Protein AF-A0A940BLX8-F1 (afdb_monomer_lite)

pLDDT: mean 73.8, std 18.7, range [29.0, 97.75]

Structure (mmCIF, N/CA/C/O backbone):
data_AF-A0A940BLX8-F1
#
_entry.id   AF-A0A940BLX8-F1
#
loop_
_atom_site.group_PDB
_atom_site.id
_atom_site.type_symbol
_atom_site.label_atom_id
_atom_site.label_alt_id
_atom_site.label_comp_id
_atom_site.label_asym_id
_atom_site.label_entity_id
_atom_site.label_seq_id
_atom_site.pdbx_PDB_ins_code
_atom_site.Cartn_x
_atom_site.Cartn_y
_atom_site.Cartn_z
_atom_site.occupancy
_atom_site.B_iso_or_equiv
_atom_site.auth_seq_id
_atom_site.auth_comp_id
_atom_site.auth_asym_id
_atom_site.auth_atom_id
_atom_site.pdbx_PDB_model_num
ATOM 1 N N . MET A 1 1 ? 9.986 3.429 -36.091 1.00 85.69 1 MET A N 1
ATOM 2 C CA . MET A 1 1 ? 10.861 2.300 -35.715 1.00 85.69 1 MET A CA 1
ATOM 3 C C . MET A 1 1 ? 12.257 2.839 -35.443 1.00 85.69 1 MET A C 1
ATOM 5 O O . MET A 1 1 ? 12.735 3.650 -36.231 1.00 85.69 1 MET A O 1
ATOM 9 N N . MET A 1 2 ? 12.884 2.429 -34.345 1.00 92.25 2 MET A N 1
ATOM 10 C CA . MET A 1 2 ? 14.233 2.833 -33.934 1.00 92.25 2 MET A CA 1
ATOM 11 C C . MET A 1 2 ? 15.058 1.590 -33.589 1.00 92.25 2 MET A C 1
ATOM 13 O O . MET A 1 2 ? 14.510 0.616 -33.081 1.00 92.25 2 MET A O 1
ATOM 17 N N . LYS A 1 3 ? 16.372 1.630 -33.847 1.00 94.12 3 LYS A N 1
ATOM 18 C CA . LYS A 1 3 ? 17.319 0.603 -33.392 1.00 94.12 3 LYS A CA 1
ATOM 19 C C . LYS A 1 3 ? 18.181 1.170 -32.272 1.00 94.12 3 LYS A C 1
ATOM 21 O O . LYS A 1 3 ? 19.048 2.004 -32.525 1.00 94.12 3 LYS A O 1
ATOM 26 N N . ASP A 1 4 ? 17.940 0.721 -31.050 1.00 95.94 4 ASP A N 1
ATOM 27 C CA . ASP A 1 4 ? 18.751 1.057 -29.887 1.00 95.94 4 ASP A CA 1
ATOM 28 C C . ASP A 1 4 ? 19.760 -0.065 -29.604 1.00 95.94 4 ASP A C 1
ATOM 30 O O . ASP A 1 4 ? 19.452 -1.250 -29.735 1.00 95.94 4 ASP A O 1
ATOM 34 N N . LYS A 1 5 ? 20.990 0.295 -29.219 1.00 93.88 5 LYS A N 1
ATOM 35 C CA . LYS A 1 5 ? 22.065 -0.685 -28.987 1.00 93.88 5 LYS A CA 1
ATOM 36 C C . LYS A 1 5 ? 21.783 -1.628 -27.818 1.00 93.88 5 LYS A C 1
ATOM 38 O O . LYS A 1 5 ? 22.340 -2.719 -27.790 1.00 93.88 5 LYS A O 1
ATOM 43 N N . ILE A 1 6 ? 20.990 -1.184 -26.848 1.00 95.44 6 ILE A N 1
ATOM 44 C CA . ILE A 1 6 ? 20.723 -1.910 -25.608 1.00 95.44 6 ILE A CA 1
ATOM 45 C C . ILE A 1 6 ? 19.308 -2.486 -25.658 1.00 95.44 6 ILE A C 1
ATOM 47 O O . ILE A 1 6 ? 19.110 -3.665 -25.373 1.00 95.44 6 ILE A O 1
ATOM 51 N N . LEU A 1 7 ? 18.324 -1.677 -26.055 1.00 95.50 7 LEU A N 1
ATOM 52 C CA . LEU A 1 7 ? 16.914 -2.077 -26.042 1.00 95.50 7 LEU A CA 1
ATOM 53 C C . LEU A 1 7 ? 16.476 -2.823 -27.312 1.00 95.50 7 LEU A C 1
ATOM 55 O O . LEU A 1 7 ? 15.412 -3.439 -27.310 1.00 95.50 7 LEU A O 1
ATOM 59 N N . GLY A 1 8 ? 17.294 -2.819 -28.368 1.00 94.69 8 GLY A N 1
ATOM 60 C CA . GLY A 1 8 ? 17.009 -3.494 -29.631 1.00 94.69 8 GLY A CA 1
ATOM 61 C C . GLY A 1 8 ? 16.117 -2.676 -30.567 1.00 94.69 8 GLY A C 1
ATOM 62 O O . GLY A 1 8 ? 16.144 -1.445 -30.568 1.00 94.69 8 GLY A O 1
ATOM 63 N N . GLU A 1 9 ? 15.360 -3.371 -31.415 1.00 97.00 9 GLU A N 1
ATOM 64 C CA . GLU A 1 9 ? 14.431 -2.743 -32.358 1.00 97.00 9 GLU A CA 1
ATOM 65 C C . GLU A 1 9 ? 13.092 -2.456 -31.673 1.00 97.00 9 GLU A C 1
ATOM 67 O O . GLU A 1 9 ? 12.492 -3.352 -31.080 1.00 97.00 9 GLU A O 1
ATOM 72 N N . LEU A 1 10 ? 12.652 -1.198 -31.737 1.00 97.06 10 LEU A N 1
ATOM 73 C CA . LEU A 1 10 ? 11.459 -0.694 -31.058 1.00 97.06 10 LEU A CA 1
ATOM 74 C C . LEU A 1 10 ? 10.544 0.046 -32.036 1.00 97.06 10 LEU A C 1
ATOM 76 O O . LEU A 1 10 ? 10.999 0.800 -32.911 1.00 97.06 10 LEU A O 1
ATOM 80 N N . GLU A 1 11 ? 9.243 -0.116 -31.843 1.00 97.31 11 GLU A N 1
ATOM 81 C CA . GLU A 1 11 ? 8.195 0.643 -32.516 1.00 97.31 11 GLU A CA 1
ATOM 82 C C . GLU A 1 11 ? 7.722 1.789 -31.624 1.00 97.31 11 GLU A C 1
ATOM 84 O O . GLU A 1 11 ? 7.787 1.700 -30.405 1.00 97.31 11 GLU A O 1
ATOM 89 N N . PHE A 1 12 ? 7.304 2.899 -32.228 1.00 95.75 12 PHE A N 1
ATOM 90 C CA . PHE A 1 12 ? 6.784 4.036 -31.473 1.00 95.75 12 PHE A CA 1
ATOM 91 C C . PHE A 1 12 ? 5.266 4.029 -31.563 1.00 95.75 12 PHE A C 1
ATOM 93 O O . PHE A 1 12 ? 4.734 4.027 -32.675 1.00 95.75 12 PHE A O 1
ATOM 100 N N . ASP A 1 13 ? 4.593 4.066 -30.419 1.00 93.06 13 ASP A N 1
ATOM 101 C CA . ASP A 1 13 ? 3.147 4.242 -30.333 1.00 93.06 13 ASP A CA 1
ATOM 102 C C . ASP A 1 13 ? 2.815 5.382 -29.364 1.00 93.06 13 ASP A C 1
ATOM 104 O O . ASP A 1 13 ? 2.990 5.256 -28.153 1.00 93.06 13 ASP A O 1
ATOM 108 N N . ARG A 1 14 ? 2.335 6.500 -29.928 1.00 88.12 14 ARG A N 1
ATOM 109 C CA . ARG A 1 14 ? 1.910 7.760 -29.280 1.00 88.12 14 ARG A CA 1
ATOM 110 C C . ARG A 1 14 ? 2.924 8.404 -28.329 1.00 88.12 14 ARG A C 1
ATOM 112 O O . ARG A 1 14 ? 3.389 9.503 -28.608 1.00 88.12 14 ARG A O 1
ATOM 119 N N . TYR A 1 15 ? 3.197 7.749 -27.206 1.00 91.19 15 TYR A N 1
ATOM 120 C CA . TYR A 1 15 ? 3.974 8.237 -26.066 1.00 91.19 15 TYR A CA 1
ATOM 121 C C . TYR A 1 15 ? 4.957 7.190 -25.527 1.00 91.19 15 TYR A C 1
ATOM 123 O O . TYR A 1 15 ? 5.590 7.421 -24.498 1.00 91.19 15 TYR A O 1
ATOM 131 N N . VAL A 1 16 ? 5.068 6.022 -26.167 1.00 94.81 16 VAL A N 1
ATOM 132 C CA . VAL A 1 16 ? 5.951 4.938 -25.726 1.00 94.81 16 VAL A CA 1
ATOM 133 C C . VAL A 1 16 ? 6.695 4.313 -26.900 1.00 94.81 16 VAL A C 1
ATOM 135 O O . VAL A 1 16 ? 6.170 4.179 -28.005 1.00 94.81 16 VAL A O 1
ATOM 138 N N . TRP A 1 17 ? 7.928 3.891 -26.639 1.00 97.44 17 TRP A N 1
ATOM 139 C CA . TRP A 1 17 ? 8.649 2.950 -27.485 1.00 97.44 17 TRP A CA 1
ATOM 140 C C . TRP A 1 17 ? 8.404 1.543 -26.972 1.00 97.44 17 TRP A C 1
ATOM 142 O O . TRP A 1 17 ? 8.603 1.289 -25.784 1.00 97.44 17 TRP A O 1
ATOM 152 N N . TRP A 1 18 ? 8.004 0.627 -27.845 1.00 97.44 18 TRP A N 1
ATOM 153 C CA . TRP A 1 18 ? 7.625 -0.708 -27.424 1.00 97.44 18 TRP A CA 1
ATOM 154 C C . TRP A 1 18 ? 8.110 -1.822 -28.347 1.00 97.44 18 TRP A C 1
ATOM 156 O O . TRP A 1 18 ? 8.462 -1.594 -29.507 1.00 97.44 18 TRP A O 1
ATOM 166 N N . ARG A 1 19 ? 8.172 -3.035 -27.790 1.00 97.25 19 ARG A N 1
ATOM 167 C CA . ARG A 1 19 ? 8.358 -4.292 -28.529 1.00 97.25 19 ARG A CA 1
ATOM 168 C C . ARG A 1 19 ? 7.869 -5.479 -27.707 1.00 97.25 19 ARG A C 1
ATOM 170 O O . ARG A 1 19 ? 8.005 -5.479 -26.484 1.00 97.25 19 ARG A O 1
ATOM 177 N N . SER A 1 20 ? 7.407 -6.530 -28.373 1.00 97.19 20 SER A N 1
ATOM 178 C CA . SER A 1 20 ? 7.146 -7.818 -27.726 1.00 97.19 20 SER A CA 1
ATOM 179 C C . SER A 1 20 ? 8.437 -8.621 -27.547 1.00 97.19 20 SER A C 1
ATOM 181 O O . SER A 1 20 ? 9.357 -8.579 -28.369 1.00 97.19 20 SER A O 1
ATOM 183 N N . MET A 1 21 ? 8.503 -9.380 -26.463 1.00 96.00 21 MET A N 1
ATOM 184 C CA . MET A 1 21 ? 9.631 -10.225 -26.095 1.00 96.00 21 MET A CA 1
ATOM 185 C C . MET A 1 21 ? 9.122 -11.498 -25.423 1.00 96.00 21 MET A C 1
ATOM 187 O O . MET A 1 21 ? 8.230 -11.453 -24.583 1.00 96.00 21 MET A O 1
ATOM 191 N N . ASN A 1 22 ? 9.707 -12.639 -25.784 1.00 94.81 22 ASN A N 1
ATOM 192 C CA . ASN A 1 22 ? 9.428 -13.906 -25.114 1.00 94.81 22 ASN A CA 1
ATOM 193 C C . ASN A 1 22 ? 10.328 -14.034 -23.886 1.00 94.81 22 ASN A C 1
ATOM 195 O O . ASN A 1 22 ? 11.541 -13.811 -23.977 1.00 94.81 22 ASN A O 1
ATOM 199 N N . LYS A 1 23 ? 9.740 -14.395 -22.748 1.00 92.56 23 LYS A N 1
ATOM 200 C CA . LYS A 1 23 ? 10.436 -14.601 -21.480 1.00 92.56 23 LYS A CA 1
ATOM 201 C C . LYS A 1 23 ? 9.945 -15.871 -20.805 1.00 92.56 23 LYS A C 1
ATOM 203 O O . LYS A 1 23 ? 8.758 -16.146 -20.821 1.00 92.56 23 LYS A O 1
ATOM 208 N N . SER A 1 24 ? 10.858 -16.603 -20.175 1.00 89.94 24 SER A N 1
ATOM 209 C CA . SER A 1 24 ? 10.507 -17.706 -19.281 1.00 89.94 24 SER A CA 1
ATOM 210 C C . SER A 1 24 ? 10.398 -17.150 -17.865 1.00 89.94 24 SER A C 1
ATOM 212 O O . SER A 1 24 ? 11.416 -16.825 -17.254 1.00 89.94 24 SER A O 1
ATOM 214 N N . MET A 1 25 ? 9.179 -17.016 -17.349 1.00 87.31 25 MET A N 1
ATOM 215 C CA . MET A 1 25 ? 8.894 -16.497 -16.008 1.00 87.31 25 MET A CA 1
ATOM 216 C C . MET A 1 25 ? 7.902 -17.424 -15.312 1.00 87.31 25 MET A C 1
ATOM 218 O O . MET A 1 25 ? 6.988 -17.942 -15.945 1.00 87.31 25 MET A O 1
ATOM 222 N N . PHE A 1 26 ? 8.095 -17.657 -14.012 1.00 83.00 26 PHE A N 1
ATOM 223 C CA . PHE A 1 26 ? 7.173 -18.460 -13.191 1.00 83.00 26 PHE A CA 1
ATOM 224 C C . PHE A 1 26 ? 6.909 -19.876 -13.737 1.00 83.00 26 PHE A C 1
ATOM 226 O O . PHE A 1 26 ? 5.824 -20.432 -13.595 1.00 83.00 26 PHE A O 1
ATOM 233 N N . GLY A 1 27 ? 7.915 -20.466 -14.391 1.00 81.94 27 GLY A N 1
ATOM 234 C CA . GLY A 1 27 ? 7.820 -21.800 -14.987 1.00 81.94 27 GLY A CA 1
ATOM 235 C C . GLY A 1 27 ? 7.046 -21.870 -16.309 1.00 81.94 27 GLY A C 1
ATOM 236 O O . GLY A 1 27 ? 6.767 -22.976 -16.767 1.00 81.94 27 GLY A O 1
ATOM 237 N N . ALA A 1 28 ? 6.719 -20.731 -16.928 1.00 85.06 28 ALA A N 1
ATOM 238 C CA . ALA A 1 28 ? 6.034 -20.660 -18.215 1.00 85.06 28 ALA A CA 1
ATOM 239 C C . ALA A 1 28 ? 6.728 -19.698 -19.192 1.00 85.06 28 ALA A C 1
ATOM 241 O O . ALA A 1 28 ? 7.299 -18.680 -18.796 1.00 85.06 28 ALA A O 1
ATOM 242 N N . ASP A 1 29 ? 6.627 -19.999 -20.486 1.00 90.44 29 ASP A N 1
ATOM 243 C CA . ASP A 1 29 ? 6.989 -19.058 -21.543 1.00 90.44 29 ASP A CA 1
ATOM 244 C C . ASP A 1 29 ? 5.849 -18.054 -21.742 1.00 90.44 29 ASP A C 1
ATOM 246 O O . ASP A 1 29 ? 4.727 -18.411 -22.109 1.00 90.44 29 ASP A O 1
ATOM 250 N N . VAL A 1 30 ? 6.146 -16.783 -21.499 1.00 90.50 30 VAL A N 1
ATOM 251 C CA . VAL A 1 30 ? 5.207 -15.668 -21.575 1.00 90.50 30 VAL A CA 1
ATOM 252 C C . VAL A 1 30 ? 5.680 -14.633 -22.588 1.00 90.50 30 VAL A C 1
ATOM 254 O O . VAL A 1 30 ? 6.873 -14.356 -22.736 1.00 90.50 30 VAL A O 1
ATOM 257 N N . VAL A 1 31 ? 4.719 -14.038 -23.293 1.00 94.12 31 VAL A N 1
ATOM 258 C CA . VAL A 1 31 ? 4.959 -12.857 -24.126 1.00 94.12 31 VAL A CA 1
ATOM 259 C C . VAL A 1 31 ? 4.802 -11.633 -23.234 1.00 94.12 31 VAL A C 1
ATOM 261 O O . VAL A 1 31 ? 3.717 -11.391 -22.712 1.00 94.12 31 VAL A O 1
ATOM 264 N N . VAL A 1 32 ? 5.884 -10.880 -23.073 1.00 95.50 32 VAL A N 1
ATOM 265 C CA . VAL A 1 32 ? 5.925 -9.613 -22.337 1.00 95.50 32 VAL A CA 1
ATOM 266 C C . VAL A 1 32 ? 6.156 -8.489 -23.336 1.00 95.50 32 VAL A C 1
ATOM 268 O O . VAL A 1 32 ? 6.931 -8.635 -24.280 1.00 95.50 32 VAL A O 1
ATOM 271 N N . GLU A 1 33 ? 5.510 -7.351 -23.137 1.00 97.06 33 GLU A N 1
ATOM 272 C CA . GLU A 1 33 ? 5.754 -6.146 -23.921 1.00 97.06 33 GLU A CA 1
ATOM 273 C C . GLU A 1 33 ? 6.657 -5.185 -23.141 1.00 97.06 33 GLU A C 1
ATOM 275 O O . GLU A 1 33 ? 6.343 -4.754 -22.035 1.00 97.06 33 GLU A O 1
ATOM 280 N N . LEU A 1 34 ? 7.815 -4.850 -23.705 1.00 97.62 34 LEU A N 1
ATOM 281 C CA . LEU A 1 34 ? 8.667 -3.791 -23.173 1.00 97.62 34 LEU A CA 1
ATOM 282 C C . LEU A 1 34 ? 8.056 -2.446 -23.555 1.00 97.62 34 LEU A C 1
ATOM 284 O O . LEU A 1 34 ? 7.886 -2.200 -24.743 1.00 97.62 34 LEU A O 1
ATOM 288 N N . LEU A 1 35 ? 7.793 -1.579 -22.579 1.00 96.69 35 LEU A N 1
ATOM 289 C CA . LEU A 1 35 ? 7.301 -0.215 -22.758 1.00 96.69 35 LEU A CA 1
ATOM 290 C C . LEU A 1 35 ? 8.316 0.784 -22.193 1.00 96.69 35 LEU A C 1
ATOM 292 O O . LEU A 1 35 ? 8.589 0.796 -20.995 1.00 96.69 35 LEU A O 1
ATOM 296 N N . VAL A 1 36 ? 8.851 1.663 -23.035 1.00 97.00 36 VAL A N 1
ATOM 297 C CA . VAL A 1 36 ? 9.776 2.734 -22.639 1.00 97.00 36 VAL A CA 1
ATOM 298 C C . VAL A 1 36 ? 9.088 4.078 -22.848 1.00 97.00 36 VAL A C 1
ATOM 300 O O . VAL A 1 36 ? 8.770 4.444 -23.978 1.00 97.00 36 VAL A O 1
ATOM 303 N N . GLN A 1 37 ? 8.840 4.812 -21.762 1.00 95.00 37 GLN A N 1
ATOM 304 C CA . GLN A 1 37 ? 8.109 6.081 -21.805 1.00 95.00 37 GLN A CA 1
ATOM 305 C C . GLN A 1 37 ? 8.861 7.161 -22.586 1.00 95.00 37 GLN A C 1
ATOM 307 O O . GLN A 1 37 ? 10.045 7.404 -22.355 1.00 95.00 37 GLN A O 1
ATOM 312 N N . ASP A 1 38 ? 8.139 7.869 -23.448 1.00 94.12 38 ASP A N 1
ATOM 313 C CA . ASP A 1 38 ? 8.632 9.005 -24.222 1.00 94.12 38 ASP A CA 1
ATOM 314 C C . ASP A 1 38 ? 7.514 10.032 -24.473 1.00 94.12 38 ASP A C 1
ATOM 316 O O . ASP A 1 38 ? 7.236 10.439 -25.599 1.00 94.12 38 ASP A O 1
ATOM 320 N N . GLU A 1 39 ? 6.844 10.449 -23.397 1.00 87.69 39 GLU A N 1
ATOM 321 C CA . GLU A 1 39 ? 5.717 11.395 -23.448 1.00 87.69 39 GLU A CA 1
ATOM 322 C C . GLU A 1 39 ? 6.081 12.728 -24.120 1.00 87.69 39 GLU A C 1
ATOM 324 O O . GLU A 1 39 ? 5.261 13.311 -24.829 1.00 87.69 39 GLU A O 1
ATOM 329 N N . ASN A 1 40 ? 7.334 13.167 -23.963 1.00 89.25 40 ASN A N 1
ATOM 330 C CA . ASN A 1 40 ? 7.861 14.392 -24.566 1.00 89.25 40 ASN A CA 1
ATOM 331 C C . ASN A 1 40 ? 8.379 14.203 -26.003 1.00 89.25 40 ASN A C 1
ATOM 333 O O . ASN A 1 40 ? 8.796 15.182 -26.619 1.00 89.25 40 ASN A O 1
ATOM 337 N N . GLN A 1 41 ? 8.381 12.975 -26.534 1.00 90.00 41 GLN A N 1
ATOM 338 C CA . GLN A 1 41 ? 8.928 12.635 -27.856 1.00 90.00 41 GLN A CA 1
ATOM 339 C C . GLN A 1 41 ? 10.398 13.058 -28.040 1.00 90.00 41 GLN A C 1
ATOM 341 O O . GLN A 1 41 ? 10.822 13.481 -29.115 1.00 90.00 41 GLN A O 1
ATOM 346 N N . GLU A 1 42 ? 11.188 12.955 -26.973 1.00 91.44 42 GLU A N 1
ATOM 347 C CA . GLU A 1 42 ? 12.618 13.284 -26.960 1.00 91.44 42 GLU A CA 1
ATOM 348 C C . GLU A 1 42 ? 13.492 12.069 -27.316 1.00 91.44 42 GLU A C 1
ATOM 350 O O . GLU A 1 42 ? 14.717 12.175 -27.413 1.00 91.44 42 GLU A O 1
ATOM 355 N N . GLY A 1 43 ? 12.870 10.907 -27.524 1.00 93.50 43 GLY A N 1
ATOM 356 C CA . GLY A 1 43 ? 13.546 9.635 -27.687 1.00 93.50 43 GLY A CA 1
ATOM 357 C C . GLY A 1 43 ? 13.952 9.019 -26.350 1.00 93.50 43 GLY A C 1
ATOM 358 O O . GLY A 1 43 ? 13.664 9.516 -25.261 1.00 93.50 43 GLY A O 1
ATOM 359 N N . ILE A 1 44 ? 14.649 7.889 -26.441 1.00 96.06 44 ILE A N 1
ATOM 360 C CA . ILE A 1 44 ? 15.051 7.117 -25.264 1.00 96.06 44 ILE A CA 1
ATOM 361 C C . ILE A 1 44 ? 16.272 7.749 -24.602 1.00 96.06 44 ILE A C 1
ATOM 363 O O . ILE A 1 44 ? 17.310 7.960 -25.242 1.00 96.06 44 ILE A O 1
ATOM 367 N N . LEU A 1 45 ? 16.162 7.982 -23.297 1.00 96.50 45 LEU A N 1
ATOM 368 C CA . LEU A 1 45 ? 17.188 8.597 -22.464 1.00 96.50 45 LEU A CA 1
ATOM 369 C C . LEU A 1 45 ? 18.222 7.575 -21.969 1.00 96.50 45 LEU A C 1
ATOM 371 O O . LEU A 1 45 ? 17.935 6.392 -21.784 1.00 96.50 45 LEU A O 1
ATOM 375 N N . ASP A 1 46 ? 19.430 8.042 -21.651 1.00 97.50 46 ASP A N 1
ATOM 376 C CA . ASP A 1 46 ? 20.485 7.175 -21.102 1.00 97.50 46 ASP A CA 1
ATOM 377 C C . ASP A 1 46 ? 20.124 6.579 -19.740 1.00 97.50 46 ASP A C 1
ATOM 379 O O . ASP A 1 46 ? 20.531 5.462 -19.425 1.00 97.50 46 ASP A O 1
ATOM 383 N N . VAL A 1 47 ? 19.331 7.291 -18.936 1.00 96.50 47 VAL A N 1
ATOM 384 C CA . VAL A 1 47 ? 18.835 6.772 -17.655 1.00 96.50 47 VAL A CA 1
ATOM 385 C C . VAL A 1 47 ? 17.907 5.566 -17.854 1.00 96.50 47 VAL A C 1
ATOM 387 O O . VAL A 1 47 ? 17.988 4.606 -17.095 1.00 96.50 47 VAL A O 1
ATOM 390 N N . GLN A 1 48 ? 17.111 5.552 -18.926 1.00 97.00 48 GLN A N 1
ATOM 391 C CA . GLN A 1 48 ? 16.232 4.432 -19.277 1.00 97.00 48 GLN A CA 1
ATOM 392 C C . GLN A 1 48 ? 17.028 3.239 -19.807 1.00 97.00 48 GLN A C 1
ATOM 394 O O . GLN A 1 48 ? 16.746 2.094 -19.458 1.00 97.00 48 GLN A O 1
ATOM 399 N N . ARG A 1 49 ? 18.073 3.499 -20.604 1.00 97.75 49 ARG A N 1
ATOM 400 C CA . ARG A 1 49 ? 19.016 2.457 -21.042 1.00 97.75 49 ARG A CA 1
ATOM 401 C C . ARG A 1 49 ? 19.689 1.779 -19.853 1.00 97.75 49 ARG A C 1
ATOM 403 O O . ARG A 1 49 ? 19.738 0.554 -19.809 1.00 97.75 49 ARG A O 1
ATOM 410 N N . LYS A 1 50 ? 20.163 2.568 -18.883 1.00 97.31 50 LYS A N 1
ATOM 411 C CA . LYS A 1 50 ? 20.756 2.054 -17.639 1.00 97.31 50 LYS A CA 1
ATOM 412 C C . LYS A 1 50 ? 19.748 1.245 -16.829 1.00 97.31 50 LYS A C 1
ATOM 414 O O . LYS A 1 50 ? 20.077 0.142 -16.420 1.00 97.31 50 LYS A O 1
ATOM 419 N N . ALA A 1 51 ? 18.520 1.740 -16.670 1.00 96.75 51 ALA A N 1
ATOM 420 C CA . ALA A 1 51 ? 17.449 1.016 -15.985 1.00 96.75 51 ALA A CA 1
ATOM 421 C C . ALA A 1 51 ? 17.183 -0.362 -16.618 1.00 96.75 51 ALA A C 1
ATOM 423 O O . ALA A 1 51 ? 17.108 -1.367 -15.916 1.00 96.75 51 ALA A O 1
ATOM 424 N N . TYR A 1 52 ? 17.132 -0.438 -17.951 1.00 97.31 52 TYR A N 1
ATOM 425 C CA . TYR A 1 52 ? 16.976 -1.716 -18.646 1.00 97.31 52 TYR A CA 1
ATOM 426 C C . TYR A 1 52 ? 18.183 -2.647 -18.474 1.00 97.31 52 TYR A C 1
ATOM 428 O O . TYR A 1 52 ? 18.007 -3.851 -18.314 1.00 97.31 52 TYR A O 1
ATOM 436 N N . GLN A 1 53 ? 19.410 -2.117 -18.481 1.00 97.12 53 GLN A N 1
ATOM 437 C CA . GLN A 1 53 ? 20.603 -2.917 -18.177 1.00 97.12 53 GLN A CA 1
ATOM 438 C C . GLN A 1 53 ? 20.533 -3.492 -16.761 1.00 97.12 53 GLN A C 1
ATOM 440 O O . GLN A 1 53 ? 20.723 -4.692 -16.587 1.00 97.12 53 GLN A O 1
ATOM 445 N N . THR A 1 54 ? 20.166 -2.671 -15.776 1.00 95.94 54 THR A N 1
ATOM 446 C CA . THR A 1 54 ? 19.968 -3.117 -14.393 1.00 95.94 54 THR A CA 1
ATOM 447 C C . THR A 1 54 ? 18.885 -4.190 -14.297 1.00 95.94 54 THR A C 1
ATOM 449 O O . THR A 1 54 ? 19.071 -5.170 -13.577 1.00 95.94 54 THR A O 1
ATOM 452 N N . TYR A 1 55 ? 17.785 -4.055 -15.047 1.00 95.62 55 TYR A N 1
ATOM 453 C CA . TYR A 1 55 ? 16.776 -5.107 -15.160 1.00 95.62 55 TYR A CA 1
ATOM 454 C C . TYR A 1 55 ? 17.383 -6.417 -15.670 1.00 95.62 55 TYR A C 1
ATOM 456 O O . TYR A 1 55 ? 17.216 -7.443 -15.021 1.00 95.62 55 TYR A O 1
ATOM 464 N N . LEU A 1 56 ? 18.110 -6.388 -16.790 1.00 95.44 56 LEU A N 1
ATOM 465 C CA . LEU A 1 56 ? 18.710 -7.587 -17.384 1.00 95.44 56 LEU A CA 1
ATOM 466 C C . LEU A 1 56 ? 19.707 -8.272 -16.440 1.00 95.44 56 LEU A C 1
ATOM 468 O O . LEU A 1 56 ? 19.728 -9.495 -16.358 1.00 95.44 56 LEU A O 1
ATOM 472 N N . GLU A 1 57 ? 20.503 -7.496 -15.707 1.00 95.75 57 GLU A N 1
ATOM 473 C CA . GLU A 1 57 ? 21.472 -8.007 -14.728 1.00 95.75 57 GLU A CA 1
ATOM 474 C C . GLU A 1 57 ? 20.806 -8.662 -13.507 1.00 95.75 57 GLU A C 1
ATOM 476 O O . GLU A 1 57 ? 21.418 -9.505 -12.854 1.00 95.75 57 GLU A O 1
ATOM 481 N N . ASN A 1 58 ? 19.560 -8.289 -13.194 1.00 95.38 58 ASN A N 1
ATOM 482 C CA . ASN A 1 58 ? 18.833 -8.734 -12.001 1.00 95.38 58 ASN A CA 1
ATOM 483 C C . ASN A 1 58 ? 17.562 -9.540 -12.321 1.00 95.38 58 ASN A C 1
ATOM 485 O O . ASN A 1 58 ? 16.788 -9.845 -11.415 1.00 95.38 58 ASN A O 1
ATOM 489 N N . GLU A 1 59 ? 17.332 -9.890 -13.586 1.00 93.81 59 GLU A N 1
ATOM 490 C CA . GLU A 1 59 ? 16.075 -10.478 -14.055 1.00 93.81 59 GLU A CA 1
ATOM 491 C C . GLU A 1 59 ? 15.722 -11.770 -13.308 1.00 93.81 59 GLU A C 1
ATOM 493 O O . GLU A 1 59 ? 14.613 -11.900 -12.793 1.00 93.81 59 GLU A O 1
ATOM 498 N N . GLU A 1 60 ? 16.677 -12.694 -13.172 1.00 93.50 60 GLU A N 1
ATOM 499 C CA . GLU A 1 60 ? 16.466 -13.959 -12.453 1.00 93.50 60 GLU A CA 1
ATOM 500 C C . GLU A 1 60 ? 16.098 -13.739 -10.980 1.00 93.50 60 GLU A C 1
ATOM 502 O O . GLU A 1 60 ? 15.241 -14.441 -10.438 1.00 93.50 60 GLU A O 1
ATOM 507 N N . ARG A 1 61 ? 16.705 -12.732 -10.335 1.00 92.94 61 ARG A N 1
ATOM 508 C CA . ARG A 1 61 ? 16.368 -12.351 -8.959 1.00 92.94 61 ARG A CA 1
ATOM 509 C C . ARG A 1 61 ? 14.923 -11.866 -8.882 1.00 92.94 61 ARG A C 1
ATOM 511 O O . ARG A 1 61 ? 14.180 -12.338 -8.028 1.00 92.94 61 ARG A O 1
ATOM 518 N N . TYR A 1 62 ? 14.508 -10.973 -9.782 1.00 92.88 62 TYR A N 1
ATOM 519 C CA . TYR A 1 62 ? 13.140 -10.450 -9.786 1.00 92.88 62 TYR A CA 1
ATOM 520 C C . TYR A 1 62 ? 12.104 -11.548 -10.035 1.00 92.88 62 TYR A C 1
ATOM 522 O O . TYR A 1 62 ? 11.114 -11.612 -9.312 1.00 92.88 62 TYR A O 1
ATOM 530 N N . ILE A 1 63 ? 12.360 -12.460 -10.979 1.00 91.00 63 ILE A N 1
ATOM 531 C CA . ILE A 1 63 ? 11.483 -13.614 -11.250 1.00 91.00 63 ILE A CA 1
ATOM 532 C C . ILE A 1 63 ? 11.322 -14.494 -10.007 1.00 91.00 63 ILE A C 1
ATOM 534 O O . ILE A 1 63 ? 10.245 -15.035 -9.778 1.00 91.00 63 ILE A O 1
ATOM 538 N N . LYS A 1 64 ? 12.367 -14.616 -9.186 1.00 89.38 64 LYS A N 1
ATOM 539 C CA . LYS A 1 64 ? 12.341 -15.424 -7.965 1.00 89.38 64 LYS A CA 1
ATOM 540 C C . LYS A 1 64 ? 11.695 -14.718 -6.767 1.00 89.38 64 LYS A C 1
ATOM 542 O O . LYS A 1 64 ? 11.057 -15.371 -5.949 1.00 89.38 64 LYS A O 1
ATOM 547 N N . GLU A 1 65 ? 11.906 -13.414 -6.607 1.00 89.88 65 GLU A N 1
ATOM 548 C CA . GLU A 1 65 ? 11.530 -12.695 -5.380 1.00 89.88 65 GLU A CA 1
ATOM 549 C C . GLU A 1 65 ? 10.137 -12.063 -5.445 1.00 89.88 65 GLU A C 1
ATOM 551 O O . GLU A 1 65 ? 9.363 -12.199 -4.498 1.00 89.88 65 GLU A O 1
ATOM 556 N N . VAL A 1 66 ? 9.797 -11.413 -6.563 1.00 90.00 66 VAL A N 1
ATOM 557 C CA . VAL A 1 66 ? 8.510 -10.728 -6.785 1.00 90.00 66 VAL A CA 1
ATOM 558 C C . VAL A 1 66 ? 7.270 -11.590 -6.484 1.00 90.00 66 VAL A C 1
ATOM 560 O O . VAL A 1 66 ? 6.352 -11.032 -5.878 1.00 90.00 66 VAL A O 1
ATOM 563 N N . PRO A 1 67 ? 7.209 -12.902 -6.820 1.00 88.75 67 PRO A N 1
ATOM 564 C CA . PRO A 1 67 ? 6.089 -13.769 -6.440 1.00 88.75 67 PRO A CA 1
ATOM 565 C C . PRO A 1 67 ? 5.659 -13.623 -4.979 1.00 88.75 67 PRO A C 1
ATOM 567 O O . PRO A 1 67 ? 4.481 -13.437 -4.683 1.00 88.75 67 PRO A O 1
ATOM 570 N N . ASN A 1 68 ? 6.628 -13.651 -4.061 1.00 87.69 68 ASN A N 1
ATOM 571 C CA . ASN A 1 68 ? 6.352 -13.630 -2.629 1.00 87.69 68 ASN A CA 1
ATOM 572 C C . ASN A 1 68 ? 5.776 -12.280 -2.194 1.00 87.69 68 ASN A C 1
ATOM 574 O O . ASN A 1 68 ? 4.822 -12.244 -1.425 1.00 87.69 68 ASN A O 1
ATOM 578 N N . TYR A 1 69 ? 6.289 -11.175 -2.746 1.00 88.12 69 TYR A N 1
ATOM 579 C CA . TYR A 1 69 ? 5.745 -9.841 -2.478 1.00 88.12 69 TYR A CA 1
ATOM 580 C C . TYR A 1 69 ? 4.302 -9.710 -2.963 1.00 88.12 69 TYR A C 1
ATOM 582 O O . TYR A 1 69 ? 3.466 -9.123 -2.279 1.00 88.12 69 TYR A O 1
ATOM 590 N N . LEU A 1 70 ? 4.001 -10.261 -4.138 1.00 88.50 70 LEU A N 1
ATOM 591 C CA . LEU A 1 70 ? 2.658 -10.225 -4.698 1.00 88.50 70 LEU A CA 1
ATOM 592 C C . LEU A 1 70 ? 1.669 -11.080 -3.889 1.00 88.50 70 LEU A C 1
ATOM 594 O O . LEU A 1 70 ? 0.551 -10.632 -3.639 1.00 88.50 70 LEU A O 1
ATOM 598 N N . ILE A 1 71 ? 2.088 -12.256 -3.413 1.00 88.00 71 ILE A N 1
ATOM 599 C CA . ILE A 1 71 ? 1.289 -13.094 -2.504 1.00 88.00 71 ILE A CA 1
ATOM 600 C C . ILE A 1 71 ? 1.050 -12.376 -1.171 1.00 88.00 71 ILE A C 1
ATOM 602 O O . ILE A 1 71 ? -0.080 -12.344 -0.684 1.00 88.00 71 ILE A O 1
ATOM 606 N N . ASP A 1 72 ? 2.083 -11.764 -0.587 1.00 87.00 72 ASP A N 1
ATOM 607 C CA . ASP A 1 72 ? 1.960 -10.989 0.652 1.00 87.00 72 ASP A CA 1
ATOM 608 C C . ASP A 1 72 ? 0.978 -9.819 0.490 1.00 87.00 72 ASP A C 1
ATOM 610 O O . ASP A 1 72 ? 0.168 -9.543 1.381 1.00 87.00 72 ASP A O 1
ATOM 614 N N . TYR A 1 73 ? 1.013 -9.147 -0.662 1.00 87.56 73 TYR A N 1
ATOM 615 C CA . TYR A 1 73 ? 0.076 -8.080 -0.999 1.00 87.56 73 TYR A CA 1
ATOM 616 C C . TYR A 1 73 ? -1.352 -8.595 -1.183 1.00 87.56 73 TYR A C 1
ATOM 618 O O . TYR A 1 73 ? -2.278 -8.005 -0.626 1.00 87.56 73 TYR A O 1
ATOM 626 N N . TYR A 1 74 ? -1.537 -9.714 -1.890 1.00 87.25 74 TYR A N 1
ATOM 627 C CA . TYR A 1 74 ? -2.835 -10.376 -2.031 1.00 87.25 74 TYR A CA 1
ATOM 628 C C . TYR A 1 74 ? -3.431 -10.711 -0.662 1.00 87.25 74 TYR A C 1
ATOM 630 O O . TYR A 1 74 ? -4.543 -10.295 -0.353 1.00 87.25 74 TYR A O 1
ATOM 638 N N . LYS A 1 75 ? -2.659 -11.362 0.217 1.00 85.88 75 LYS A N 1
ATOM 639 C CA . LYS A 1 75 ? -3.089 -11.690 1.587 1.00 85.88 75 LYS A CA 1
ATOM 640 C C . LYS A 1 75 ? -3.441 -10.449 2.400 1.00 85.88 75 LYS A C 1
ATOM 642 O O . LYS A 1 75 ? -4.369 -10.471 3.209 1.00 85.88 75 LYS A O 1
ATOM 647 N N . TRP A 1 76 ? -2.705 -9.357 2.203 1.00 84.75 76 TRP A N 1
ATOM 648 C CA . TRP A 1 76 ? -2.989 -8.091 2.868 1.00 84.75 76 TRP A CA 1
ATOM 649 C C . TRP A 1 76 ? -4.298 -7.451 2.375 1.00 84.75 76 TRP A C 1
ATOM 651 O O . TRP A 1 76 ? -5.074 -6.991 3.222 1.00 84.75 76 TRP A O 1
ATOM 661 N N . LYS A 1 77 ? -4.556 -7.465 1.058 1.00 83.31 77 LYS A N 1
ATOM 662 C CA . LYS A 1 77 ? -5.774 -6.943 0.410 1.00 83.31 77 LYS A CA 1
ATOM 663 C C . LYS A 1 77 ? -6.967 -7.898 0.420 1.00 83.31 77 LYS A C 1
ATOM 665 O O . LYS A 1 77 ? -8.049 -7.467 0.035 1.00 83.31 77 LYS A O 1
ATOM 670 N N . PHE A 1 78 ? -6.787 -9.144 0.852 1.00 84.62 78 PHE A N 1
ATOM 671 C CA . PHE A 1 78 ? -7.752 -10.227 0.651 1.00 84.62 78 PHE A CA 1
ATOM 672 C C . PHE A 1 78 ? -9.193 -9.844 1.001 1.00 84.62 78 PHE A C 1
ATOM 674 O O . PHE A 1 78 ? -10.086 -10.092 0.207 1.00 84.62 78 PHE A O 1
ATOM 681 N N . GLU A 1 79 ? -9.417 -9.147 2.113 1.00 79.94 79 GLU A N 1
ATOM 682 C CA . GLU A 1 79 ? -10.781 -8.803 2.537 1.00 79.94 79 GLU A CA 1
ATOM 683 C C . GLU A 1 79 ? -11.445 -7.758 1.628 1.00 79.94 79 GLU A C 1
ATOM 685 O O . GLU A 1 79 ? -12.634 -7.841 1.329 1.00 79.94 79 GLU A O 1
ATOM 690 N N . GLU A 1 80 ? -10.668 -6.788 1.133 1.00 78.38 80 GLU A N 1
ATOM 691 C CA . GLU A 1 80 ? -11.149 -5.819 0.140 1.00 78.38 80 GLU A CA 1
ATOM 692 C C . GLU A 1 80 ? -11.448 -6.504 -1.196 1.00 78.38 80 GLU A C 1
ATOM 694 O O . GLU A 1 80 ? -12.443 -6.188 -1.844 1.00 78.38 80 GLU A O 1
ATOM 699 N N . ILE A 1 81 ? -10.589 -7.449 -1.587 1.00 80.94 81 ILE A N 1
ATOM 700 C CA . ILE A 1 81 ? -10.744 -8.249 -2.803 1.00 80.94 81 ILE A CA 1
ATOM 701 C C . ILE A 1 81 ? -12.011 -9.100 -2.699 1.00 80.94 81 ILE A C 1
ATOM 703 O O . ILE A 1 81 ? -12.887 -8.995 -3.551 1.00 80.94 81 ILE A O 1
ATOM 707 N N . ASN A 1 82 ? -12.144 -9.891 -1.634 1.00 80.44 82 ASN A N 1
ATOM 708 C CA . ASN A 1 82 ? -13.252 -10.819 -1.444 1.00 80.44 82 ASN A CA 1
ATOM 709 C C . ASN A 1 82 ? -14.603 -10.091 -1.452 1.00 80.44 82 ASN A C 1
ATOM 711 O O . ASN A 1 82 ? -15.539 -10.522 -2.117 1.00 80.44 82 ASN A O 1
ATOM 715 N N . LYS A 1 83 ? -14.674 -8.915 -0.814 1.00 76.75 83 LYS A N 1
ATOM 716 C CA . LYS A 1 83 ? -15.866 -8.055 -0.836 1.00 76.75 83 LYS A CA 1
ATOM 717 C C . LYS A 1 83 ? -16.204 -7.505 -2.227 1.00 76.75 83 LYS A C 1
ATOM 719 O O . LYS A 1 83 ? -17.358 -7.186 -2.494 1.00 76.75 83 LYS A O 1
ATOM 724 N N . ALA A 1 84 ? -15.212 -7.327 -3.098 1.00 77.81 84 ALA A N 1
ATOM 725 C CA . ALA A 1 84 ? -15.400 -6.699 -4.403 1.00 77.81 84 ALA A CA 1
ATOM 726 C C . ALA A 1 84 ? -15.811 -7.675 -5.515 1.00 77.81 84 ALA A C 1
ATOM 728 O O . ALA A 1 84 ? -16.386 -7.215 -6.511 1.00 77.81 84 ALA A O 1
ATOM 729 N N . ILE A 1 85 ? -15.459 -8.960 -5.390 1.00 74.31 85 ILE A N 1
ATOM 730 C CA . ILE A 1 85 ? -15.616 -9.955 -6.464 1.00 74.31 85 ILE A CA 1
ATOM 731 C C . ILE A 1 85 ? -16.115 -11.339 -6.018 1.00 74.31 85 ILE A C 1
ATOM 733 O O . ILE A 1 85 ? -16.263 -12.180 -6.894 1.00 74.31 85 ILE A O 1
ATOM 737 N N . GLU A 1 86 ? -16.385 -11.567 -4.726 1.00 72.19 86 GLU A N 1
ATOM 738 C CA . GLU A 1 86 ? -16.912 -12.836 -4.180 1.00 72.19 86 GLU A CA 1
ATOM 739 C C . GLU A 1 86 ? -16.102 -14.065 -4.636 1.00 72.19 86 GLU A C 1
ATOM 741 O O . GLU A 1 86 ? -16.508 -14.818 -5.520 1.00 72.19 86 GLU A O 1
ATOM 746 N N . LEU A 1 87 ? -14.914 -14.252 -4.051 1.00 70.25 87 LEU A N 1
ATOM 747 C CA . LEU A 1 87 ? -14.001 -15.329 -4.444 1.00 70.25 87 LEU A CA 1
ATOM 748 C C . LEU A 1 87 ? -14.571 -16.729 -4.126 1.00 70.25 87 LEU A C 1
ATOM 750 O O . LEU A 1 87 ? -15.265 -16.918 -3.127 1.00 70.25 87 LEU A O 1
ATOM 754 N N . GLU A 1 88 ? -14.245 -17.728 -4.956 1.00 65.25 88 GLU A N 1
ATOM 755 C CA . GLU A 1 88 ? -14.670 -19.125 -4.757 1.00 65.25 88 GLU A CA 1
ATOM 756 C C . GLU A 1 88 ? -13.953 -19.790 -3.558 1.00 65.25 88 GLU A C 1
ATOM 758 O O . GLU A 1 88 ? -12.861 -19.384 -3.158 1.00 65.25 88 GLU A O 1
ATOM 763 N N . GLU A 1 89 ? -14.517 -20.881 -3.009 1.00 54.97 89 GLU A N 1
ATOM 764 C CA . GLU A 1 89 ? -13.998 -21.600 -1.820 1.00 54.97 89 GLU A CA 1
ATOM 765 C C . GLU A 1 89 ? -12.527 -22.069 -1.920 1.00 54.97 89 GLU A C 1
ATOM 767 O O . GLU A 1 89 ? -11.916 -22.376 -0.892 1.00 54.97 89 GLU A O 1
ATOM 772 N N . GLY A 1 90 ? -11.949 -22.136 -3.128 1.00 52.19 90 GLY A N 1
ATOM 773 C CA . GLY A 1 90 ? -10.547 -22.497 -3.377 1.00 52.19 90 GLY A CA 1
ATOM 774 C C . GLY A 1 90 ? -9.538 -21.353 -3.209 1.00 52.19 90 GLY A C 1
ATOM 775 O O . GLY A 1 90 ? -8.352 -21.618 -3.008 1.00 52.19 90 GLY A O 1
ATOM 776 N N . ASP A 1 91 ? -9.987 -20.097 -3.212 1.00 60.81 91 ASP A N 1
ATOM 777 C CA . ASP A 1 91 ? -9.137 -18.901 -3.159 1.00 60.81 91 ASP A CA 1
ATOM 778 C C . ASP A 1 91 ? -8.896 -18.435 -1.714 1.00 60.81 91 ASP A C 1
ATOM 780 O O . ASP A 1 91 ? -8.989 -17.256 -1.373 1.00 60.81 91 ASP A O 1
ATOM 784 N N . GLN A 1 92 ? -8.579 -19.366 -0.811 1.00 71.62 92 GLN A N 1
ATOM 785 C CA . GLN A 1 92 ? -8.456 -19.036 0.609 1.00 71.62 92 GLN A CA 1
ATOM 786 C C . GLN A 1 92 ? -7.133 -18.322 0.894 1.00 71.62 92 GLN A C 1
ATOM 788 O O . GLN A 1 92 ? -6.052 -18.865 0.637 1.00 71.62 92 GLN A O 1
ATOM 793 N N . LYS A 1 93 ? -7.234 -17.136 1.507 1.00 77.25 93 LYS A N 1
ATOM 794 C CA . LYS A 1 93 ? -6.147 -16.255 1.972 1.00 77.25 93 LYS A CA 1
ATOM 795 C C . LYS A 1 93 ? -4.855 -16.971 2.375 1.00 77.25 93 LYS A C 1
ATOM 797 O O . LYS A 1 93 ? -3.781 -16.611 1.903 1.00 77.25 93 LYS A O 1
ATOM 802 N N . ASP A 1 94 ? -4.943 -17.988 3.228 1.00 76.69 94 ASP A N 1
ATOM 803 C CA . ASP A 1 94 ? -3.766 -18.630 3.824 1.00 76.69 94 ASP A CA 1
ATOM 804 C C . ASP A 1 94 ? -3.254 -19.854 3.052 1.00 76.69 94 ASP A C 1
ATOM 806 O O . ASP A 1 94 ? -2.145 -20.321 3.316 1.00 76.69 94 ASP A O 1
ATOM 810 N N . THR A 1 95 ? -4.013 -20.348 2.071 1.00 76.56 95 THR A N 1
ATOM 811 C CA . THR A 1 95 ? -3.687 -21.573 1.315 1.00 76.56 95 THR A CA 1
ATOM 812 C C . THR A 1 95 ? -3.202 -21.311 -0.109 1.00 76.56 95 THR A C 1
ATOM 814 O O . THR A 1 95 ? -2.750 -22.243 -0.778 1.00 76.56 95 THR A O 1
ATOM 817 N N . ILE A 1 96 ? -3.243 -20.052 -0.565 1.00 80.62 96 ILE A N 1
ATOM 818 C CA . ILE A 1 96 ? -2.795 -19.679 -1.907 1.00 80.62 96 ILE A CA 1
ATOM 819 C C . ILE A 1 96 ? -1.327 -20.077 -2.124 1.00 80.62 96 ILE A C 1
ATOM 821 O O . ILE A 1 96 ? -0.422 -19.685 -1.382 1.00 80.62 96 ILE A O 1
ATOM 825 N N . THR A 1 97 ? -1.100 -20.901 -3.147 1.00 79.25 97 THR A N 1
ATOM 826 C CA . THR A 1 97 ? 0.240 -21.334 -3.561 1.00 79.25 97 THR A CA 1
ATOM 827 C C . THR A 1 97 ? 0.794 -20.389 -4.618 1.00 79.25 97 THR A C 1
ATOM 829 O O . THR A 1 97 ? 0.034 -19.741 -5.332 1.00 79.25 97 THR A O 1
ATOM 832 N N . GLU A 1 98 ? 2.117 -20.360 -4.783 1.00 77.69 98 GLU A N 1
ATOM 833 C CA . GLU A 1 98 ? 2.769 -19.603 -5.860 1.00 77.69 98 GLU A CA 1
ATOM 834 C C . GLU A 1 98 ? 2.205 -19.969 -7.242 1.00 77.69 98 GLU A C 1
ATOM 836 O O . GLU A 1 98 ? 1.894 -19.095 -8.046 1.00 77.69 98 GLU A O 1
ATOM 841 N N . LYS A 1 99 ? 1.976 -21.263 -7.486 1.00 79.56 99 LYS A N 1
ATOM 842 C CA . LYS A 1 99 ? 1.388 -21.741 -8.738 1.00 79.56 99 LYS A CA 1
ATOM 843 C C . LYS A 1 99 ? -0.026 -21.190 -8.961 1.00 79.56 99 LYS A C 1
ATOM 845 O O . LYS A 1 99 ? -0.290 -20.649 -10.027 1.00 79.56 99 LYS A O 1
ATOM 850 N N . ALA A 1 100 ? -0.908 -21.313 -7.966 1.00 77.81 100 ALA A N 1
ATOM 851 C CA . ALA A 1 100 ? -2.277 -20.799 -8.058 1.00 77.81 100 ALA A CA 1
ATOM 852 C C . ALA A 1 100 ? -2.283 -19.274 -8.250 1.00 77.81 100 ALA A C 1
ATOM 854 O O . ALA A 1 100 ? -2.978 -18.751 -9.115 1.00 77.81 100 ALA A O 1
ATOM 855 N N . PHE A 1 101 ? -1.419 -18.564 -7.521 1.00 79.88 101 PHE A N 1
ATOM 856 C CA . PHE A 1 101 ? -1.261 -17.121 -7.659 1.00 79.88 101 PHE A CA 1
ATOM 857 C C . PHE A 1 101 ? -0.880 -16.703 -9.092 1.00 79.88 101 PHE A C 1
ATOM 859 O O . PHE A 1 101 ? -1.393 -15.709 -9.607 1.00 79.88 101 PHE A O 1
ATOM 866 N N . PHE A 1 102 ? -0.026 -17.475 -9.769 1.00 77.19 102 PHE A N 1
ATOM 867 C CA . PHE A 1 102 ? 0.352 -17.213 -11.161 1.00 77.19 102 PHE A CA 1
ATOM 868 C C . PHE A 1 102 ? -0.673 -17.640 -12.202 1.00 77.19 102 PHE A C 1
ATOM 870 O O . PHE A 1 102 ? -0.691 -17.082 -13.293 1.00 77.19 102 PHE A O 1
ATOM 877 N N . GLU A 1 103 ? -1.564 -18.569 -11.880 1.00 78.94 103 GLU A N 1
ATOM 878 C CA . GLU A 1 103 ? -2.747 -18.810 -12.711 1.00 78.94 103 GLU A CA 1
ATOM 879 C C . GLU A 1 103 ? -3.705 -17.605 -12.650 1.00 78.94 103 GLU A C 1
ATOM 881 O O . GLU A 1 103 ? -4.368 -17.290 -13.639 1.00 78.94 103 GLU A O 1
ATOM 886 N N . MET A 1 104 ? -3.703 -16.868 -11.532 1.00 79.12 104 MET A N 1
ATOM 887 C CA . MET A 1 104 ? -4.489 -15.646 -11.348 1.00 79.12 104 MET A CA 1
ATOM 888 C C . MET A 1 104 ? -3.812 -14.372 -11.874 1.00 79.12 104 MET A C 1
ATOM 890 O O . MET A 1 104 ? -4.501 -13.371 -12.069 1.00 79.12 104 MET A O 1
ATOM 894 N N . CYS A 1 105 ? -2.489 -14.370 -12.085 1.00 85.56 105 CYS A N 1
ATOM 895 C CA . CYS A 1 105 ? -1.719 -13.178 -12.458 1.00 85.56 105 CYS A CA 1
ATOM 896 C C . CYS A 1 105 ? -0.951 -13.361 -13.766 1.00 85.56 105 CYS A C 1
ATOM 898 O O . CYS A 1 105 ? -0.179 -14.300 -13.930 1.00 85.56 105 CYS A O 1
ATOM 900 N N . LYS A 1 106 ? -1.062 -12.389 -14.672 1.00 87.50 106 LYS A N 1
ATOM 901 C CA . LYS A 1 106 ? -0.345 -12.385 -15.949 1.00 87.50 106 LYS A CA 1
ATOM 902 C C . LYS A 1 106 ? 0.487 -11.119 -16.098 1.00 87.50 106 LYS A C 1
ATOM 904 O O . LYS A 1 106 ? -0.057 -10.021 -16.131 1.00 87.50 106 LYS A O 1
ATOM 909 N N . VAL A 1 107 ? 1.804 -11.271 -16.249 1.00 88.94 107 VAL A N 1
ATOM 910 C CA . VAL A 1 107 ? 2.693 -10.153 -16.603 1.00 88.94 107 VAL A CA 1
ATOM 911 C C . VAL A 1 107 ? 2.405 -9.741 -18.042 1.00 88.94 107 VAL A C 1
ATOM 913 O O . VAL A 1 107 ? 2.558 -10.544 -18.961 1.00 88.94 107 VAL A O 1
ATOM 916 N N . PHE A 1 108 ? 1.989 -8.492 -18.231 1.00 90.00 108 PHE A N 1
ATOM 917 C CA . PHE A 1 108 ? 1.760 -7.919 -19.555 1.00 90.00 108 PHE A CA 1
ATOM 918 C C . PHE A 1 108 ? 2.955 -7.097 -20.014 1.00 90.00 108 PHE A C 1
ATOM 920 O O . PHE A 1 108 ? 3.431 -7.270 -21.135 1.00 90.00 108 PHE A O 1
ATOM 927 N N . PHE A 1 109 ? 3.457 -6.228 -19.134 1.00 94.94 109 PHE A N 1
ATOM 928 C CA . PHE A 1 109 ? 4.414 -5.201 -19.520 1.00 94.94 109 PHE A CA 1
ATOM 929 C C . PHE A 1 109 ? 5.655 -5.203 -18.632 1.00 94.94 109 PHE A C 1
ATOM 931 O O . PHE A 1 109 ? 5.549 -5.323 -17.415 1.00 94.94 109 PHE A O 1
ATOM 938 N N . LEU A 1 110 ? 6.819 -4.981 -19.239 1.00 96.75 110 LEU A N 1
ATOM 939 C CA . LEU A 1 110 ? 8.008 -4.448 -18.577 1.00 96.75 110 LEU A CA 1
ATOM 940 C C . LEU A 1 110 ? 8.053 -2.951 -18.875 1.00 96.75 110 LEU A C 1
ATOM 942 O O . LEU A 1 110 ? 8.294 -2.565 -20.016 1.00 96.75 110 LEU A O 1
ATOM 946 N N . PHE A 1 111 ? 7.809 -2.108 -17.878 1.00 95.75 111 PHE A N 1
ATOM 947 C CA . PHE A 1 111 ? 7.786 -0.658 -18.062 1.00 95.75 111 PHE A CA 1
ATOM 948 C C . PHE A 1 111 ? 9.114 -0.019 -17.656 1.00 95.75 111 PHE A C 1
ATOM 950 O O . PHE A 1 111 ? 9.761 -0.466 -16.709 1.00 95.75 111 PHE A O 1
ATOM 957 N N . ILE A 1 112 ? 9.500 1.051 -18.353 1.00 96.44 112 ILE A N 1
ATOM 958 C CA . ILE A 1 112 ? 10.653 1.898 -18.033 1.00 96.44 112 ILE A CA 1
ATOM 959 C C . ILE A 1 112 ? 10.247 3.367 -18.162 1.00 96.44 112 ILE A C 1
ATOM 961 O O . ILE A 1 112 ? 10.010 3.879 -19.261 1.00 96.44 112 ILE A O 1
ATOM 965 N N . CYS A 1 113 ? 10.190 4.056 -17.031 1.00 94.44 113 CYS A N 1
ATOM 966 C CA . CYS A 1 113 ? 9.812 5.456 -16.932 1.00 94.44 113 CYS A CA 1
ATOM 967 C C . CYS A 1 113 ? 10.959 6.396 -17.296 1.00 94.44 113 CYS A C 1
ATOM 969 O O . CYS A 1 113 ? 12.134 6.026 -17.252 1.00 94.44 113 CYS A O 1
ATOM 971 N N . ARG A 1 114 ? 10.628 7.649 -17.623 1.00 92.62 114 ARG A N 1
ATOM 972 C CA . ARG A 1 114 ? 11.623 8.666 -18.015 1.00 92.62 114 ARG A CA 1
ATOM 973 C C . ARG A 1 114 ? 12.670 8.959 -16.940 1.00 92.62 114 ARG A C 1
ATOM 975 O O . ARG A 1 114 ? 13.799 9.301 -17.271 1.00 92.62 114 ARG A O 1
ATOM 982 N N . ASP A 1 115 ? 12.320 8.801 -15.669 1.00 91.50 115 ASP A N 1
ATOM 983 C CA . ASP A 1 115 ? 13.225 9.017 -14.538 1.00 91.50 115 ASP A CA 1
ATOM 984 C C . ASP A 1 115 ? 14.119 7.799 -14.218 1.00 91.50 115 ASP A C 1
ATOM 986 O O . ASP A 1 115 ? 14.891 7.830 -13.258 1.00 91.50 115 ASP A O 1
ATOM 990 N N . GLY A 1 116 ? 14.012 6.725 -15.009 1.00 93.69 116 GLY A N 1
ATOM 991 C CA . GLY A 1 116 ? 14.734 5.472 -14.807 1.00 93.69 116 GLY A CA 1
ATOM 992 C C . GLY A 1 116 ? 14.051 4.482 -13.869 1.00 93.69 116 GLY A C 1
ATOM 993 O O . GLY A 1 116 ? 14.622 3.426 -13.621 1.00 93.69 116 GLY A O 1
ATOM 994 N N . SER A 1 117 ? 12.860 4.779 -13.344 1.00 94.06 117 SER A N 1
ATOM 995 C CA . SER A 1 117 ? 12.032 3.773 -12.666 1.00 94.06 117 SER A CA 1
ATOM 996 C C . SER A 1 117 ? 11.647 2.667 -13.638 1.00 94.06 117 SER A C 1
ATOM 998 O O . SER A 1 117 ? 11.362 2.947 -14.799 1.00 94.06 117 SER A O 1
ATOM 1000 N N . PHE A 1 118 ? 11.605 1.419 -13.187 1.00 96.12 118 PHE A N 1
ATOM 1001 C CA . PHE A 1 118 ? 11.218 0.303 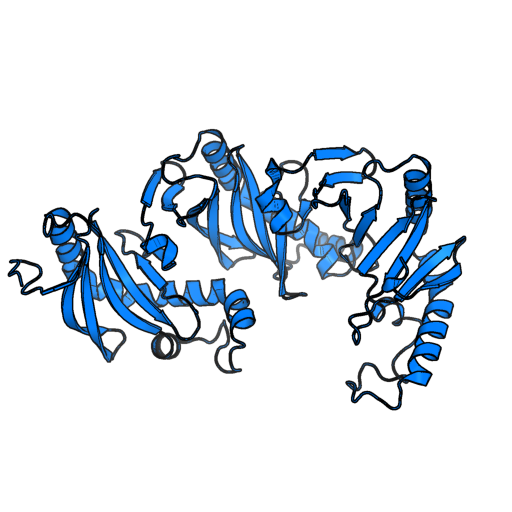-14.043 1.00 96.12 118 PHE A CA 1
ATOM 1002 C C . PHE A 1 118 ? 10.595 -0.828 -13.234 1.00 96.12 118 PHE A C 1
ATOM 1004 O O . PHE A 1 118 ? 10.782 -0.909 -12.019 1.00 96.12 118 PHE A O 1
ATOM 1011 N N . GLY A 1 119 ? 9.848 -1.697 -13.902 1.00 96.31 119 GLY A N 1
ATOM 1012 C CA . GLY A 1 119 ? 9.095 -2.735 -13.218 1.00 96.31 119 GLY A CA 1
ATOM 1013 C C . GLY A 1 119 ? 8.191 -3.545 -14.131 1.00 96.31 119 GLY A C 1
ATOM 1014 O O . GLY A 1 119 ? 8.236 -3.403 -15.353 1.00 96.31 119 GLY A O 1
ATOM 1015 N N . TRP A 1 120 ? 7.336 -4.371 -13.537 1.00 95.81 120 TRP A N 1
ATOM 1016 C CA . TRP A 1 120 ? 6.300 -5.097 -14.270 1.00 95.81 120 TRP A CA 1
ATOM 1017 C C . TRP A 1 120 ? 4.920 -4.498 -14.058 1.00 95.81 120 TRP A C 1
ATOM 1019 O O . TRP A 1 120 ? 4.618 -4.004 -12.978 1.00 95.81 120 TRP A O 1
ATOM 1029 N N . ILE A 1 121 ? 4.072 -4.595 -15.076 1.00 94.19 121 ILE A N 1
ATOM 1030 C CA . ILE A 1 121 ? 2.624 -4.429 -14.945 1.00 94.19 121 ILE A CA 1
ATOM 1031 C C . ILE A 1 121 ? 1.993 -5.799 -15.152 1.00 94.19 121 ILE A C 1
ATOM 1033 O O . ILE A 1 121 ? 2.284 -6.488 -16.137 1.00 94.19 121 ILE A O 1
ATOM 1037 N N . LEU A 1 122 ? 1.129 -6.176 -14.221 1.00 92.00 122 LEU A N 1
ATOM 1038 C CA . LEU A 1 122 ? 0.450 -7.453 -14.188 1.00 92.00 122 LEU A CA 1
ATOM 1039 C C . LEU A 1 122 ? -1.058 -7.228 -14.219 1.00 92.00 122 LEU A C 1
ATOM 1041 O O . LEU A 1 122 ? -1.590 -6.428 -13.449 1.00 92.00 122 LEU A O 1
ATOM 1045 N N . GLY A 1 123 ? -1.741 -7.981 -15.072 1.00 89.19 123 GLY A N 1
ATOM 1046 C CA . GLY A 1 123 ? -3.165 -8.223 -14.905 1.00 89.19 123 GLY A CA 1
ATOM 1047 C C . GLY A 1 123 ? -3.379 -9.263 -13.827 1.00 89.19 123 GLY A C 1
ATOM 1048 O O . GLY A 1 123 ? -2.596 -10.209 -13.718 1.00 89.19 123 GLY A O 1
ATOM 1049 N N . SER A 1 124 ? -4.455 -9.120 -13.067 1.00 85.12 124 SER A N 1
ATOM 1050 C CA . SER A 1 124 ? -4.887 -10.148 -12.126 1.00 85.12 124 SER A CA 1
ATOM 1051 C C . SER A 1 124 ? -6.387 -10.378 -12.243 1.00 85.12 124 SER A C 1
ATOM 1053 O O . SER A 1 124 ? -7.126 -9.453 -12.568 1.00 85.12 124 SER A O 1
ATOM 1055 N N . SER A 1 125 ? -6.843 -11.606 -11.998 1.00 83.06 125 SER A N 1
ATOM 1056 C CA . SER A 1 125 ? -8.278 -11.918 -11.941 1.00 83.06 125 SER A CA 1
ATOM 1057 C C . SER A 1 125 ? -8.958 -11.320 -10.708 1.00 83.06 125 SER A C 1
ATOM 1059 O O . SER A 1 125 ? -10.166 -11.105 -10.715 1.00 83.06 125 SER A O 1
ATOM 1061 N N . TRP A 1 126 ? -8.180 -11.037 -9.662 1.00 78.12 126 TRP A N 1
ATOM 1062 C CA . TRP A 1 126 ? -8.682 -10.600 -8.364 1.00 78.12 126 TRP A CA 1
ATOM 1063 C C . TRP A 1 126 ? -8.698 -9.077 -8.165 1.00 78.12 126 TRP A C 1
ATOM 1065 O O . TRP A 1 126 ? -9.225 -8.586 -7.169 1.00 78.12 126 TRP A O 1
ATOM 1075 N N . SER A 1 127 ? -8.149 -8.306 -9.103 1.00 78.56 127 SER A N 1
ATOM 1076 C CA . SER A 1 127 ? -8.218 -6.845 -9.091 1.00 78.56 127 SER A CA 1
ATOM 1077 C C . SER A 1 127 ? -8.881 -6.343 -10.365 1.00 78.56 127 SER A C 1
ATOM 1079 O O . SER A 1 127 ? -8.561 -6.779 -11.467 1.00 78.56 127 SER A O 1
ATOM 1081 N N . LYS A 1 128 ? -9.783 -5.366 -10.222 1.00 77.81 128 LYS A N 1
ATOM 1082 C CA . LYS A 1 128 ? -10.367 -4.650 -11.369 1.00 77.81 128 LYS A CA 1
ATOM 1083 C C . LYS A 1 128 ? -9.339 -3.764 -12.081 1.00 77.81 128 LYS A C 1
ATOM 1085 O O . LYS A 1 128 ? -9.559 -3.374 -13.224 1.00 77.81 128 LYS A O 1
ATOM 1090 N N . GLU A 1 129 ? -8.239 -3.439 -11.404 1.00 83.56 129 GLU A N 1
ATOM 1091 C CA . GLU A 1 129 ? -7.132 -2.654 -11.943 1.00 83.56 129 GLU A CA 1
ATOM 1092 C C . GLU A 1 129 ? -5.873 -3.506 -12.098 1.00 83.56 129 GLU A C 1
ATOM 1094 O O . GLU A 1 129 ? -5.580 -4.363 -11.260 1.00 83.56 129 GLU A O 1
ATOM 1099 N N . ASP A 1 130 ? -5.090 -3.220 -13.139 1.00 88.31 130 ASP A N 1
ATOM 1100 C CA . ASP A 1 130 ? -3.742 -3.769 -13.260 1.00 88.31 130 ASP A CA 1
ATOM 1101 C C . ASP A 1 130 ? -2.878 -3.309 -12.081 1.00 88.31 130 ASP A C 1
ATOM 1103 O O . ASP A 1 130 ? -2.979 -2.175 -11.601 1.00 88.31 130 ASP A O 1
ATOM 1107 N N . ILE A 1 131 ? -1.983 -4.183 -11.645 1.00 91.06 131 ILE A N 1
ATOM 1108 C CA . ILE A 1 131 ? -1.059 -3.913 -10.549 1.00 91.06 131 ILE A CA 1
ATOM 1109 C C . ILE A 1 131 ? 0.327 -3.740 -11.136 1.00 91.06 131 ILE A C 1
ATOM 1111 O O . ILE A 1 131 ? 0.740 -4.494 -12.017 1.00 91.06 131 ILE A O 1
ATOM 1115 N N . ALA A 1 132 ? 1.066 -2.756 -10.642 1.00 93.19 132 ALA A N 1
ATOM 1116 C CA . ALA A 1 132 ? 2.447 -2.556 -11.023 1.00 93.19 132 ALA A CA 1
ATOM 1117 C C . ALA A 1 132 ? 3.389 -2.925 -9.877 1.00 93.19 132 ALA A C 1
ATOM 1119 O O . ALA A 1 132 ? 3.144 -2.634 -8.709 1.00 93.19 132 ALA A O 1
ATOM 1120 N N . VAL A 1 133 ? 4.499 -3.563 -10.228 1.00 93.94 133 VAL A N 1
ATOM 1121 C CA . VAL A 1 133 ? 5.601 -3.867 -9.321 1.00 93.94 133 VAL A CA 1
ATOM 1122 C C . VAL A 1 133 ? 6.787 -3.034 -9.757 1.00 93.94 133 VAL A C 1
ATOM 1124 O O . VAL A 1 133 ? 7.424 -3.336 -10.762 1.00 93.94 133 VAL A O 1
ATOM 1127 N N . LEU A 1 134 ? 7.084 -1.983 -9.004 1.00 93.75 134 LEU A N 1
ATOM 1128 C CA . LEU A 1 134 ? 8.259 -1.151 -9.191 1.00 93.75 134 LEU A CA 1
ATOM 1129 C C . LEU A 1 134 ? 9.486 -1.857 -8.606 1.00 93.75 134 LEU A C 1
ATOM 1131 O O . LEU A 1 134 ? 9.532 -2.162 -7.412 1.00 93.75 134 LEU A O 1
ATOM 1135 N N . PHE A 1 135 ? 10.501 -2.093 -9.430 1.00 93.44 135 PHE A N 1
ATOM 1136 C CA . PHE A 1 135 ? 11.746 -2.698 -8.978 1.00 93.44 135 PHE A CA 1
ATOM 1137 C C . PHE A 1 135 ? 12.649 -1.672 -8.309 1.00 93.44 135 PHE A C 1
ATOM 1139 O O . PHE A 1 135 ? 12.762 -0.522 -8.732 1.00 93.44 135 PHE A O 1
ATOM 1146 N N . SER A 1 136 ? 13.310 -2.111 -7.241 1.00 80.75 136 SER A N 1
ATOM 1147 C CA . SER A 1 136 ? 14.321 -1.331 -6.540 1.00 80.75 136 SER A CA 1
ATOM 1148 C C . SER A 1 136 ? 15.532 -2.205 -6.209 1.00 80.75 136 SER A C 1
ATOM 1150 O O . SER A 1 136 ? 15.524 -3.421 -6.425 1.00 80.75 136 SER A O 1
ATOM 1152 N N . GLU A 1 137 ? 16.605 -1.581 -5.723 1.00 67.62 137 GLU A N 1
ATOM 1153 C CA . GLU A 1 137 ? 17.792 -2.302 -5.252 1.00 67.62 137 GLU A CA 1
ATOM 1154 C C . GLU A 1 137 ? 17.529 -3.081 -3.953 1.00 67.62 137 GLU A C 1
ATOM 1156 O O . GLU A 1 137 ? 18.200 -4.086 -3.718 1.00 67.62 137 GLU A O 1
ATOM 1161 N N . GLN A 1 138 ? 16.559 -2.633 -3.143 1.00 76.69 138 GLN A N 1
ATOM 1162 C CA . GLN A 1 138 ? 16.236 -3.190 -1.826 1.00 76.69 138 GLN A CA 1
ATOM 1163 C C . GLN A 1 138 ? 15.057 -4.168 -1.905 1.00 76.69 138 GLN A C 1
ATOM 1165 O O . GLN A 1 138 ? 15.268 -5.375 -1.898 1.00 76.69 138 GLN A O 1
ATOM 1170 N N . GLU A 1 139 ? 13.830 -3.650 -2.016 1.00 80.81 139 GLU A N 1
ATOM 1171 C CA . GLU A 1 139 ? 12.597 -4.442 -2.086 1.00 80.81 139 GLU A CA 1
ATOM 1172 C C . GLU A 1 139 ? 11.697 -3.953 -3.238 1.00 80.81 139 GLU A C 1
ATOM 1174 O O . GLU A 1 139 ? 11.576 -2.736 -3.452 1.00 80.81 139 GLU A O 1
ATOM 1179 N N . PRO A 1 140 ? 11.063 -4.858 -4.009 1.00 87.00 140 PRO A N 1
ATOM 1180 C CA . PRO A 1 140 ? 10.027 -4.491 -4.965 1.00 87.00 140 PRO A CA 1
ATOM 1181 C C . PRO A 1 140 ? 8.860 -3.786 -4.270 1.00 87.00 140 PRO A C 1
ATOM 1183 O O . PRO A 1 140 ? 8.437 -4.171 -3.183 1.00 87.00 140 PRO A O 1
ATOM 1186 N N . ARG A 1 141 ? 8.310 -2.761 -4.918 1.00 88.00 141 ARG A N 1
ATOM 1187 C CA . ARG A 1 141 ? 7.169 -2.001 -4.404 1.00 88.00 141 ARG A CA 1
ATOM 1188 C C . ARG A 1 141 ? 5.950 -2.262 -5.258 1.00 88.00 141 ARG A C 1
ATOM 1190 O O . ARG A 1 141 ? 5.987 -2.047 -6.465 1.00 88.00 141 ARG A O 1
ATOM 1197 N N . ILE A 1 142 ? 4.872 -2.691 -4.622 1.00 89.81 142 ILE A N 1
ATOM 1198 C CA . ILE A 1 142 ? 3.593 -2.890 -5.294 1.00 89.81 142 ILE A CA 1
ATOM 1199 C C . ILE A 1 142 ? 2.822 -1.580 -5.240 1.00 89.81 142 ILE A C 1
ATOM 1201 O O . ILE A 1 142 ? 2.621 -1.011 -4.163 1.00 89.81 142 ILE A O 1
ATOM 1205 N N . ILE A 1 143 ? 2.433 -1.105 -6.416 1.00 89.81 143 ILE A N 1
ATOM 1206 C CA . ILE A 1 143 ? 1.686 0.127 -6.622 1.00 89.81 143 ILE A CA 1
ATOM 1207 C C . ILE A 1 143 ? 0.506 -0.141 -7.555 1.00 89.81 143 ILE A C 1
ATOM 1209 O O . ILE A 1 143 ? 0.512 -1.054 -8.383 1.00 89.81 143 ILE A O 1
ATOM 1213 N N . THR A 1 144 ? -0.526 0.667 -7.409 1.00 85.88 144 THR A N 1
ATOM 1214 C CA . THR A 1 144 ? -1.701 0.678 -8.276 1.00 85.88 144 THR A CA 1
ATOM 1215 C C . THR A 1 144 ? -1.363 1.251 -9.652 1.00 85.88 144 THR A C 1
ATOM 1217 O O . THR A 1 144 ? -0.366 1.957 -9.841 1.00 85.88 144 THR A O 1
ATOM 1220 N N . ARG A 1 145 ? -2.230 1.001 -10.636 1.00 83.75 145 ARG A N 1
ATOM 1221 C CA . ARG A 1 145 ? -2.112 1.616 -11.962 1.00 83.75 145 ARG A CA 1
ATOM 1222 C C . ARG A 1 145 ? -2.154 3.146 -11.906 1.00 83.75 145 ARG A C 1
ATOM 1224 O O . ARG A 1 145 ? -1.456 3.794 -12.687 1.00 83.75 145 ARG A O 1
ATOM 1231 N N . ASN A 1 146 ? -2.937 3.721 -10.994 1.00 83.19 146 ASN A N 1
ATOM 1232 C CA . ASN A 1 146 ? -3.004 5.171 -10.802 1.00 83.19 146 ASN A CA 1
ATOM 1233 C C . ASN A 1 146 ? -1.689 5.725 -10.238 1.00 83.19 146 ASN A C 1
ATOM 1235 O O . ASN A 1 146 ? -1.135 6.652 -10.825 1.00 83.19 146 ASN A O 1
ATOM 1239 N N . GLU A 1 147 ? -1.125 5.098 -9.202 1.00 88.25 147 GLU A N 1
ATOM 1240 C CA . GLU A 1 147 ? 0.208 5.447 -8.677 1.00 88.25 147 GLU A CA 1
ATOM 1241 C C . GLU A 1 147 ? 1.294 5.354 -9.762 1.00 88.25 147 GLU A C 1
ATOM 1243 O O . GLU A 1 147 ? 2.177 6.204 -9.831 1.00 88.25 147 GLU A O 1
ATOM 1248 N N . LEU A 1 148 ? 1.227 4.357 -10.653 1.00 88.56 148 LEU A N 1
ATOM 1249 C CA . LEU A 1 148 ? 2.158 4.256 -11.781 1.00 88.56 148 LEU A CA 1
ATOM 1250 C C . LEU A 1 148 ? 1.950 5.374 -12.817 1.00 88.56 148 LEU A C 1
ATOM 1252 O O . LEU A 1 148 ? 2.917 5.916 -13.353 1.00 88.56 148 LEU A O 1
ATOM 1256 N N . ARG A 1 149 ? 0.696 5.713 -13.131 1.00 82.75 149 ARG A N 1
ATOM 1257 C CA . ARG A 1 149 ? 0.369 6.788 -14.079 1.00 82.75 149 ARG A CA 1
ATOM 1258 C C . ARG A 1 149 ? 0.875 8.141 -13.584 1.00 82.75 149 ARG A C 1
ATOM 1260 O O . ARG A 1 149 ? 1.328 8.949 -14.388 1.00 82.75 149 ARG A O 1
ATOM 1267 N N . TYR A 1 150 ? 0.799 8.363 -12.278 1.00 79.69 150 TYR A N 1
ATOM 1268 C CA . TYR A 1 150 ? 1.265 9.565 -11.602 1.00 79.69 150 TYR A CA 1
ATOM 1269 C C . TYR A 1 150 ? 2.522 9.270 -10.788 1.00 79.69 150 TYR A C 1
ATOM 1271 O O . TYR A 1 150 ? 2.613 9.692 -9.636 1.00 79.69 150 TYR A O 1
ATOM 1279 N N . LEU A 1 151 ? 3.479 8.531 -11.370 1.00 86.75 151 LEU A N 1
ATOM 1280 C CA . LEU A 1 151 ? 4.687 8.099 -10.667 1.00 86.75 151 LEU A CA 1
ATOM 1281 C C . LEU A 1 151 ? 5.592 9.292 -10.338 1.00 86.75 151 LEU A C 1
ATOM 1283 O O . LEU A 1 151 ? 6.593 9.570 -10.997 1.00 86.75 151 LEU A O 1
ATOM 1287 N N . HIS A 1 152 ? 5.246 9.974 -9.257 1.00 86.12 152 HIS A N 1
ATOM 1288 C CA . HIS A 1 152 ? 6.063 10.960 -8.589 1.00 86.12 152 HIS A CA 1
ATOM 1289 C C . HIS A 1 152 ? 6.675 10.288 -7.376 1.00 86.12 152 HIS A C 1
ATOM 1291 O O . HIS A 1 152 ? 5.977 9.694 -6.553 1.00 86.12 152 HIS A O 1
ATOM 1297 N N . LYS A 1 153 ? 8.000 10.376 -7.281 1.00 86.88 153 LYS A N 1
ATOM 1298 C CA . LYS A 1 153 ? 8.750 9.866 -6.141 1.00 86.88 153 LYS A CA 1
ATOM 1299 C C . LYS A 1 153 ? 9.287 11.027 -5.338 1.00 86.88 153 LYS A C 1
ATOM 1301 O O . LYS A 1 153 ? 9.943 11.912 -5.886 1.00 86.88 153 LYS A O 1
ATOM 1306 N N . LEU A 1 154 ? 9.097 10.957 -4.034 1.00 87.00 154 LEU A N 1
ATOM 1307 C CA . LEU A 1 154 ? 9.721 11.868 -3.095 1.00 87.00 154 LEU A CA 1
ATOM 1308 C C . LEU A 1 154 ? 10.704 11.082 -2.236 1.00 87.00 154 LEU A C 1
ATOM 1310 O O . LEU A 1 154 ? 10.323 10.127 -1.565 1.00 87.00 154 LEU A O 1
ATOM 1314 N N . LYS A 1 155 ? 11.978 11.485 -2.268 1.00 85.62 155 LYS A N 1
ATOM 1315 C CA . LYS A 1 155 ? 12.978 10.981 -1.326 1.00 85.62 155 LYS A CA 1
ATOM 1316 C C . LYS A 1 155 ? 12.953 11.838 -0.071 1.00 85.62 155 LYS A C 1
ATOM 1318 O O . LYS A 1 155 ? 13.297 13.017 -0.131 1.00 85.62 155 LYS A O 1
ATOM 1323 N N . ASP A 1 156 ? 12.585 11.239 1.049 1.00 89.69 156 ASP A N 1
ATOM 1324 C CA . ASP A 1 156 ? 12.510 11.893 2.349 1.00 89.69 156 ASP A CA 1
ATOM 1325 C C . ASP A 1 156 ? 13.334 11.115 3.382 1.00 89.69 156 ASP A C 1
ATOM 1327 O O . ASP A 1 156 ? 13.379 9.889 3.383 1.00 89.69 156 ASP A O 1
ATOM 1331 N N . LYS A 1 157 ? 14.017 11.824 4.285 1.00 87.12 157 LYS A N 1
ATOM 1332 C CA . LYS A 1 157 ? 14.895 11.178 5.273 1.00 87.12 157 LYS A CA 1
ATOM 1333 C C . LYS A 1 157 ? 14.133 10.326 6.289 1.00 87.12 157 LYS A C 1
ATOM 1335 O O . LYS A 1 157 ? 14.722 9.411 6.854 1.00 87.12 157 LYS A O 1
ATOM 1340 N N . SER A 1 158 ? 12.873 10.655 6.555 1.00 86.81 158 SER A N 1
ATOM 1341 C CA . SER A 1 158 ? 12.015 9.954 7.503 1.00 86.81 158 SER A CA 1
ATOM 1342 C C . SER A 1 158 ? 11.290 8.777 6.854 1.00 86.81 158 SER A C 1
ATOM 1344 O O . SER A 1 158 ? 11.147 7.748 7.504 1.00 86.81 158 SER A O 1
ATOM 1346 N N . PHE A 1 159 ? 10.863 8.907 5.594 1.00 83.38 159 PHE A N 1
ATOM 1347 C CA . PHE A 1 159 ? 10.030 7.906 4.902 1.00 83.38 159 PHE A CA 1
ATOM 1348 C C . PHE A 1 159 ? 10.767 7.091 3.822 1.00 83.38 159 PHE A C 1
ATOM 1350 O O . PHE A 1 159 ? 10.153 6.255 3.160 1.00 83.38 159 PHE A O 1
ATOM 1357 N N . ASP A 1 160 ? 12.070 7.328 3.640 1.00 85.62 160 ASP A N 1
ATOM 1358 C CA . ASP A 1 160 ? 12.891 6.826 2.532 1.00 85.62 160 ASP A CA 1
ATOM 1359 C C . ASP A 1 160 ? 12.368 7.287 1.161 1.00 85.62 160 ASP A C 1
ATOM 1361 O O . ASP A 1 160 ? 12.652 8.406 0.733 1.00 85.62 160 ASP A O 1
ATOM 1365 N N . THR A 1 161 ? 11.585 6.460 0.473 1.00 88.31 161 THR A N 1
ATOM 1366 C CA . THR A 1 161 ? 10.937 6.820 -0.792 1.00 88.31 161 THR A CA 1
ATOM 1367 C C . THR A 1 161 ? 9.428 6.761 -0.615 1.00 88.31 161 THR A C 1
ATOM 1369 O O . THR A 1 161 ? 8.894 5.758 -0.145 1.00 88.31 161 THR A O 1
ATOM 1372 N N . LEU A 1 162 ? 8.745 7.816 -1.037 1.00 88.81 162 LEU A N 1
ATOM 1373 C CA . LEU A 1 162 ? 7.292 7.919 -1.105 1.00 88.81 162 LEU A CA 1
ATOM 1374 C C . LEU A 1 162 ? 6.842 7.965 -2.566 1.00 88.81 162 LEU A C 1
ATOM 1376 O O . LEU A 1 162 ? 7.556 8.519 -3.403 1.00 88.81 162 LEU A O 1
ATOM 1380 N N . ILE A 1 163 ? 5.669 7.406 -2.857 1.00 89.50 163 ILE A N 1
ATOM 1381 C CA . ILE A 1 163 ? 5.042 7.401 -4.186 1.00 89.50 163 ILE A CA 1
ATOM 1382 C C . ILE A 1 163 ? 3.696 8.114 -4.092 1.00 89.50 163 ILE A C 1
ATOM 1384 O O . ILE A 1 163 ? 2.908 7.805 -3.210 1.00 89.50 163 ILE A O 1
ATOM 1388 N N . HIS A 1 164 ? 3.431 9.087 -4.957 1.00 90.12 164 HIS A N 1
ATOM 1389 C CA . HIS A 1 164 ? 2.154 9.801 -4.927 1.00 90.12 164 HIS A CA 1
ATOM 1390 C C . HIS A 1 164 ? 1.028 8.957 -5.548 1.00 90.12 164 HIS A C 1
ATOM 1392 O O . HIS A 1 164 ? 1.221 8.351 -6.600 1.00 90.12 164 HIS A O 1
ATOM 1398 N N . ASP A 1 165 ? -0.161 8.949 -4.941 1.00 84.00 165 ASP A N 1
ATOM 1399 C CA . ASP A 1 165 ? -1.330 8.192 -5.429 1.00 84.00 165 ASP A CA 1
ATOM 1400 C C . ASP A 1 165 ? -2.052 8.825 -6.630 1.00 84.00 165 ASP A C 1
ATOM 1402 O O . ASP A 1 165 ? -2.933 8.222 -7.238 1.00 84.00 165 ASP A O 1
ATOM 1406 N N . GLY A 1 166 ? -1.633 10.034 -6.993 1.00 80.75 166 GLY A N 1
ATOM 1407 C CA . GLY A 1 166 ? -2.233 10.847 -8.052 1.00 80.75 166 GLY A CA 1
ATOM 1408 C C . GLY A 1 166 ? -3.374 11.739 -7.566 1.00 80.75 166 GLY A C 1
ATOM 1409 O O . GLY A 1 166 ? -3.872 12.555 -8.338 1.00 80.75 166 GLY A O 1
ATOM 1410 N N . GLU A 1 167 ? -3.745 11.634 -6.291 1.00 83.88 167 GLU A N 1
ATOM 1411 C CA . GLU A 1 167 ? -4.838 12.383 -5.687 1.00 83.88 167 GLU A CA 1
ATOM 1412 C C . GLU A 1 167 ? -4.354 13.245 -4.519 1.00 83.88 167 GLU A C 1
ATOM 1414 O O . GLU A 1 167 ? -4.212 14.458 -4.672 1.00 83.88 167 GLU A O 1
ATOM 1419 N N . LYS A 1 168 ? -4.142 12.644 -3.344 1.00 87.69 168 LYS A N 1
ATOM 1420 C CA . LYS A 1 168 ? -4.029 13.366 -2.064 1.00 87.69 168 LYS A CA 1
ATOM 1421 C C . LYS A 1 168 ? -2.931 12.852 -1.146 1.00 87.69 168 LYS A C 1
ATOM 1423 O O . LYS A 1 168 ? -2.709 13.467 -0.099 1.00 87.69 168 LYS A O 1
ATOM 1428 N N . TYR A 1 169 ? -2.308 11.720 -1.462 1.00 91.25 169 TYR A N 1
ATOM 1429 C CA . TYR A 1 169 ? -1.395 11.072 -0.533 1.00 91.25 169 TYR A CA 1
ATOM 1430 C C . TYR A 1 169 ? -0.089 10.656 -1.197 1.00 91.25 169 TYR A C 1
ATOM 1432 O O . TYR A 1 169 ? -0.040 10.064 -2.273 1.00 91.25 169 TYR A O 1
ATOM 1440 N N . TRP A 1 170 ? 0.988 10.895 -0.462 1.00 92.62 170 TRP A N 1
ATOM 1441 C CA . TRP A 1 170 ? 2.259 10.211 -0.600 1.00 92.62 170 TRP A CA 1
ATOM 1442 C C . TRP A 1 170 ? 2.195 8.881 0.155 1.00 92.62 170 TRP A C 1
ATOM 1444 O O . TRP A 1 170 ? 1.865 8.854 1.340 1.00 92.62 170 TRP A O 1
ATOM 1454 N N . THR A 1 171 ? 2.523 7.774 -0.503 1.00 91.81 171 THR A N 1
ATOM 1455 C CA . THR A 1 171 ? 2.379 6.425 0.043 1.00 91.81 171 THR A CA 1
ATOM 1456 C C . THR A 1 171 ? 3.718 5.704 0.157 1.00 91.81 171 THR A C 1
ATOM 1458 O O . THR A 1 171 ? 4.632 5.868 -0.656 1.00 91.81 171 THR A O 1
ATOM 1461 N N . THR A 1 172 ? 3.858 4.897 1.204 1.00 90.25 172 THR A N 1
ATOM 1462 C CA . THR A 1 172 ? 4.930 3.905 1.337 1.00 90.25 172 THR A CA 1
ATOM 1463 C C . THR A 1 172 ? 4.417 2.691 2.108 1.00 90.25 172 THR A C 1
ATOM 1465 O O . THR A 1 172 ? 3.275 2.665 2.571 1.00 90.25 172 THR A O 1
ATOM 1468 N N . TRP A 1 173 ? 5.255 1.672 2.227 1.00 86.81 173 TRP A N 1
ATOM 1469 C CA . TRP A 1 173 ? 4.959 0.438 2.938 1.00 86.81 173 TRP A CA 1
ATOM 1470 C C . TRP A 1 173 ? 5.886 0.289 4.130 1.00 86.81 173 TRP A C 1
ATOM 1472 O O . TRP A 1 173 ? 7.083 0.546 4.023 1.00 86.81 173 TRP A O 1
ATOM 1482 N N . ASP A 1 174 ? 5.324 -0.154 5.247 1.00 86.12 174 ASP A N 1
ATOM 1483 C CA . ASP A 1 174 ? 6.072 -0.568 6.427 1.00 86.12 174 ASP A CA 1
ATOM 1484 C C . ASP A 1 174 ? 5.630 -1.977 6.852 1.00 86.12 174 ASP A C 1
ATOM 1486 O O . ASP A 1 174 ? 4.492 -2.394 6.612 1.00 86.12 174 ASP A O 1
ATOM 1490 N N . LYS A 1 175 ? 6.534 -2.721 7.490 1.00 84.75 175 LYS A N 1
ATOM 1491 C CA . LYS A 1 175 ? 6.254 -4.029 8.092 1.00 84.75 175 LYS A CA 1
ATOM 1492 C C . LYS A 1 175 ? 6.296 -3.885 9.598 1.00 84.75 175 LYS A C 1
ATOM 1494 O O . LYS A 1 175 ? 7.315 -3.511 10.180 1.00 84.75 175 LYS A O 1
ATOM 1499 N N . MET A 1 176 ? 5.187 -4.208 10.252 1.00 80.06 176 MET A N 1
ATOM 1500 C CA . MET A 1 176 ? 5.023 -3.938 11.674 1.00 80.06 176 MET A CA 1
ATOM 1501 C C . MET A 1 176 ? 4.681 -5.209 12.444 1.00 80.06 176 MET A C 1
ATOM 1503 O O . MET A 1 176 ? 3.808 -5.960 12.013 1.00 80.06 176 MET A O 1
ATOM 1507 N N . PRO A 1 177 ? 5.345 -5.469 13.585 1.00 76.56 177 PRO A N 1
ATOM 1508 C CA . PRO A 1 177 ? 4.980 -6.593 14.427 1.00 76.56 177 PRO A CA 1
ATOM 1509 C C . PRO A 1 177 ? 3.614 -6.328 15.069 1.00 76.56 177 PRO A C 1
ATOM 1511 O O . PRO A 1 177 ? 3.417 -5.317 15.742 1.00 76.56 177 PRO A O 1
ATOM 1514 N N . PHE A 1 178 ? 2.685 -7.253 14.877 1.00 72.94 178 PHE A N 1
ATOM 1515 C CA . PHE A 1 178 ? 1.330 -7.236 15.398 1.00 72.94 178 PHE A CA 1
ATOM 1516 C C . PHE A 1 178 ? 0.994 -8.631 15.939 1.00 72.94 178 PHE A C 1
ATOM 1518 O O . PHE A 1 178 ? 0.946 -9.592 15.181 1.00 72.94 178 PHE A O 1
ATOM 1525 N N . TYR A 1 179 ? 0.808 -8.756 17.258 1.00 68.50 179 TYR A N 1
ATOM 1526 C CA . TYR A 1 179 ? 0.536 -10.034 17.944 1.00 68.50 179 TYR A CA 1
ATOM 1527 C C . TYR A 1 179 ? 1.419 -11.213 17.481 1.00 68.50 179 TYR A C 1
ATOM 1529 O O . TYR A 1 179 ? 0.913 -12.279 17.150 1.00 68.50 179 TYR A O 1
ATOM 1537 N N . ASP A 1 180 ? 2.741 -11.014 17.477 1.00 71.44 180 ASP A N 1
ATOM 1538 C CA . ASP A 1 180 ? 3.761 -11.986 17.040 1.00 71.44 180 ASP A CA 1
ATOM 1539 C C . ASP A 1 180 ? 3.840 -12.244 15.511 1.00 71.44 180 ASP A C 1
ATOM 1541 O O . ASP A 1 180 ? 4.691 -13.015 15.071 1.00 71.44 180 ASP A O 1
ATOM 1545 N N . GLU A 1 181 ? 3.039 -11.561 14.687 1.00 73.44 181 GLU A N 1
ATOM 1546 C CA . GLU A 1 181 ? 3.086 -11.627 13.217 1.00 73.44 181 GLU A CA 1
ATOM 1547 C C . GLU A 1 181 ? 3.626 -10.320 12.622 1.00 73.44 181 GLU A C 1
ATOM 1549 O O . GLU A 1 181 ? 3.428 -9.248 13.181 1.00 73.44 181 GLU A O 1
ATOM 1554 N N . LEU A 1 182 ? 4.317 -10.373 11.482 1.00 81.00 182 LEU A N 1
ATOM 1555 C CA . LEU A 1 182 ? 4.648 -9.162 10.727 1.00 81.00 182 LEU A CA 1
ATOM 1556 C C . LEU A 1 182 ? 3.493 -8.838 9.784 1.00 81.00 182 LEU A C 1
ATOM 1558 O O . LEU A 1 182 ? 3.176 -9.619 8.892 1.00 81.00 182 LEU A O 1
ATOM 1562 N N . VAL A 1 183 ? 2.884 -7.673 9.973 1.00 79.88 183 VAL A N 1
ATOM 1563 C CA . VAL A 1 183 ? 1.771 -7.186 9.161 1.00 79.88 183 VAL A CA 1
ATOM 1564 C C . VAL A 1 183 ? 2.258 -6.044 8.281 1.00 79.88 183 VAL A C 1
ATOM 1566 O O . VAL A 1 183 ? 2.912 -5.113 8.754 1.00 79.88 183 VAL A O 1
ATOM 1569 N N . ASN A 1 184 ? 1.926 -6.116 6.993 1.00 85.50 184 ASN A N 1
ATOM 1570 C CA . ASN A 1 184 ? 2.137 -5.012 6.063 1.00 85.50 184 ASN A CA 1
ATOM 1571 C C . ASN A 1 184 ? 1.162 -3.875 6.390 1.00 85.50 184 ASN A C 1
ATOM 1573 O O . ASN A 1 184 ? -0.049 -4.091 6.482 1.00 85.50 184 ASN A O 1
ATOM 1577 N N . ILE A 1 185 ? 1.686 -2.662 6.537 1.00 88.56 185 ILE A N 1
ATOM 1578 C CA . ILE A 1 185 ? 0.907 -1.446 6.755 1.00 88.56 185 ILE A CA 1
ATOM 1579 C C . ILE A 1 185 ? 1.272 -0.445 5.668 1.00 88.56 185 ILE A C 1
ATOM 1581 O O . ILE A 1 185 ? 2.445 -0.160 5.428 1.00 88.56 185 ILE A O 1
ATOM 1585 N N . ARG A 1 186 ? 0.252 0.108 5.013 1.00 90.56 186 ARG A N 1
ATOM 1586 C CA . ARG A 1 186 ? 0.433 1.210 4.069 1.00 90.56 186 ARG A CA 1
ATOM 1587 C C . ARG A 1 186 ? 0.468 2.525 4.839 1.00 90.56 186 ARG A C 1
ATOM 1589 O O . ARG A 1 186 ? -0.462 2.835 5.577 1.00 90.56 186 ARG A O 1
ATOM 1596 N N . VAL A 1 187 ? 1.529 3.298 4.684 1.00 93.19 187 VAL A N 1
ATOM 1597 C CA . VAL A 1 187 ? 1.639 4.641 5.258 1.00 93.19 187 VAL A CA 1
ATOM 1598 C C . VAL A 1 187 ? 1.171 5.640 4.208 1.00 93.19 187 VAL A C 1
ATOM 1600 O O . VAL A 1 187 ? 1.688 5.634 3.098 1.00 93.19 187 VAL A O 1
ATOM 1603 N N . GLU A 1 188 ? 0.192 6.470 4.552 1.00 94.56 188 GLU A N 1
ATOM 1604 C CA . GLU A 1 188 ? -0.430 7.493 3.711 1.00 94.56 188 GLU A CA 1
ATOM 1605 C C . GLU A 1 188 ? -0.172 8.866 4.350 1.00 94.56 188 GLU A C 1
ATOM 1607 O O . GLU A 1 188 ? -0.667 9.168 5.436 1.00 94.56 188 GLU A O 1
ATOM 1612 N N . VAL A 1 189 ? 0.630 9.698 3.692 1.00 94.50 189 VAL A N 1
ATOM 1613 C CA . VAL A 1 189 ? 1.003 11.042 4.146 1.00 94.50 189 VAL A CA 1
ATOM 1614 C C . VAL A 1 189 ? 0.325 12.060 3.242 1.00 94.50 189 VAL A C 1
ATOM 1616 O O . VAL A 1 189 ? 0.577 12.083 2.042 1.00 94.50 189 VAL A O 1
ATOM 1619 N N . GLU A 1 190 ? -0.552 12.891 3.795 1.00 93.56 190 GLU A N 1
ATOM 1620 C CA . GLU A 1 190 ? -1.323 13.861 3.014 1.00 93.56 190 GLU A CA 1
ATOM 1621 C C . GLU A 1 190 ? -0.408 14.879 2.315 1.00 93.56 190 GLU A C 1
ATOM 1623 O O . GLU A 1 190 ? 0.432 15.522 2.944 1.00 93.56 190 GLU A O 1
ATOM 1628 N N . GLY A 1 191 ? -0.580 15.069 1.013 1.00 90.19 191 GLY A N 1
ATOM 1629 C CA . GLY A 1 191 ? 0.224 16.002 0.233 1.00 90.19 191 GLY A CA 1
ATOM 1630 C C . GLY A 1 191 ? -0.202 16.033 -1.226 1.00 90.19 191 GLY A C 1
ATOM 1631 O O . GLY A 1 191 ? -1.028 15.240 -1.659 1.00 90.19 191 GLY A O 1
ATOM 1632 N N . SER A 1 192 ? 0.341 16.986 -1.974 1.00 89.69 192 SER A N 1
ATOM 1633 C CA . SER A 1 192 ? 0.228 17.013 -3.432 1.00 89.69 192 SER A CA 1
ATOM 1634 C C . SER A 1 192 ? 1.586 16.702 -4.055 1.00 89.69 192 SER A C 1
ATOM 1636 O O . SER A 1 192 ? 2.611 16.754 -3.383 1.00 89.69 192 SER A O 1
ATOM 1638 N N . VAL A 1 193 ? 1.621 16.438 -5.359 1.00 86.75 193 VAL A N 1
ATOM 1639 C CA . VAL A 1 193 ? 2.877 16.238 -6.103 1.00 86.75 193 VAL A CA 1
ATOM 1640 C C . VAL A 1 193 ? 3.842 17.423 -5.948 1.00 86.75 193 VAL A C 1
ATOM 1642 O O . VAL A 1 193 ? 5.053 17.227 -5.849 1.00 86.75 193 VAL A O 1
ATOM 1645 N N . ASP A 1 194 ? 3.303 18.642 -5.905 1.00 87.81 194 ASP A N 1
ATOM 1646 C CA . ASP A 1 194 ? 4.082 19.879 -5.781 1.00 87.81 194 ASP A CA 1
ATOM 1647 C C . ASP A 1 194 ? 4.503 20.172 -4.331 1.00 87.81 194 ASP A C 1
ATOM 1649 O O . ASP A 1 194 ? 5.408 20.972 -4.080 1.00 87.81 194 ASP A O 1
ATOM 1653 N N . GLU A 1 195 ? 3.854 19.522 -3.364 1.00 87.69 195 GLU A N 1
ATOM 1654 C CA . GLU A 1 195 ? 4.096 19.687 -1.938 1.00 87.69 195 GLU A CA 1
ATOM 1655 C C . GLU A 1 195 ? 4.813 18.455 -1.377 1.00 87.69 195 GLU A C 1
ATOM 1657 O O . GLU A 1 195 ? 4.248 17.371 -1.236 1.00 87.69 195 GLU A O 1
ATOM 1662 N N . GLY A 1 196 ? 6.080 18.625 -0.999 1.00 87.88 196 GLY A N 1
ATOM 1663 C CA . GLY A 1 196 ? 6.794 17.594 -0.249 1.00 87.88 196 GLY A CA 1
ATOM 1664 C C . GLY A 1 196 ? 6.209 17.366 1.152 1.00 87.88 196 GLY A C 1
ATOM 1665 O O . GLY A 1 196 ? 5.328 18.087 1.618 1.00 87.88 196 GLY A O 1
ATOM 1666 N N . VAL A 1 197 ? 6.768 16.393 1.872 1.00 92.12 197 VAL A N 1
ATOM 1667 C CA . VAL A 1 197 ? 6.423 16.152 3.279 1.00 92.12 197 VAL A CA 1
ATOM 1668 C C . VAL A 1 197 ? 6.926 17.300 4.152 1.00 92.12 197 VAL A C 1
ATOM 1670 O O . VAL A 1 197 ? 8.090 17.702 4.078 1.00 92.12 197 VAL A O 1
ATOM 1673 N N . ASN A 1 198 ? 6.053 17.823 5.011 1.00 93.88 198 ASN A N 1
ATOM 1674 C CA . ASN A 1 198 ? 6.382 18.942 5.885 1.00 93.88 198 ASN A CA 1
ATOM 1675 C C . ASN A 1 198 ? 6.976 18.494 7.241 1.00 93.88 198 ASN A C 1
ATOM 1677 O O . ASN A 1 198 ? 6.958 17.324 7.627 1.00 93.88 198 ASN A O 1
ATOM 1681 N N . VAL A 1 199 ? 7.494 19.458 8.010 1.00 94.19 199 VAL A N 1
ATOM 1682 C CA . VAL A 1 199 ? 8.147 19.197 9.308 1.00 94.19 199 VAL A CA 1
ATOM 1683 C C . VAL A 1 199 ? 7.191 18.586 10.342 1.00 94.19 199 VAL A C 1
ATOM 1685 O O . VAL A 1 199 ? 7.629 17.802 11.185 1.00 94.19 199 VAL A O 1
ATOM 1688 N N . ALA A 1 200 ? 5.904 18.944 10.320 1.00 92.81 200 ALA A N 1
ATOM 1689 C CA . ALA A 1 200 ? 4.923 18.393 11.253 1.00 92.81 200 ALA A CA 1
ATOM 1690 C C . ALA A 1 200 ? 4.692 16.901 10.980 1.00 92.81 200 ALA A C 1
ATOM 1692 O O . ALA A 1 200 ? 4.736 16.100 11.910 1.00 92.81 200 ALA A O 1
ATOM 1693 N N . GLN A 1 201 ? 4.573 16.518 9.711 1.00 94.50 201 GLN A N 1
ATOM 1694 C CA . GLN A 1 201 ? 4.434 15.128 9.273 1.00 94.50 201 GLN A CA 1
ATOM 1695 C C . GLN A 1 201 ? 5.675 14.286 9.586 1.00 94.50 201 GLN A C 1
ATOM 1697 O O . GLN A 1 201 ? 5.558 13.179 10.111 1.00 94.50 201 GLN A O 1
ATOM 1702 N N . GLN A 1 202 ? 6.875 14.825 9.348 1.00 93.81 202 GLN A N 1
ATOM 1703 C CA . GLN A 1 202 ? 8.129 14.159 9.723 1.00 93.81 202 GLN A CA 1
ATOM 1704 C C . GLN A 1 202 ? 8.204 13.899 11.236 1.00 93.81 202 GLN A C 1
ATOM 1706 O O . GLN A 1 202 ? 8.577 12.806 11.667 1.00 93.81 202 GLN A O 1
ATOM 1711 N N . LYS A 1 203 ? 7.820 14.886 12.060 1.00 94.06 203 LYS A N 1
ATOM 1712 C CA . LYS A 1 203 ? 7.764 14.734 13.524 1.00 94.06 203 LYS A CA 1
ATOM 1713 C C . LYS A 1 203 ? 6.717 13.710 13.951 1.00 94.06 203 LYS A C 1
ATOM 1715 O O . LYS A 1 203 ? 7.016 12.885 14.811 1.00 94.06 203 LYS A O 1
ATOM 1720 N N . ALA A 1 204 ? 5.535 13.750 13.344 1.00 92.12 204 ALA A N 1
ATOM 1721 C CA . ALA A 1 204 ? 4.448 12.817 13.607 1.00 92.12 204 ALA A CA 1
ATOM 1722 C C . ALA A 1 204 ? 4.877 11.372 13.342 1.00 92.12 204 ALA A C 1
ATOM 1724 O O . ALA A 1 204 ? 4.711 10.509 14.199 1.00 92.12 204 ALA A O 1
ATOM 1725 N N . TYR A 1 205 ? 5.524 11.119 12.203 1.00 93.94 205 TYR A N 1
ATOM 1726 C CA . TYR A 1 205 ? 6.014 9.785 11.875 1.00 93.94 205 TYR A CA 1
ATOM 1727 C C . TYR A 1 205 ? 7.152 9.328 12.791 1.00 93.94 205 TYR A C 1
ATOM 1729 O O . TYR A 1 205 ? 7.154 8.191 13.257 1.00 93.94 205 TYR A O 1
ATOM 1737 N N . ALA A 1 206 ? 8.086 10.218 13.136 1.00 92.62 206 ALA A N 1
ATOM 1738 C CA . ALA A 1 206 ? 9.126 9.897 14.112 1.00 92.62 206 ALA A CA 1
ATOM 1739 C C . ALA A 1 206 ? 8.528 9.535 15.486 1.00 92.62 206 ALA A C 1
ATOM 1741 O O . ALA A 1 206 ? 8.936 8.552 16.104 1.00 92.62 206 ALA A O 1
ATOM 1742 N N . GLN A 1 207 ? 7.530 10.292 15.949 1.00 92.25 207 GLN A N 1
ATOM 1743 C CA . GLN A 1 207 ? 6.812 10.013 17.193 1.00 92.25 207 GLN A CA 1
ATOM 1744 C C . GLN A 1 207 ? 6.029 8.698 17.115 1.00 92.25 207 GLN A C 1
ATOM 1746 O O . GLN A 1 207 ? 6.053 7.912 18.062 1.00 92.25 207 GLN A O 1
ATOM 1751 N N . TYR A 1 208 ? 5.388 8.425 15.979 1.00 92.00 208 TYR A N 1
ATOM 1752 C CA . TYR A 1 208 ? 4.724 7.157 15.712 1.00 92.00 208 TYR A CA 1
ATOM 1753 C C . TYR A 1 208 ? 5.690 5.976 15.845 1.00 92.00 208 TYR A C 1
ATOM 1755 O O . TYR A 1 208 ? 5.413 5.036 16.587 1.00 92.00 208 TYR A O 1
ATOM 1763 N N . LEU A 1 209 ? 6.853 6.037 15.193 1.00 91.06 209 LEU A N 1
ATOM 1764 C CA . LEU A 1 209 ? 7.853 4.970 15.247 1.00 91.06 209 LEU A CA 1
ATOM 1765 C C . LEU A 1 209 ? 8.367 4.713 16.671 1.00 91.06 209 LEU A C 1
ATOM 1767 O O . LEU A 1 209 ? 8.636 3.561 17.015 1.00 91.06 209 LEU A O 1
ATOM 1771 N N . LEU A 1 210 ? 8.470 5.759 17.498 1.00 91.69 210 LEU A N 1
ATOM 1772 C CA . LEU A 1 210 ? 8.849 5.647 18.910 1.00 91.69 210 LEU A CA 1
ATOM 1773 C C . LEU A 1 210 ? 7.756 4.991 19.766 1.00 91.69 210 LEU A C 1
ATOM 1775 O O . LEU A 1 210 ? 8.066 4.193 20.648 1.00 91.69 210 LEU A O 1
ATOM 1779 N N . ASN A 1 211 ? 6.487 5.306 19.500 1.00 89.94 211 ASN A N 1
ATOM 1780 C CA . ASN A 1 211 ? 5.359 4.926 20.354 1.00 89.94 211 ASN A CA 1
ATOM 1781 C C . ASN A 1 211 ? 4.507 3.769 19.806 1.00 89.94 211 ASN A C 1
ATOM 1783 O O . ASN A 1 211 ? 3.567 3.340 20.471 1.00 89.94 211 ASN A O 1
ATOM 1787 N N . LYS A 1 212 ? 4.820 3.222 18.626 1.00 87.94 212 LYS A N 1
ATOM 1788 C CA . LYS A 1 212 ? 3.993 2.208 17.945 1.00 87.94 212 LYS A CA 1
ATOM 1789 C C . LYS A 1 212 ? 3.588 1.028 18.829 1.00 87.94 212 LYS A C 1
ATOM 1791 O O . LYS A 1 212 ? 2.420 0.664 18.850 1.00 87.94 212 LYS A O 1
ATOM 1796 N N . ASN A 1 213 ? 4.513 0.469 19.609 1.00 85.44 213 ASN A N 1
ATOM 1797 C CA . ASN A 1 213 ? 4.230 -0.684 20.474 1.00 85.44 213 ASN A CA 1
ATOM 1798 C C . ASN A 1 213 ? 3.263 -0.325 21.611 1.00 85.44 213 ASN A C 1
ATOM 1800 O O . ASN A 1 213 ? 2.409 -1.125 21.985 1.00 85.44 213 ASN A O 1
ATOM 1804 N N . GLU A 1 214 ? 3.385 0.890 22.143 1.00 87.69 214 GLU A N 1
ATOM 1805 C CA . GLU A 1 214 ? 2.491 1.425 23.167 1.00 87.69 214 GLU A CA 1
ATOM 1806 C C . GLU A 1 214 ? 1.091 1.673 22.581 1.00 87.69 214 GLU A C 1
ATOM 1808 O O . GLU A 1 214 ? 0.093 1.317 23.205 1.00 87.69 214 GLU A O 1
ATOM 1813 N N . TYR A 1 215 ? 0.992 2.201 21.355 1.00 87.62 215 TYR A N 1
ATOM 1814 C CA . TYR A 1 215 ? -0.289 2.348 20.652 1.00 87.62 215 TYR A CA 1
ATOM 1815 C C . TYR A 1 215 ? -0.966 1.010 20.385 1.00 87.62 215 TYR A C 1
ATOM 1817 O O . TYR A 1 215 ? -2.168 0.879 20.610 1.00 87.62 215 TYR A O 1
ATOM 1825 N N . LEU A 1 216 ? -0.190 0.011 19.965 1.00 82.75 216 LEU A N 1
ATOM 1826 C CA . LEU A 1 216 ? -0.683 -1.341 19.738 1.00 82.75 216 LEU A CA 1
ATOM 1827 C C . LEU A 1 216 ? -1.253 -1.927 21.022 1.00 82.75 216 LEU A C 1
ATOM 1829 O O . LEU A 1 216 ? -2.405 -2.342 21.038 1.00 82.75 216 LEU A O 1
ATOM 1833 N N . LYS A 1 217 ? -0.488 -1.862 22.114 1.00 81.50 217 LYS A N 1
ATOM 1834 C CA . LYS A 1 217 ? -0.935 -2.326 23.427 1.00 81.50 217 LYS A CA 1
ATOM 1835 C C . LYS A 1 217 ? -2.230 -1.640 23.863 1.00 81.50 217 LYS A C 1
ATOM 1837 O O . LYS A 1 217 ? -3.160 -2.313 24.288 1.00 81.50 217 LYS A O 1
ATOM 1842 N N . ARG A 1 218 ? -2.324 -0.315 23.724 1.00 83.88 218 ARG A N 1
ATOM 1843 C CA . ARG A 1 218 ? -3.538 0.432 24.091 1.00 83.88 218 ARG A CA 1
ATOM 1844 C C . ARG A 1 218 ? -4.738 0.044 23.237 1.00 83.88 218 ARG A C 1
ATOM 1846 O O . ARG A 1 218 ? -5.843 -0.029 23.765 1.00 83.88 218 ARG A O 1
ATOM 1853 N N . LEU A 1 219 ? -4.535 -0.194 21.941 1.00 81.69 219 LEU A N 1
ATOM 1854 C CA . LEU A 1 219 ? -5.588 -0.694 21.064 1.00 81.69 219 LEU A CA 1
ATOM 1855 C C . LEU A 1 219 ? -6.036 -2.095 21.503 1.00 81.69 219 LEU A C 1
ATOM 1857 O O . LEU A 1 219 ? -7.234 -2.329 21.630 1.00 81.69 219 LEU A O 1
ATOM 1861 N N . SER A 1 220 ? -5.098 -2.995 21.807 1.00 78.44 220 SER A N 1
ATOM 1862 C CA . SER A 1 220 ? -5.394 -4.326 22.348 1.00 78.44 220 SER A CA 1
ATOM 1863 C C . SER A 1 220 ? -6.197 -4.249 23.646 1.00 78.44 220 SER A C 1
ATOM 1865 O O . SER A 1 220 ? -7.248 -4.874 23.751 1.00 78.44 220 SER A O 1
ATOM 1867 N N . ASP A 1 221 ? -5.746 -3.440 24.607 1.00 78.25 221 ASP A N 1
ATOM 1868 C CA . ASP A 1 221 ? -6.405 -3.251 25.903 1.00 78.25 221 ASP A CA 1
ATOM 1869 C C . ASP A 1 221 ? -7.814 -2.657 25.738 1.00 78.25 221 ASP A C 1
ATOM 1871 O O . ASP A 1 221 ? -8.730 -2.996 26.489 1.00 78.25 221 ASP A O 1
ATOM 1875 N N . TYR A 1 222 ? -8.004 -1.778 24.746 1.00 80.69 222 TYR A N 1
ATOM 1876 C CA . TYR A 1 222 ? -9.307 -1.203 24.416 1.00 80.69 222 TYR A CA 1
ATOM 1877 C C . TYR A 1 222 ? -10.255 -2.237 23.792 1.00 80.69 222 TYR A C 1
ATOM 1879 O O . TYR A 1 222 ? -11.439 -2.260 24.127 1.00 80.69 222 TYR A O 1
ATOM 1887 N N . MET A 1 223 ? -9.743 -3.093 22.905 1.00 75.81 223 MET A N 1
ATOM 1888 C CA . MET A 1 223 ? -10.541 -4.071 22.161 1.00 75.81 223 MET A CA 1
ATOM 1889 C C . MET A 1 223 ? -10.804 -5.365 22.924 1.00 75.81 223 MET A C 1
ATOM 1891 O O . MET A 1 223 ? -11.772 -6.060 22.634 1.00 75.81 223 MET A O 1
ATOM 1895 N N . LEU A 1 224 ? -9.977 -5.707 23.909 1.00 74.75 224 LEU A N 1
ATOM 1896 C CA . LEU A 1 224 ? -10.124 -6.949 24.659 1.00 74.75 224 LEU A CA 1
ATOM 1897 C C . LEU A 1 224 ? -11.486 -7.067 25.382 1.00 74.75 224 LEU A C 1
ATOM 1899 O O . LEU A 1 224 ? -12.102 -8.126 25.278 1.00 74.75 224 LEU A O 1
ATOM 1903 N N . PRO A 1 225 ? -12.021 -6.018 26.044 1.00 73.25 225 PRO A N 1
ATOM 1904 C CA . PRO A 1 225 ? -13.380 -6.044 26.586 1.00 73.25 225 PRO A CA 1
ATOM 1905 C C . PRO A 1 225 ? -14.464 -6.229 25.525 1.00 73.25 225 PRO A C 1
ATOM 1907 O O . PRO A 1 225 ? -15.461 -6.881 25.807 1.00 73.25 225 PRO A O 1
ATOM 1910 N N . VAL A 1 226 ? -14.277 -5.660 24.328 1.00 68.56 226 VAL A N 1
ATOM 1911 C CA . VAL A 1 226 ? -15.214 -5.817 23.203 1.00 68.56 226 VAL A CA 1
ATOM 1912 C C . VAL A 1 226 ? -15.242 -7.272 22.757 1.00 68.56 226 VAL A C 1
ATOM 1914 O O . VAL A 1 226 ? -16.304 -7.872 22.652 1.00 68.56 226 VAL A O 1
ATOM 1917 N N . TYR A 1 227 ? -14.058 -7.851 22.570 1.00 68.62 227 TYR A N 1
ATOM 1918 C CA . TYR A 1 227 ? -13.891 -9.232 22.141 1.00 68.62 227 TYR A CA 1
ATOM 1919 C C . TYR A 1 227 ? -14.440 -10.247 23.151 1.00 68.62 227 TYR A C 1
ATOM 1921 O O . TYR A 1 227 ? -15.075 -11.221 22.766 1.00 68.62 227 TYR A O 1
ATOM 1929 N N . LEU A 1 228 ? -14.207 -10.020 24.445 1.00 69.50 228 LEU A N 1
ATOM 1930 C CA . LEU A 1 228 ? -14.686 -10.908 25.507 1.00 69.50 228 LEU A CA 1
ATOM 1931 C C . LEU A 1 228 ? -16.131 -10.605 25.932 1.00 69.50 228 LEU A C 1
ATOM 1933 O O . LEU A 1 228 ? -16.663 -11.281 26.799 1.00 69.50 228 LEU A O 1
ATOM 1937 N N . GLY A 1 229 ? -16.758 -9.554 25.395 1.00 69.62 229 GLY A N 1
ATOM 1938 C CA . GLY A 1 229 ? -18.077 -9.089 25.838 1.00 69.62 229 GLY A CA 1
ATOM 1939 C C . GLY A 1 229 ? -18.117 -8.571 27.285 1.00 69.62 229 GLY A C 1
ATOM 1940 O O . GLY A 1 229 ? -19.181 -8.212 27.782 1.00 69.62 229 GLY A O 1
ATOM 1941 N N . SER A 1 230 ? -16.978 -8.519 27.986 1.00 73.88 230 SER A N 1
ATOM 1942 C CA . SER A 1 230 ? -16.906 -8.151 29.398 1.00 73.88 230 SE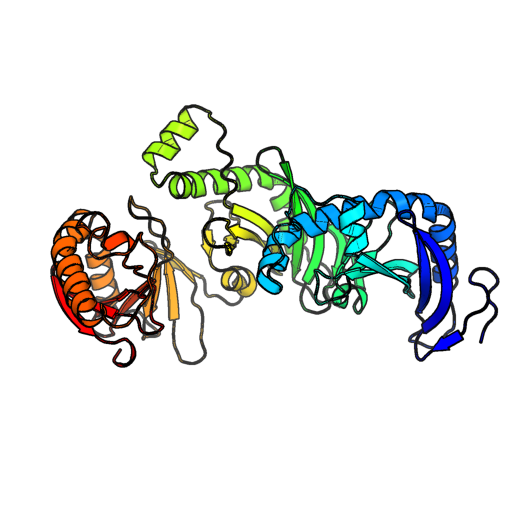R A CA 1
ATOM 1943 C C . SER A 1 230 ? -15.556 -7.553 29.781 1.00 73.88 230 SER A C 1
ATOM 1945 O O . SER A 1 230 ? -14.482 -8.118 29.555 1.00 73.88 230 SER A O 1
ATOM 1947 N N . ARG A 1 231 ? -15.607 -6.410 30.474 1.00 74.81 231 ARG A N 1
ATOM 1948 C CA . ARG A 1 231 ? -14.414 -5.772 31.048 1.00 74.81 231 ARG A CA 1
ATOM 1949 C C . ARG A 1 231 ? -13.797 -6.604 32.169 1.00 74.81 231 ARG A C 1
ATOM 1951 O O . ARG A 1 231 ? -12.578 -6.650 32.285 1.00 74.81 231 ARG A O 1
ATOM 1958 N N . SER A 1 232 ? -14.625 -7.255 32.984 1.00 78.88 232 SER A N 1
ATOM 1959 C CA . SER A 1 232 ? -14.128 -8.070 34.097 1.00 78.88 232 SER A CA 1
ATOM 1960 C C . SER A 1 232 ? -13.369 -9.304 33.600 1.00 78.88 232 SER A C 1
ATOM 1962 O O . SER A 1 232 ? -12.381 -9.710 34.210 1.00 78.88 232 SER A O 1
ATOM 1964 N N . GLU A 1 233 ? -13.780 -9.876 32.467 1.00 77.81 233 GLU A N 1
ATOM 1965 C CA . GLU A 1 233 ? -13.065 -10.979 31.822 1.00 77.81 233 GLU A CA 1
ATOM 1966 C C . GLU A 1 233 ? -11.765 -10.508 31.178 1.00 77.81 233 GLU A C 1
ATOM 1968 O O . GLU A 1 233 ? -10.727 -11.137 31.384 1.00 77.81 233 GLU A O 1
ATOM 1973 N N . ALA A 1 234 ? -11.784 -9.354 30.507 1.00 78.00 234 ALA A N 1
ATOM 1974 C CA . ALA A 1 234 ? -10.572 -8.720 29.993 1.00 78.00 234 ALA A CA 1
ATOM 1975 C C . ALA A 1 234 ? -9.541 -8.457 31.099 1.00 78.00 234 ALA A C 1
ATOM 1977 O O . ALA 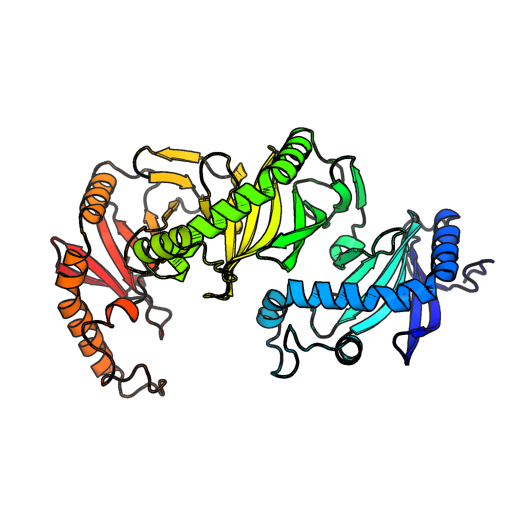A 1 234 ? -8.366 -8.772 30.935 1.00 78.00 234 ALA A O 1
ATOM 1978 N N . GLU A 1 235 ? -9.972 -7.953 32.256 1.00 81.19 235 GLU A N 1
ATOM 1979 C CA . GLU A 1 235 ? -9.090 -7.710 33.402 1.00 81.19 235 GLU A CA 1
ATOM 1980 C C . GLU A 1 235 ? -8.497 -9.013 33.966 1.00 81.19 235 GLU A C 1
ATOM 1982 O O . GLU A 1 235 ? -7.304 -9.048 34.272 1.00 81.19 235 GLU A O 1
ATOM 1987 N N . LYS A 1 236 ? -9.273 -10.106 34.041 1.00 84.25 236 LYS A N 1
ATOM 1988 C CA . LYS A 1 236 ? -8.761 -11.434 34.444 1.00 84.25 236 LYS A CA 1
ATOM 1989 C C . LYS A 1 236 ? -7.714 -11.959 33.466 1.00 84.25 236 LYS A C 1
ATOM 1991 O O . LYS A 1 236 ? -6.670 -12.453 33.887 1.00 84.25 236 LYS A O 1
ATOM 1996 N N . VAL A 1 237 ? -7.988 -11.834 32.173 1.00 79.19 237 VAL A N 1
ATOM 1997 C CA . VAL A 1 237 ? -7.084 -12.245 31.100 1.00 79.19 237 VAL A CA 1
ATOM 1998 C C . VAL A 1 237 ? -5.775 -11.454 31.162 1.00 79.19 237 VAL A C 1
ATOM 2000 O O . VAL A 1 237 ? -4.706 -12.063 31.207 1.00 79.19 237 VAL A O 1
ATOM 2003 N N . ILE A 1 238 ? -5.843 -10.122 31.261 1.00 77.44 238 ILE A N 1
ATOM 2004 C CA . ILE A 1 238 ? -4.663 -9.255 31.403 1.00 77.44 238 ILE A CA 1
ATOM 2005 C C . ILE A 1 238 ? -3.873 -9.631 32.662 1.00 77.44 238 ILE A C 1
ATOM 2007 O O . ILE A 1 238 ? -2.656 -9.806 32.597 1.00 77.44 238 ILE A O 1
ATOM 2011 N N . ALA A 1 239 ? -4.553 -9.812 33.800 1.00 82.75 239 ALA A N 1
ATOM 2012 C CA . ALA A 1 239 ? -3.918 -10.178 35.066 1.00 82.75 239 ALA A CA 1
ATOM 2013 C C . ALA A 1 239 ? -3.257 -11.565 35.031 1.00 82.75 239 ALA A C 1
ATOM 2015 O O . ALA A 1 239 ? -2.252 -11.784 35.705 1.00 82.75 239 ALA A O 1
ATOM 2016 N N . SER A 1 240 ? -3.793 -12.495 34.237 1.00 82.56 240 SER A N 1
ATOM 2017 C CA . SER A 1 240 ? -3.223 -13.835 34.059 1.00 82.56 240 SER A CA 1
ATOM 2018 C C . SER A 1 240 ? -1.964 -13.860 33.182 1.00 82.56 240 SER A C 1
ATOM 2020 O O . SER A 1 240 ? -1.273 -14.876 33.138 1.00 82.56 240 SER A O 1
ATOM 2022 N N . GLY A 1 241 ? -1.662 -12.766 32.470 1.00 76.06 241 GLY A N 1
ATOM 2023 C CA . GLY A 1 241 ? -0.575 -12.713 31.490 1.00 76.06 241 GLY A CA 1
ATOM 2024 C C . GLY A 1 241 ? -0.825 -13.570 30.244 1.00 76.06 241 GLY A C 1
ATOM 2025 O O . GLY A 1 241 ? 0.093 -13.776 29.447 1.00 76.06 241 GLY A O 1
ATOM 2026 N N . GLN A 1 242 ? -2.046 -14.082 30.064 1.00 73.44 242 GLN A N 1
ATOM 2027 C CA . GLN A 1 242 ? -2.429 -14.825 28.875 1.00 73.44 242 GLN A CA 1
ATOM 2028 C C . GLN A 1 242 ? -2.356 -13.899 27.658 1.00 73.44 242 GLN A C 1
ATOM 2030 O O . GLN A 1 242 ? -3.018 -12.863 27.604 1.00 73.44 242 GLN A O 1
ATOM 2035 N N . LYS A 1 243 ? -1.559 -14.283 26.654 1.00 62.34 243 LYS A N 1
ATOM 2036 C CA . LYS A 1 243 ? -1.579 -13.606 25.357 1.00 62.34 243 LYS A CA 1
ATOM 2037 C C . LYS A 1 243 ? -2.950 -13.824 24.726 1.00 62.34 243 LYS A C 1
ATOM 2039 O O . LYS A 1 243 ? -3.300 -14.957 24.399 1.00 62.34 243 LYS A O 1
ATOM 2044 N N . VAL A 1 244 ? -3.704 -12.749 24.529 1.00 59.34 244 VAL A N 1
ATOM 2045 C CA . VAL A 1 244 ? -4.905 -12.791 23.696 1.00 59.34 244 VAL A CA 1
ATOM 2046 C C . VAL A 1 244 ? -4.579 -12.147 22.372 1.00 59.34 244 VAL A C 1
ATOM 2048 O O . VAL A 1 244 ? -4.352 -10.943 22.284 1.00 59.34 244 VAL A O 1
ATOM 2051 N N . GLY A 1 245 ? -4.539 -12.980 21.336 1.00 56.41 245 GLY A N 1
ATOM 2052 C CA . GLY A 1 245 ? -4.537 -12.510 19.964 1.00 56.41 245 GLY A CA 1
ATOM 2053 C C . GLY A 1 245 ? -5.928 -11.997 19.635 1.00 56.41 245 GLY A C 1
ATOM 2054 O O . GLY A 1 245 ? -6.716 -12.725 19.038 1.00 56.41 245 GLY A O 1
ATOM 2055 N N . VAL A 1 246 ? -6.242 -10.761 20.031 1.00 56.53 246 VAL A N 1
ATOM 2056 C CA . VAL A 1 246 ? -7.436 -10.056 19.549 1.00 56.53 246 VAL A CA 1
ATOM 2057 C C . VAL A 1 246 ? -7.162 -9.669 18.093 1.00 56.53 246 VAL A C 1
ATOM 2059 O O . VAL A 1 246 ? -6.924 -8.508 17.769 1.00 56.53 246 VAL A O 1
ATOM 2062 N N . LYS A 1 247 ? -7.128 -10.674 17.206 1.00 61.06 247 LYS A N 1
ATOM 2063 C CA . LYS A 1 247 ? -6.926 -10.520 15.754 1.00 61.06 247 LYS A CA 1
ATOM 2064 C C . LYS A 1 247 ? -8.103 -9.825 15.073 1.00 61.06 247 LYS A C 1
ATOM 2066 O O . LYS A 1 247 ? -8.071 -9.586 13.873 1.00 61.06 247 LYS A O 1
ATOM 2071 N N . THR A 1 248 ? -9.123 -9.474 15.844 1.00 66.50 248 THR A N 1
ATOM 2072 C CA . THR A 1 248 ? -10.363 -8.929 15.333 1.00 66.50 248 THR A CA 1
ATOM 2073 C C . THR A 1 248 ? -10.260 -7.485 14.866 1.00 66.50 248 THR A C 1
ATOM 2075 O O . THR A 1 248 ? -11.145 -7.052 14.141 1.00 66.50 248 THR A O 1
ATOM 2078 N N . ILE A 1 249 ? -9.187 -6.761 15.214 1.00 72.88 249 ILE A N 1
ATOM 2079 C CA . ILE A 1 249 ? -8.847 -5.470 14.611 1.00 72.88 249 ILE A CA 1
ATOM 2080 C C . ILE A 1 249 ? -7.416 -5.513 14.063 1.00 72.88 249 ILE A C 1
ATOM 2082 O O . ILE A 1 249 ? -6.475 -5.846 14.784 1.00 72.88 249 ILE A O 1
ATOM 2086 N N . LEU A 1 250 ? -7.240 -5.185 12.786 1.00 78.75 250 LEU A N 1
ATOM 2087 C CA . LEU A 1 250 ? -5.943 -5.237 12.108 1.00 78.75 250 LEU A CA 1
ATOM 2088 C C . LEU A 1 250 ? -5.632 -3.874 11.489 1.00 78.75 250 LEU A C 1
ATOM 2090 O O . LEU A 1 250 ? -6.323 -3.487 10.544 1.00 78.75 250 LEU A O 1
ATOM 2094 N N . PRO A 1 251 ? -4.608 -3.141 11.962 1.00 86.31 251 PRO A N 1
ATOM 2095 C CA . PRO A 1 251 ? -4.139 -1.939 11.288 1.00 86.31 251 PRO A CA 1
ATOM 2096 C C . PRO A 1 251 ? -3.732 -2.265 9.848 1.00 86.31 251 PRO A C 1
ATOM 2098 O O . PRO A 1 251 ? -2.904 -3.143 9.609 1.00 86.31 251 PRO A O 1
ATOM 2101 N N . LYS A 1 252 ? -4.332 -1.566 8.882 1.00 87.19 252 LYS A N 1
ATOM 2102 C CA . LYS A 1 252 ? -4.035 -1.725 7.449 1.00 87.19 252 LYS A CA 1
ATOM 2103 C C . LYS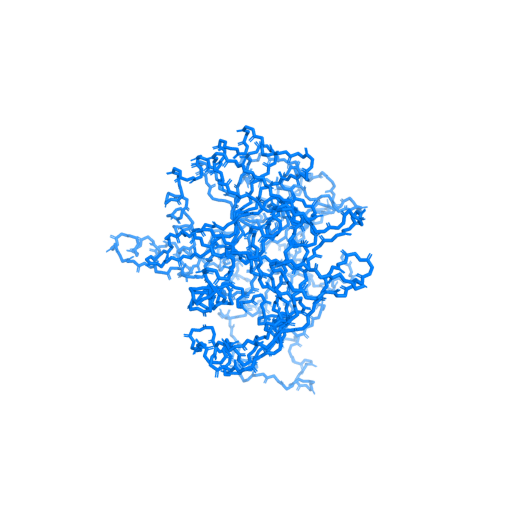 A 1 252 ? -3.343 -0.502 6.876 1.00 87.19 252 LYS A C 1
ATOM 2105 O O . LYS A 1 252 ? -2.468 -0.639 6.021 1.00 87.19 252 LYS A O 1
ATOM 2110 N N . ARG A 1 253 ? -3.741 0.684 7.343 1.00 90.88 253 ARG A N 1
ATOM 2111 C CA . ARG A 1 253 ? -3.206 1.969 6.891 1.00 90.88 253 ARG A CA 1
ATOM 2112 C C . ARG A 1 253 ? -2.832 2.842 8.086 1.00 90.88 253 ARG A C 1
ATOM 2114 O O . ARG A 1 253 ? -3.566 2.863 9.068 1.00 90.88 253 ARG A O 1
ATOM 2121 N N . LEU A 1 254 ? -1.725 3.568 7.995 1.00 93.19 254 LEU A N 1
ATOM 2122 C CA . LEU A 1 254 ? -1.389 4.695 8.866 1.00 93.19 254 LEU A CA 1
ATOM 2123 C C . LEU A 1 254 ? -1.595 5.972 8.059 1.00 93.19 254 LEU A C 1
ATOM 2125 O O . LEU A 1 254 ? -0.921 6.149 7.054 1.00 93.19 254 LEU A O 1
ATOM 2129 N N . VAL A 1 255 ? -2.481 6.854 8.503 1.00 92.38 255 VAL A N 1
ATOM 2130 C CA . VAL A 1 255 ? -2.728 8.147 7.855 1.00 92.38 255 VAL A CA 1
ATOM 2131 C C . VAL A 1 255 ? -2.054 9.246 8.667 1.00 92.38 255 VAL A C 1
ATOM 2133 O O . VAL A 1 255 ? -2.179 9.245 9.891 1.00 92.38 255 VAL A O 1
ATOM 2136 N N . ILE A 1 256 ? -1.352 10.165 8.002 1.00 92.69 256 ILE A N 1
ATOM 2137 C CA . ILE A 1 256 ? -0.714 11.346 8.602 1.00 92.69 256 ILE A CA 1
ATOM 2138 C C . ILE A 1 256 ? -1.158 12.595 7.832 1.00 92.69 256 ILE A C 1
ATOM 2140 O O . ILE A 1 256 ? -0.844 12.733 6.649 1.00 92.69 256 ILE A O 1
ATOM 2144 N N . ASP A 1 257 ? -1.871 13.505 8.494 1.00 90.81 257 ASP A N 1
ATOM 2145 C CA . ASP A 1 257 ? -2.386 14.737 7.877 1.00 90.81 257 ASP A CA 1
ATOM 2146 C C . ASP A 1 257 ? -1.329 15.854 7.794 1.00 90.81 257 ASP A C 1
ATOM 2148 O O . ASP A 1 257 ? -0.212 15.729 8.315 1.00 90.81 257 ASP A O 1
ATOM 2152 N N . LYS A 1 258 ? -1.657 16.974 7.138 1.00 91.25 258 LYS A N 1
ATOM 2153 C CA . LYS A 1 258 ? -0.729 18.115 6.993 1.00 91.25 258 LYS A CA 1
ATOM 2154 C C . LYS A 1 258 ? -0.339 18.762 8.323 1.00 91.25 258 LYS A C 1
ATOM 2156 O O . LYS A 1 258 ? 0.752 19.332 8.418 1.00 91.25 258 LYS A O 1
ATOM 2161 N N . LYS A 1 259 ? -1.186 18.689 9.350 1.00 89.06 259 LYS A N 1
ATOM 2162 C CA . LYS A 1 259 ? -0.904 19.198 10.704 1.00 89.06 259 LYS A CA 1
ATOM 2163 C C . LYS A 1 259 ? -0.075 18.232 11.556 1.00 89.06 259 LYS A C 1
ATOM 2165 O O . LYS A 1 259 ? 0.335 18.613 12.654 1.00 89.06 259 LYS A O 1
ATOM 2170 N N . GLY A 1 260 ? 0.219 17.031 11.059 1.00 89.38 260 GLY A N 1
ATOM 2171 C CA . GLY A 1 260 ? 0.952 16.000 11.788 1.00 89.38 260 GLY A CA 1
ATOM 2172 C C . GLY A 1 260 ? 0.090 15.239 12.798 1.00 89.38 260 GLY A C 1
ATOM 2173 O O . GLY A 1 260 ? 0.633 14.613 13.707 1.00 89.38 260 GLY A O 1
ATOM 2174 N N . ASN A 1 261 ? -1.238 15.278 12.671 1.00 88.44 261 ASN A N 1
ATOM 2175 C CA . ASN A 1 261 ? -2.088 14.299 13.340 1.00 88.44 261 ASN A CA 1
ATOM 2176 C C . ASN A 1 261 ? -1.991 12.973 12.586 1.00 88.44 261 ASN A C 1
ATOM 2178 O O . ASN A 1 261 ? -1.803 12.950 11.369 1.00 88.44 261 ASN A O 1
ATOM 2182 N N . TYR A 1 262 ? -2.120 11.864 13.307 1.00 91.12 262 TYR A N 1
ATOM 2183 C CA . TYR A 1 262 ? -2.034 10.548 12.697 1.00 91.12 262 TYR A CA 1
ATOM 2184 C C . TYR A 1 262 ? -2.935 9.524 13.376 1.00 91.12 262 TYR A C 1
ATOM 2186 O O . TYR A 1 262 ? -3.262 9.617 14.562 1.00 91.12 262 TYR A O 1
ATOM 2194 N N . GLY A 1 263 ? -3.346 8.530 12.599 1.00 90.06 263 GLY A N 1
ATOM 2195 C CA . GLY A 1 263 ? -4.225 7.464 13.051 1.00 90.06 263 GLY A CA 1
ATOM 2196 C C . GLY A 1 263 ? -4.122 6.225 12.181 1.00 90.06 263 GLY A C 1
ATOM 2197 O O . GLY A 1 263 ? -3.634 6.282 11.053 1.00 90.06 263 GLY A O 1
ATOM 2198 N N . TRP A 1 264 ? -4.593 5.097 12.700 1.00 90.62 264 TRP A N 1
ATOM 2199 C CA . TRP A 1 264 ? -4.738 3.887 11.905 1.00 90.62 264 TRP A CA 1
ATOM 2200 C C . TRP A 1 264 ? -6.116 3.804 11.275 1.00 90.62 264 TRP A C 1
ATOM 2202 O O . TRP A 1 264 ? -7.113 4.113 11.917 1.00 90.62 264 TRP A O 1
ATOM 2212 N N . ILE A 1 265 ? -6.181 3.298 10.051 1.00 87.19 265 ILE A N 1
ATOM 2213 C CA . ILE A 1 265 ? -7.398 2.674 9.547 1.00 87.19 265 ILE A CA 1
ATOM 2214 C C . ILE A 1 265 ? -7.226 1.172 9.712 1.00 87.19 265 ILE A C 1
ATOM 2216 O O . ILE A 1 265 ? -6.287 0.570 9.173 1.00 87.19 265 ILE A O 1
ATOM 2220 N N . CYS A 1 266 ? -8.133 0.584 10.478 1.00 84.25 266 CYS A N 1
ATOM 2221 C CA . CYS A 1 266 ? -8.105 -0.815 10.849 1.00 84.25 266 CYS A CA 1
ATOM 2222 C C . CYS A 1 266 ? -9.258 -1.568 10.191 1.00 84.25 266 CYS A C 1
ATOM 2224 O O . CYS A 1 266 ? -10.364 -1.043 10.109 1.00 84.25 266 CYS A O 1
ATOM 2226 N N . TYR A 1 267 ? -8.993 -2.801 9.769 1.00 80.38 267 TYR A N 1
ATOM 2227 C CA . TYR A 1 267 ? -10.026 -3.749 9.364 1.00 80.38 267 TYR A CA 1
ATOM 2228 C C . TYR A 1 267 ? -10.570 -4.484 10.588 1.00 80.38 267 TYR A C 1
ATOM 2230 O O . TYR A 1 267 ? -9.774 -4.915 11.430 1.00 80.38 267 TYR A O 1
ATOM 2238 N N . THR A 1 268 ? -11.886 -4.650 10.666 1.00 73.19 268 THR A N 1
ATOM 2239 C CA . THR A 1 268 ? -12.574 -5.359 11.745 1.00 73.19 268 THR A CA 1
ATOM 2240 C C . THR A 1 268 ? -13.174 -6.665 11.234 1.00 73.19 268 THR A C 1
ATOM 2242 O O . THR A 1 268 ? -13.981 -6.675 10.314 1.00 73.19 268 THR A O 1
ATOM 2245 N N . GLN A 1 269 ? -12.762 -7.791 11.825 1.00 69.06 269 GLN A N 1
ATOM 2246 C CA . GLN A 1 269 ? -13.147 -9.130 11.348 1.00 69.06 269 GLN A CA 1
ATOM 2247 C C . GLN A 1 269 ? -14.584 -9.535 11.705 1.00 69.06 269 GLN A C 1
ATOM 2249 O O . GLN A 1 269 ? -15.086 -10.501 11.151 1.00 69.06 269 GLN A O 1
ATOM 2254 N N . TRP A 1 270 ? -15.222 -8.882 12.682 1.00 63.03 270 TRP A N 1
ATOM 2255 C CA . TRP A 1 270 ? -16.562 -9.281 13.140 1.00 63.03 270 TRP A CA 1
ATOM 2256 C C . TRP A 1 270 ? -17.696 -8.705 12.281 1.00 63.03 270 TRP A C 1
ATOM 2258 O O . TRP A 1 270 ? -18.811 -9.208 12.355 1.00 63.03 270 TRP A O 1
ATOM 2268 N N . ASP A 1 271 ? -17.440 -7.639 11.521 1.00 62.41 271 ASP A N 1
ATOM 2269 C CA . ASP A 1 271 ? -18.433 -6.950 10.682 1.00 62.41 271 ASP A CA 1
ATOM 2270 C C . ASP A 1 271 ? -17.906 -6.617 9.276 1.00 62.41 271 ASP A C 1
ATOM 2272 O O . ASP A 1 271 ? -18.537 -5.854 8.542 1.00 62.41 271 ASP A O 1
ATOM 2276 N N . ASP A 1 272 ? -16.740 -7.160 8.914 1.00 68.12 272 ASP A N 1
ATOM 2277 C CA . ASP A 1 272 ? -16.066 -6.966 7.629 1.00 68.12 272 ASP A CA 1
ATOM 2278 C C . ASP A 1 272 ? -16.022 -5.497 7.169 1.00 68.12 272 ASP A C 1
ATOM 2280 O O . ASP A 1 272 ? -16.306 -5.132 6.012 1.00 68.12 272 ASP A O 1
ATOM 2284 N N . SER A 1 273 ? -15.679 -4.625 8.123 1.00 72.06 273 SER A N 1
ATOM 2285 C CA . SER A 1 273 ? -15.692 -3.175 7.959 1.00 72.06 273 SER A CA 1
ATOM 2286 C C . SER A 1 273 ? -14.355 -2.512 8.308 1.00 72.06 273 SER A C 1
ATOM 2288 O O . SER A 1 273 ? -13.383 -3.146 8.727 1.00 72.06 273 SER A O 1
ATOM 2290 N N . TYR A 1 274 ? -14.277 -1.208 8.037 1.00 76.56 274 TYR A N 1
ATOM 2291 C CA . TYR A 1 274 ? -13.116 -0.381 8.335 1.00 76.56 274 TYR A CA 1
ATOM 2292 C C . TYR A 1 274 ? -13.467 0.677 9.374 1.00 76.56 274 TYR A C 1
ATOM 2294 O O . TYR A 1 274 ? -14.446 1.414 9.231 1.00 76.56 274 TYR A O 1
ATOM 2302 N N . VAL A 1 275 ? -12.608 0.804 10.383 1.00 79.25 275 VAL A N 1
ATOM 2303 C CA . VAL A 1 275 ? -12.722 1.815 11.437 1.00 79.25 275 VAL A CA 1
ATOM 2304 C C . VAL A 1 275 ? -11.465 2.673 11.502 1.00 79.25 275 VAL A C 1
ATOM 2306 O O . VAL A 1 275 ? -10.344 2.198 11.308 1.00 79.25 275 VAL A O 1
ATOM 2309 N N . GLY A 1 276 ? -11.653 3.957 11.784 1.00 81.50 276 GLY A N 1
ATOM 2310 C CA . GLY A 1 276 ? -10.577 4.880 12.103 1.00 81.50 276 GLY A CA 1
ATOM 2311 C C . GLY A 1 276 ? -10.205 4.777 13.579 1.00 81.50 276 GLY A C 1
ATOM 2312 O O . GLY A 1 276 ? -11.071 4.735 14.447 1.00 81.50 276 GLY A O 1
ATOM 2313 N N . VAL A 1 277 ? -8.912 4.757 13.871 1.00 83.56 277 VAL A N 1
ATOM 2314 C CA . VAL A 1 277 ? -8.346 4.731 15.218 1.00 83.56 277 VAL A CA 1
ATOM 2315 C C . VAL A 1 277 ? -7.378 5.898 15.338 1.00 83.56 277 VAL A C 1
ATOM 2317 O O . VAL A 1 277 ? -6.249 5.841 14.851 1.00 83.56 277 VAL A O 1
ATOM 2320 N N . LEU A 1 278 ? -7.805 6.973 15.994 1.00 82.94 278 LEU A N 1
ATOM 2321 C CA . LEU A 1 278 ? -6.934 8.116 16.239 1.00 82.94 278 LEU A CA 1
ATOM 2322 C C . LEU A 1 278 ? -5.888 7.751 17.294 1.00 82.94 278 LEU A C 1
ATOM 2324 O O . LEU A 1 278 ? -6.221 7.315 18.403 1.00 82.94 278 LEU A O 1
ATOM 2328 N N . LEU A 1 279 ? -4.620 7.972 16.950 1.00 82.50 279 LEU A N 1
ATOM 2329 C CA . LEU A 1 279 ? -3.499 7.721 17.839 1.00 82.50 279 LEU A CA 1
ATOM 2330 C C . LEU A 1 279 ? -3.167 9.013 18.581 1.00 82.50 279 LEU A C 1
ATOM 2332 O O . LEU A 1 279 ? -2.698 9.987 18.001 1.00 82.50 279 LEU A O 1
ATOM 2336 N N . SER A 1 280 ? -3.442 9.032 19.884 1.00 78.00 280 SER A N 1
ATOM 2337 C CA . SER A 1 280 ? -3.096 10.153 20.759 1.00 78.00 280 SER A CA 1
ATOM 2338 C C . SER A 1 280 ? -2.317 9.680 21.985 1.00 78.00 280 SER A C 1
ATOM 2340 O O . SER A 1 280 ? -2.377 8.510 22.376 1.00 78.00 280 SER A O 1
ATOM 2342 N N . GLU A 1 281 ? -1.581 10.601 22.609 1.00 65.25 281 GLU A N 1
ATOM 2343 C CA . GLU A 1 281 ? -0.785 10.309 23.806 1.00 65.25 281 GLU A CA 1
ATOM 2344 C C . GLU A 1 281 ? -1.638 9.917 25.019 1.00 65.25 281 GLU A C 1
ATOM 2346 O O . GLU A 1 281 ? -1.154 9.182 25.878 1.00 65.25 281 GLU A O 1
ATOM 2351 N N . GLU A 1 282 ? -2.905 10.335 25.080 1.00 71.81 282 GLU A N 1
ATOM 2352 C CA . GLU A 1 282 ? -3.749 10.140 26.262 1.00 71.81 282 GLU A CA 1
ATOM 2353 C C . GLU A 1 282 ? -4.719 8.960 26.124 1.00 71.81 282 GLU A C 1
ATOM 2355 O O . GLU A 1 282 ? -4.848 8.166 27.058 1.00 71.81 282 GLU A O 1
ATOM 2360 N N . LYS A 1 283 ? -5.423 8.827 24.987 1.00 73.00 283 LYS A N 1
ATOM 2361 C CA . LYS A 1 283 ? -6.451 7.786 24.770 1.00 73.00 283 LYS A CA 1
ATOM 2362 C C . LYS A 1 283 ? -6.593 7.399 23.296 1.00 73.00 283 LYS A C 1
ATOM 2364 O O . LYS A 1 283 ? -6.485 8.247 22.414 1.00 73.00 283 LYS A O 1
ATOM 2369 N N . ILE A 1 284 ? -6.910 6.129 23.048 1.00 75.62 284 ILE A N 1
ATOM 2370 C CA . ILE A 1 284 ? -7.364 5.657 21.734 1.00 75.62 284 ILE A CA 1
ATOM 2371 C C . ILE A 1 284 ? -8.807 6.123 21.512 1.00 75.62 284 ILE A C 1
ATOM 2373 O O . ILE A 1 284 ? -9.636 6.019 22.420 1.00 75.62 284 ILE A O 1
ATOM 2377 N N . GLN A 1 285 ? -9.100 6.639 20.319 1.00 79.75 285 GLN A N 1
ATOM 2378 C CA . GLN A 1 285 ? -10.457 6.991 19.898 1.00 79.75 285 GLN A CA 1
ATOM 2379 C C . GLN A 1 285 ? -10.795 6.226 18.624 1.00 79.75 285 GLN A C 1
ATOM 2381 O O . GLN A 1 285 ? -10.037 6.296 17.659 1.00 79.75 285 GLN A O 1
ATOM 2386 N N . ILE A 1 286 ? -11.920 5.511 18.632 1.00 77.75 286 ILE A N 1
ATOM 2387 C CA . ILE A 1 286 ? -12.464 4.853 17.441 1.00 77.75 286 ILE A CA 1
ATOM 2388 C C . ILE A 1 286 ? -13.456 5.809 16.775 1.00 77.75 286 ILE A C 1
ATOM 2390 O O . ILE A 1 286 ? -14.175 6.532 17.460 1.00 77.75 286 ILE A O 1
ATOM 2394 N N . MET A 1 287 ? -13.457 5.844 15.450 1.00 78.31 287 MET A N 1
ATOM 2395 C CA . MET A 1 287 ? -14.307 6.677 14.601 1.00 78.31 287 MET A CA 1
ATOM 2396 C C . MET A 1 287 ? -14.521 5.980 13.251 1.00 78.31 287 MET A C 1
ATOM 2398 O O . MET A 1 287 ? -13.975 4.901 13.013 1.00 78.31 287 MET A O 1
ATOM 2402 N N . THR A 1 288 ? -15.318 6.555 12.354 1.00 77.00 288 THR A N 1
ATOM 2403 C CA . THR A 1 288 ? -15.425 6.026 10.984 1.00 77.00 288 THR A CA 1
ATOM 2404 C C . THR A 1 288 ? -14.141 6.300 10.190 1.00 77.00 288 THR A C 1
ATOM 2406 O O . THR A 1 288 ? -13.370 7.201 10.529 1.00 77.00 288 THR A O 1
ATOM 2409 N N . GLU A 1 289 ? -13.898 5.545 9.112 1.00 77.69 289 GLU A N 1
ATOM 2410 C CA . GLU A 1 289 ? -12.772 5.824 8.204 1.00 77.69 289 GLU A CA 1
ATOM 2411 C C . GLU A 1 289 ? -12.811 7.271 7.682 1.00 77.69 289 GLU A C 1
ATOM 2413 O O . GLU A 1 289 ? -11.798 7.971 7.720 1.00 77.69 289 GLU A O 1
ATOM 2418 N N . ASN A 1 290 ? -13.986 7.736 7.245 1.00 77.88 290 ASN A N 1
ATOM 2419 C CA . ASN A 1 290 ? -14.156 9.088 6.712 1.00 77.88 290 ASN A CA 1
ATOM 2420 C C . ASN A 1 290 ? -13.843 10.151 7.765 1.00 77.88 290 ASN A C 1
ATOM 2422 O O . ASN A 1 290 ? -13.129 11.102 7.467 1.00 77.88 290 ASN A O 1
ATOM 2426 N N . GLN A 1 291 ? -14.292 9.957 9.009 1.00 77.25 291 GLN A N 1
ATOM 2427 C CA . GLN A 1 291 ? -13.993 10.888 10.097 1.00 77.25 291 GLN A CA 1
ATOM 2428 C C . GLN A 1 291 ? -12.488 11.020 10.342 1.00 77.25 291 GLN A C 1
ATOM 2430 O O . GLN A 1 291 ? -11.991 12.132 10.512 1.00 77.25 291 GLN A O 1
ATOM 2435 N N . LEU A 1 292 ? -11.745 9.911 10.293 1.00 77.38 292 LEU A N 1
ATOM 2436 C CA . LEU A 1 292 ? -10.294 9.958 10.448 1.00 77.38 292 LEU A CA 1
ATOM 2437 C C . LEU A 1 292 ? -9.613 10.666 9.267 1.00 77.38 292 LEU A C 1
ATOM 2439 O O . LEU A 1 292 ? -8.688 11.448 9.473 1.00 77.38 292 LEU A O 1
ATOM 2443 N N . ARG A 1 293 ? -10.076 10.420 8.036 1.00 75.75 293 ARG A N 1
ATOM 2444 C CA . ARG A 1 293 ? -9.534 11.059 6.823 1.00 75.75 293 ARG A CA 1
ATOM 2445 C C . ARG A 1 293 ? -9.860 12.547 6.729 1.00 75.75 293 ARG A C 1
ATOM 2447 O O . ARG A 1 293 ? -9.096 13.298 6.133 1.00 75.75 293 ARG A O 1
ATOM 2454 N N . GLU A 1 294 ? -10.979 12.973 7.303 1.00 76.19 294 GLU A N 1
ATOM 2455 C CA . GLU A 1 294 ? -11.457 14.356 7.259 1.00 76.19 294 GLU A CA 1
ATOM 2456 C C . GLU A 1 294 ? -11.231 15.123 8.563 1.00 76.19 294 GLU A C 1
ATOM 2458 O O . GLU A 1 294 ? -11.798 16.199 8.753 1.00 76.19 294 GLU A O 1
ATOM 2463 N N . PHE A 1 295 ? -10.383 14.606 9.449 1.00 65.00 295 PHE A N 1
ATOM 2464 C CA . PHE A 1 295 ? -10.165 15.136 10.792 1.00 65.00 295 PHE A CA 1
ATOM 2465 C C . PHE A 1 295 ? -9.897 16.649 10.839 1.00 65.00 295 PHE A C 1
ATOM 2467 O O . PHE A 1 295 ? -10.339 17.336 11.759 1.00 65.00 295 PHE A O 1
ATOM 2474 N N . GLU A 1 296 ? -9.215 17.202 9.833 1.00 50.41 296 GLU A N 1
ATOM 2475 C CA . GLU A 1 296 ? -8.943 18.638 9.747 1.00 50.41 296 GLU A CA 1
ATOM 2476 C C . GLU A 1 296 ? -10.179 19.515 9.493 1.00 50.41 296 GLU A C 1
ATOM 2478 O O . GLU A 1 296 ? -10.153 20.700 9.832 1.00 50.41 296 GLU A O 1
ATOM 2483 N N . LYS A 1 297 ? -11.236 18.959 8.891 1.00 54.91 297 LYS A N 1
ATOM 2484 C CA . LYS A 1 297 ? -12.489 19.664 8.578 1.00 54.91 297 LYS A CA 1
ATOM 2485 C C . LYS A 1 297 ? -13.490 19.630 9.731 1.00 54.91 297 LYS A C 1
ATOM 2487 O O . LYS A 1 297 ? -14.527 20.284 9.651 1.00 54.91 297 LYS A O 1
ATOM 2492 N N . GLN A 1 298 ? -13.202 18.861 10.778 1.00 52.59 298 GLN A N 1
ATOM 2493 C CA . GLN A 1 298 ? -14.118 18.647 11.887 1.00 52.59 298 GLN A CA 1
ATOM 2494 C C . GLN A 1 298 ? -13.791 19.592 13.042 1.00 52.59 298 GLN A C 1
ATOM 2496 O O . GLN A 1 298 ? -12.656 19.679 13.518 1.00 52.59 298 GLN A O 1
ATOM 2501 N N . GLU A 1 299 ? -14.808 20.311 13.512 1.00 45.00 299 GLU A N 1
ATOM 2502 C CA . GLU A 1 299 ? -14.697 21.119 14.719 1.00 45.00 299 GLU A CA 1
ATOM 2503 C C . GLU A 1 299 ? -14.610 20.186 15.933 1.00 45.00 299 GLU A C 1
ATOM 2505 O O . GLU A 1 299 ? -15.510 19.382 16.187 1.00 45.00 299 GLU A O 1
ATOM 2510 N N . LYS A 1 300 ? -13.502 20.274 16.676 1.00 48.38 300 LYS A N 1
ATOM 2511 C CA . LYS A 1 300 ? -13.317 19.523 17.920 1.00 48.38 300 LYS A CA 1
ATOM 2512 C C . LYS A 1 300 ? -14.038 20.246 19.044 1.00 48.38 300 LYS A C 1
ATOM 2514 O O . LYS A 1 300 ? -13.504 21.209 19.595 1.00 48.38 300 LYS A O 1
ATOM 2519 N N . VAL A 1 301 ? -15.196 19.739 19.446 1.00 45.69 301 VAL A N 1
ATOM 2520 C CA . VAL A 1 301 ? -15.837 20.206 20.676 1.00 45.69 301 VAL A CA 1
ATOM 2521 C C . VAL A 1 301 ? -15.402 19.282 21.806 1.00 45.69 301 VAL A C 1
ATOM 2523 O O . VAL A 1 301 ? -15.794 18.115 21.869 1.00 45.69 301 VAL A O 1
ATOM 2526 N N . LYS A 1 302 ? -14.528 19.798 22.676 1.00 39.59 302 LYS A N 1
ATOM 2527 C CA . LYS A 1 302 ? -14.162 19.128 23.924 1.00 39.59 302 LYS A CA 1
ATOM 2528 C C . LYS A 1 302 ? -15.301 19.341 24.913 1.00 39.59 302 LYS A C 1
ATOM 2530 O O . LYS A 1 302 ? -15.527 20.464 25.352 1.00 39.59 302 LYS A O 1
ATOM 2535 N N . ASP A 1 303 ? -15.988 18.266 25.258 1.00 44.03 303 ASP A N 1
ATOM 2536 C CA . ASP A 1 303 ? -17.076 18.276 26.225 1.00 44.03 303 ASP A CA 1
ATOM 2537 C C . ASP A 1 303 ? -16.691 17.440 27.453 1.00 44.03 303 ASP A C 1
ATOM 2539 O O . ASP A 1 303 ? -16.192 16.316 27.344 1.00 44.03 303 ASP A O 1
ATOM 2543 N N . GLU A 1 304 ? -16.898 18.005 28.642 1.00 37.38 304 GLU A N 1
ATOM 2544 C CA . GLU A 1 304 ? -16.494 17.400 29.916 1.00 37.38 304 GLU A CA 1
ATOM 2545 C C . GLU A 1 304 ? -17.246 16.097 30.241 1.00 37.38 304 GLU A C 1
ATOM 2547 O O . GLU A 1 304 ? -16.715 15.245 30.955 1.00 37.38 304 GLU A O 1
ATOM 2552 N N . LEU A 1 305 ? -18.451 15.907 29.693 1.00 33.91 305 LEU A N 1
ATOM 2553 C CA . LEU A 1 305 ? -19.284 14.713 29.861 1.00 33.91 305 LEU A CA 1
ATOM 2554 C C . LEU A 1 305 ? -19.113 13.708 28.713 1.00 33.91 305 LEU A C 1
ATOM 2556 O O . LEU A 1 305 ? -19.285 12.501 28.922 1.00 33.91 305 LEU A O 1
ATOM 2560 N N . PHE A 1 306 ? -18.789 14.185 27.507 1.00 36.28 306 PHE A N 1
ATOM 2561 C CA . PHE A 1 306 ? -18.827 13.375 26.281 1.00 36.28 306 PHE A CA 1
ATOM 2562 C C . PHE A 1 306 ? -17.456 13.094 25.645 1.00 36.28 306 PHE A C 1
ATOM 2564 O O . PHE A 1 306 ? -17.372 12.273 24.733 1.00 36.28 306 PHE A O 1
ATOM 2571 N N . GLY A 1 307 ? -16.368 13.689 26.142 1.00 46.03 307 GLY A N 1
ATOM 2572 C CA . GLY A 1 307 ? -15.045 13.554 25.533 1.00 46.03 307 GLY A CA 1
ATOM 2573 C C . GLY A 1 307 ? -14.893 14.483 24.328 1.00 46.03 307 GLY A C 1
ATOM 2574 O O . GLY A 1 307 ? -14.996 15.696 24.480 1.00 46.03 307 GLY A O 1
ATOM 2575 N N . TYR A 1 308 ? -14.607 13.937 23.145 1.00 37.72 308 TYR A N 1
ATOM 2576 C CA . TYR A 1 308 ? -14.573 14.714 21.901 1.00 37.72 308 TYR A CA 1
ATOM 2577 C C . TYR A 1 308 ? -15.809 14.397 21.065 1.00 37.72 308 TYR A C 1
ATOM 2579 O O . TYR A 1 308 ? -16.069 13.235 20.759 1.00 37.72 308 TYR A O 1
ATOM 2587 N N . LEU A 1 309 ? -16.557 15.439 20.707 1.00 36.22 309 LEU A N 1
ATOM 2588 C CA . LEU A 1 309 ? -17.645 15.372 19.739 1.00 36.22 309 LEU A CA 1
ATOM 2589 C C . LEU A 1 309 ? -17.099 15.795 18.371 1.00 36.22 309 LEU A C 1
ATOM 2591 O O . LEU A 1 309 ? -16.422 16.821 18.268 1.00 36.22 309 LEU A O 1
ATOM 2595 N N . PHE A 1 310 ? -17.391 15.004 17.341 1.00 38.81 310 PHE A N 1
ATOM 2596 C CA . PHE A 1 310 ? -17.019 15.300 15.959 1.00 38.81 310 PHE A CA 1
ATOM 2597 C C . PHE A 1 310 ? -18.242 15.839 15.230 1.00 38.81 310 PHE A C 1
ATOM 2599 O O . PHE A 1 310 ? -19.241 15.137 15.104 1.00 38.81 310 PHE A O 1
ATOM 2606 N N . ARG A 1 311 ? -18.176 17.097 14.787 1.00 37.88 311 ARG A N 1
ATOM 2607 C CA . ARG A 1 311 ? -19.242 17.729 14.007 1.00 37.88 311 ARG A CA 1
ATOM 2608 C C . ARG A 1 311 ? -19.028 17.416 12.527 1.00 37.88 311 ARG A C 1
ATOM 2610 O O . ARG A 1 311 ? -18.089 17.929 11.922 1.00 37.88 311 ARG A O 1
ATOM 2617 N N . GLU A 1 312 ? -19.880 16.572 11.956 1.00 38.41 312 GLU A N 1
ATOM 2618 C CA . GLU A 1 312 ? -19.912 16.313 10.513 1.00 38.41 312 GLU A CA 1
ATOM 2619 C C . GLU A 1 312 ? -20.981 17.216 9.874 1.00 38.41 312 GLU A C 1
ATOM 2621 O O . GLU A 1 312 ? -22.154 17.131 10.235 1.00 38.41 312 GLU A O 1
ATOM 2626 N N . PHE A 1 313 ? -20.584 18.122 8.973 1.00 36.34 313 PHE A N 1
ATOM 2627 C CA . PHE A 1 313 ? -21.518 18.996 8.256 1.00 36.34 313 PHE A CA 1
ATOM 2628 C C . PHE A 1 313 ? -22.011 18.296 6.989 1.00 36.34 313 PHE A C 1
ATOM 2630 O O . PHE A 1 313 ? -21.337 18.313 5.959 1.00 36.34 313 PHE A O 1
ATOM 2637 N N . HIS A 1 314 ? -23.218 17.735 7.033 1.00 38.03 314 HIS A N 1
ATOM 2638 C CA . HIS A 1 314 ? -23.944 17.396 5.807 1.00 38.03 314 HIS A CA 1
ATOM 2639 C C . HIS A 1 314 ? -24.734 18.627 5.357 1.00 38.03 314 HIS A C 1
ATOM 2641 O O . HIS A 1 314 ? -25.335 19.299 6.194 1.00 38.03 314 HIS A O 1
ATOM 2647 N N . GLY A 1 315 ? -24.735 18.933 4.052 1.00 29.27 315 GLY A N 1
ATOM 2648 C CA . GLY A 1 315 ? -25.223 20.185 3.429 1.00 29.27 315 GLY A CA 1
ATOM 2649 C C . GLY A 1 315 ? -26.707 20.560 3.610 1.00 29.27 315 GLY A C 1
ATOM 2650 O O . GLY A 1 315 ? -27.237 21.332 2.820 1.00 29.27 315 GLY A O 1
ATOM 2651 N N . TRP A 1 316 ? -27.372 20.020 4.631 1.00 29.30 316 TRP A N 1
ATOM 2652 C CA . TRP A 1 316 ? -28.766 20.236 5.014 1.00 29.30 316 TRP A CA 1
ATOM 2653 C C . TRP A 1 316 ? -28.927 20.596 6.509 1.00 29.30 316 TRP A C 1
ATOM 2655 O O . TRP A 1 316 ? -30.000 20.383 7.063 1.00 29.30 316 TRP A O 1
ATOM 2665 N N . GLY A 1 317 ? -27.878 21.084 7.187 1.00 29.00 317 GLY A N 1
ATOM 2666 C CA . GLY A 1 317 ? -27.947 21.475 8.609 1.00 29.00 317 GLY A CA 1
ATOM 2667 C C . GLY A 1 317 ? -28.006 20.297 9.596 1.00 29.00 317 GLY A C 1
ATOM 2668 O O . GLY A 1 317 ? -28.408 20.461 10.743 1.00 29.00 317 GLY A O 1
ATOM 2669 N N . LYS A 1 318 ? -27.625 19.085 9.166 1.00 35.22 318 LYS A N 1
ATOM 2670 C CA . LYS A 1 318 ? -27.643 17.876 10.007 1.00 35.22 318 LYS A CA 1
ATOM 2671 C C . LYS A 1 318 ? -26.300 17.690 10.706 1.00 35.22 318 LYS A C 1
ATOM 2673 O O . LYS A 1 318 ? -25.271 17.680 10.034 1.00 35.22 318 LYS A O 1
ATOM 2678 N N . THR A 1 319 ? -26.336 17.482 12.023 1.00 37.06 319 THR A N 1
ATOM 2679 C CA . THR A 1 319 ? -25.162 17.128 12.834 1.00 37.06 319 THR A CA 1
ATOM 2680 C C . THR A 1 319 ? -25.302 15.684 13.327 1.00 37.06 319 THR A C 1
ATOM 2682 O O . THR A 1 319 ? -26.280 15.345 13.996 1.00 37.06 319 THR A O 1
ATOM 2685 N N . GLU A 1 320 ? -24.343 14.818 12.989 1.00 39.53 320 GLU A N 1
ATOM 2686 C CA . GLU A 1 320 ? -24.266 13.451 13.525 1.00 39.53 320 GLU A CA 1
ATOM 2687 C C . GLU A 1 320 ? -23.211 13.373 14.634 1.00 39.53 320 GLU A C 1
ATOM 2689 O O . GLU A 1 320 ? -22.078 13.814 14.454 1.00 39.53 320 GLU A O 1
ATOM 2694 N N . PHE A 1 321 ? -23.569 12.772 15.770 1.00 38.31 321 PHE A N 1
ATOM 2695 C CA . PHE A 1 321 ? -22.635 12.436 16.843 1.00 38.31 321 PHE A CA 1
ATOM 2696 C C . PHE A 1 321 ? -22.531 10.914 16.960 1.00 38.31 321 PHE A C 1
ATOM 2698 O O . PHE A 1 321 ? -23.544 10.221 17.036 1.00 38.31 321 PHE A O 1
ATOM 2705 N N . VAL A 1 322 ? -21.315 10.372 17.008 1.00 36.97 322 VAL A N 1
ATOM 2706 C CA . VAL A 1 322 ? -21.089 8.929 17.186 1.00 36.97 322 VAL A CA 1
ATOM 2707 C C . VAL A 1 322 ? -20.535 8.684 18.583 1.00 36.97 322 VAL A C 1
ATOM 2709 O O . VAL A 1 322 ? -19.519 9.271 18.957 1.00 36.97 322 VAL A O 1
ATOM 2712 N N . ARG A 1 323 ? -21.192 7.819 19.367 1.00 39.22 323 ARG A N 1
ATOM 2713 C CA . ARG A 1 323 ? -20.711 7.412 20.695 1.00 39.22 323 ARG A CA 1
ATOM 2714 C C . ARG A 1 323 ? -20.591 5.894 20.786 1.00 39.22 323 ARG A C 1
ATOM 2716 O O . ARG A 1 323 ? -21.498 5.165 20.401 1.00 39.22 323 ARG A O 1
ATOM 2723 N N . PHE A 1 324 ? -19.493 5.438 21.378 1.00 38.78 324 PHE A N 1
ATOM 2724 C CA . PHE A 1 324 ? -19.283 4.041 21.753 1.00 38.78 324 PHE A CA 1
ATOM 2725 C C . PHE A 1 324 ? -19.697 3.861 23.218 1.00 38.78 324 PHE A C 1
ATOM 2727 O O . PHE A 1 324 ? -19.165 4.544 24.102 1.00 38.78 324 PHE A O 1
ATOM 2734 N N . PHE A 1 325 ? -20.671 2.988 23.489 1.00 35.94 325 PHE A N 1
ATOM 2735 C CA . PHE A 1 325 ? -21.071 2.668 24.861 1.00 35.94 325 PHE A CA 1
ATOM 2736 C C . PHE A 1 325 ? -20.054 1.751 25.539 1.00 35.94 325 PHE A C 1
ATOM 2738 O O . PHE A 1 325 ? -19.387 0.944 24.903 1.00 35.94 325 PHE A O 1
ATOM 2745 N N . LYS A 1 326 ? -19.950 1.879 26.863 1.00 31.00 326 LYS A N 1
ATOM 2746 C CA . LYS A 1 326 ? -19.146 1.008 27.721 1.00 31.00 326 LYS A CA 1
ATOM 2747 C C . LYS A 1 326 ? -20.100 0.318 28.700 1.00 31.00 326 LYS A C 1
ATOM 2749 O O . LYS A 1 326 ? -20.533 0.959 29.652 1.00 31.00 326 LYS A O 1
ATOM 2754 N N . GLY A 1 327 ? -20.442 -0.946 28.448 1.00 33.59 327 GLY A N 1
ATOM 2755 C CA . GLY A 1 327 ? -21.356 -1.756 29.267 1.00 33.59 327 GLY A CA 1
ATOM 2756 C C . GLY A 1 327 ? -21.471 -3.203 28.766 1.00 33.59 327 GLY A C 1
ATOM 2757 O O . GLY A 1 327 ? -20.906 -3.524 27.730 1.00 33.59 327 GLY A O 1
ATOM 2758 N N . GLU A 1 328 ? -22.172 -4.058 29.522 1.00 31.89 328 GLU A N 1
ATOM 2759 C CA . GLU A 1 328 ? -22.363 -5.509 29.269 1.00 31.89 328 GLU A CA 1
ATOM 2760 C C . GLU A 1 328 ? -23.218 -5.831 28.030 1.00 31.89 328 GLU A C 1
ATOM 2762 O O . GLU A 1 328 ? -23.298 -6.980 27.604 1.00 31.89 328 GLU A O 1
ATOM 2767 N N . VAL A 1 329 ? -23.836 -4.819 27.423 1.00 30.58 329 VAL A N 1
ATOM 2768 C CA . VAL A 1 329 ? -24.446 -4.932 26.099 1.00 30.58 329 VAL A CA 1
ATOM 2769 C C . VAL A 1 329 ? -23.383 -4.522 25.091 1.00 30.58 329 VAL A C 1
ATOM 2771 O O . VAL A 1 329 ? -22.801 -3.446 25.227 1.00 30.58 329 VAL A O 1
ATOM 2774 N N . GLN A 1 330 ? -23.123 -5.417 24.136 1.00 33.28 330 GLN A N 1
ATOM 2775 C CA . GLN A 1 330 ? -22.228 -5.274 22.985 1.00 33.28 330 GLN A CA 1
ATOM 2776 C C . GLN A 1 330 ? -21.951 -3.813 22.595 1.00 33.28 330 GLN A C 1
ATOM 2778 O O . GLN A 1 330 ? -22.866 -2.994 22.503 1.00 33.28 330 GLN A O 1
ATOM 2783 N N . THR A 1 331 ? -20.685 -3.487 22.317 1.00 34.12 331 THR A N 1
ATOM 2784 C CA . THR A 1 331 ? -20.293 -2.199 21.730 1.00 34.12 331 THR A CA 1
ATOM 2785 C C . THR A 1 331 ? -20.907 -2.045 20.343 1.00 34.12 331 THR A C 1
ATOM 2787 O O . THR A 1 331 ? -20.265 -2.328 19.337 1.00 34.12 331 THR A O 1
ATOM 2790 N N . LEU A 1 332 ? -22.151 -1.589 20.286 1.00 35.38 332 LEU A N 1
ATOM 2791 C CA . LEU A 1 332 ? -22.774 -1.134 19.059 1.00 35.38 332 LEU A CA 1
ATOM 2792 C C . LEU A 1 332 ? -22.383 0.335 18.838 1.00 35.38 332 LEU A C 1
ATOM 2794 O O . LEU A 1 332 ? -22.412 1.132 19.788 1.00 35.38 332 LEU A O 1
ATOM 2798 N N . PRO A 1 333 ? -21.994 0.723 17.613 1.00 37.28 333 PRO A N 1
ATOM 2799 C CA . PRO A 1 333 ? -21.816 2.124 17.267 1.00 37.28 333 PRO A CA 1
ATOM 2800 C C . PRO A 1 333 ? -23.183 2.809 17.322 1.00 37.28 333 PRO A C 1
ATOM 2802 O O . PRO A 1 333 ? -24.012 2.629 16.434 1.00 37.28 333 PRO A O 1
ATOM 2805 N N . LEU A 1 334 ? -23.432 3.614 18.356 1.00 39.06 334 LEU A N 1
ATOM 2806 C CA . LEU A 1 334 ? -24.656 4.399 18.410 1.00 39.06 334 LEU A CA 1
ATOM 2807 C C . LEU A 1 334 ? -24.454 5.683 17.605 1.00 39.06 334 LEU A C 1
ATOM 2809 O O . LEU A 1 334 ? -23.678 6.560 18.003 1.00 39.06 334 LEU A O 1
ATOM 2813 N N . ARG A 1 335 ? -25.164 5.807 16.479 1.00 40.41 335 ARG A N 1
ATOM 2814 C CA . ARG A 1 335 ? -25.286 7.083 15.764 1.00 40.41 335 ARG A CA 1
ATOM 2815 C C . ARG A 1 335 ? -26.420 7.888 16.389 1.00 40.41 335 ARG A C 1
ATOM 2817 O O . ARG A 1 335 ? -27.573 7.456 16.387 1.00 40.41 335 ARG A O 1
ATOM 2824 N N . ILE A 1 336 ? -26.083 9.051 16.932 1.00 44.41 336 ILE A N 1
ATOM 2825 C CA . ILE A 1 336 ? -27.037 10.023 17.457 1.00 44.41 336 ILE A CA 1
ATOM 2826 C C . ILE A 1 336 ? -27.243 11.081 16.380 1.00 44.41 336 ILE A C 1
ATOM 2828 O O . ILE A 1 336 ? -26.299 11.769 15.984 1.00 44.41 336 ILE A O 1
ATOM 2832 N N . ARG A 1 337 ? -28.484 11.217 15.915 1.00 44.06 337 ARG A N 1
ATOM 2833 C CA . ARG A 1 337 ? -28.889 12.299 15.013 1.00 44.06 337 ARG A CA 1
ATOM 2834 C C . ARG A 1 337 ? -29.642 13.351 15.807 1.00 44.06 337 ARG A C 1
ATOM 2836 O O . ARG A 1 337 ? -30.657 13.040 16.431 1.00 44.06 337 ARG A O 1
ATOM 2843 N N . THR A 1 338 ? -29.161 14.589 15.756 1.00 43.94 338 THR A N 1
ATOM 2844 C CA . THR A 1 338 ? -29.926 15.754 16.207 1.00 43.94 338 THR A CA 1
ATOM 2845 C C . THR A 1 338 ? -30.350 16.559 14.987 1.00 43.94 338 THR A C 1
ATOM 2847 O O . THR A 1 338 ? -29.567 16.758 14.057 1.00 43.94 338 THR A O 1
ATOM 2850 N N . TYR A 1 339 ? -31.607 16.998 14.975 1.00 43.09 339 TYR A N 1
ATOM 2851 C CA . TYR A 1 339 ? -32.172 17.774 13.867 1.00 43.09 339 TYR A CA 1
ATOM 2852 C C . TYR A 1 339 ? -31.884 19.279 13.961 1.00 43.09 339 TYR A C 1
ATOM 2854 O O . TYR A 1 339 ? -32.187 19.999 13.018 1.00 43.09 339 TYR A O 1
ATOM 2862 N N . ASP A 1 340 ? -31.288 19.736 15.065 1.00 45.16 340 ASP A N 1
ATOM 2863 C CA . ASP A 1 340 ? -30.899 21.131 15.275 1.00 45.16 340 ASP A CA 1
ATOM 2864 C C . ASP A 1 340 ? -29.376 21.304 15.261 1.00 45.16 340 ASP A C 1
ATOM 2866 O O . ASP A 1 340 ? -28.632 20.443 15.746 1.00 45.16 340 ASP A O 1
ATOM 2870 N N . GLU A 1 341 ? -28.927 22.447 14.731 1.00 44.78 341 GLU A N 1
ATOM 2871 C CA . GLU A 1 341 ? -27.514 22.849 14.691 1.00 44.78 341 GLU A CA 1
ATOM 2872 C C . GLU A 1 341 ? -26.944 23.138 16.091 1.00 44.78 341 GLU A C 1
ATOM 2874 O O . GLU A 1 341 ? -25.731 23.025 16.278 1.00 44.78 341 GLU A O 1
ATOM 2879 N N . ASP A 1 342 ? -27.819 23.433 17.063 1.00 52.69 342 ASP A N 1
ATOM 2880 C CA . ASP A 1 342 ? -27.506 23.702 18.465 1.00 52.69 342 ASP A CA 1
ATOM 2881 C C . ASP A 1 342 ? -28.344 22.805 19.389 1.00 52.69 342 ASP A C 1
ATOM 2883 O O . ASP A 1 342 ? -29.548 22.997 19.560 1.00 52.69 342 ASP A O 1
ATOM 2887 N N . VAL A 1 343 ? -27.700 21.830 20.041 1.00 53.22 343 VAL A N 1
ATOM 2888 C CA . VAL A 1 343 ? -28.367 20.977 21.037 1.00 53.22 343 VAL A CA 1
ATOM 2889 C C . VAL A 1 343 ? -28.771 21.831 22.242 1.00 53.22 343 VAL A C 1
ATOM 2891 O O . VAL A 1 343 ? -27.912 22.304 22.999 1.00 53.22 343 VAL A O 1
ATOM 2894 N N . ASN A 1 344 ? -30.075 22.022 22.441 1.00 63.28 344 ASN A N 1
ATOM 2895 C CA . ASN A 1 344 ? -30.596 22.874 23.505 1.00 63.28 344 ASN A CA 1
ATOM 2896 C C . ASN A 1 344 ? -30.467 22.204 24.895 1.00 63.28 344 ASN A C 1
ATOM 2898 O O . ASN A 1 344 ? -30.161 21.014 25.031 1.00 63.28 344 ASN A O 1
ATOM 2902 N N . GLY A 1 345 ? -30.661 22.981 25.966 1.00 61.62 345 GLY A N 1
ATOM 2903 C CA . GLY A 1 345 ? -30.507 22.487 27.342 1.00 61.62 345 GLY A CA 1
ATOM 2904 C C . GLY A 1 345 ? -31.449 21.330 27.702 1.00 61.62 345 GLY A C 1
ATOM 2905 O O . GLY A 1 345 ? -31.081 20.472 28.504 1.00 61.62 345 GLY A O 1
ATOM 2906 N N . GLU A 1 346 ? -32.625 21.266 27.082 1.00 57.44 346 GLU A N 1
ATOM 2907 C CA . GLU A 1 346 ? -33.631 20.229 27.328 1.00 57.44 346 GLU A CA 1
ATOM 2908 C C . GLU A 1 346 ? -33.246 18.910 26.655 1.00 57.44 346 GLU A C 1
ATOM 2910 O O . GLU A 1 346 ? -33.295 17.860 27.294 1.00 57.44 346 GLU A O 1
ATOM 2915 N N . GLN A 1 347 ? -32.741 18.956 25.421 1.00 57.06 347 GLN A N 1
ATOM 2916 C CA . GLN A 1 347 ? -32.195 17.787 24.724 1.00 57.06 347 GLN A CA 1
ATOM 2917 C C . GLN A 1 347 ? -31.001 17.189 25.481 1.00 57.06 347 GLN A C 1
ATOM 2919 O O . GLN A 1 347 ? -30.906 15.970 25.644 1.00 57.06 347 GLN A O 1
ATOM 2924 N N . LYS A 1 348 ? -30.121 18.042 26.031 1.00 56.78 348 LYS A N 1
ATOM 2925 C CA . LYS A 1 348 ? -29.015 17.603 26.903 1.00 56.78 348 LYS A CA 1
ATOM 2926 C C . LYS A 1 348 ? -29.527 16.936 28.182 1.00 56.78 348 LYS A C 1
ATOM 2928 O O . LYS A 1 348 ? -28.974 15.919 28.600 1.00 56.78 348 LYS A O 1
ATOM 2933 N N . ALA A 1 349 ? -30.576 17.482 28.796 1.00 61.00 349 ALA A N 1
ATOM 2934 C CA . ALA A 1 349 ? -31.171 16.934 30.012 1.00 61.00 349 ALA A CA 1
ATOM 2935 C C . ALA A 1 349 ? -31.880 15.593 29.766 1.00 61.00 349 ALA A C 1
ATOM 2937 O O . ALA A 1 349 ? -31.688 14.662 30.549 1.00 61.00 349 ALA A O 1
ATOM 2938 N N . ALA A 1 350 ? -32.635 15.463 28.672 1.00 57.78 350 ALA A N 1
ATOM 2939 C CA . ALA A 1 350 ? -33.276 14.210 28.283 1.00 57.78 350 ALA A CA 1
ATOM 2940 C C . ALA A 1 350 ? -32.243 13.118 27.990 1.00 57.78 350 ALA A C 1
ATOM 2942 O O . ALA A 1 350 ? -32.370 11.998 28.484 1.00 57.78 350 ALA A O 1
ATOM 2943 N N . TYR A 1 351 ? -31.157 13.452 27.289 1.00 58.34 351 TYR A N 1
ATOM 2944 C CA . TYR A 1 351 ? -30.062 12.509 27.074 1.00 58.34 351 TYR A CA 1
ATOM 2945 C C . TYR A 1 351 ? -29.368 12.108 28.383 1.00 58.34 351 TYR A C 1
ATOM 2947 O O . TYR A 1 351 ? -29.120 10.929 28.624 1.00 58.34 351 TYR A O 1
ATOM 2955 N N . ALA A 1 352 ? -29.092 13.068 29.271 1.00 58.66 352 ALA A N 1
ATOM 2956 C CA . ALA A 1 352 ? -28.519 12.782 30.585 1.00 58.66 352 ALA A CA 1
ATOM 2957 C C . ALA A 1 352 ? -29.450 11.924 31.459 1.00 58.66 352 ALA A C 1
ATOM 2959 O O . ALA A 1 352 ? -28.965 11.127 32.259 1.00 58.66 352 ALA A O 1
ATOM 2960 N N . ALA A 1 353 ? -30.770 12.070 31.316 1.00 60.56 353 ALA A N 1
ATOM 2961 C CA . ALA A 1 353 ? -31.753 11.203 31.955 1.00 60.56 353 ALA A CA 1
ATOM 2962 C C . ALA A 1 353 ? -31.720 9.789 31.361 1.00 60.56 353 ALA A C 1
ATOM 2964 O O . ALA A 1 353 ? -31.665 8.826 32.120 1.00 60.56 353 ALA A O 1
ATOM 2965 N N . TYR A 1 354 ? -31.633 9.665 30.034 1.00 61.56 354 TYR A N 1
ATOM 2966 C CA . TYR A 1 354 ? -31.464 8.375 29.367 1.00 61.56 354 TYR A CA 1
ATOM 2967 C C . TYR A 1 354 ? -30.194 7.642 29.822 1.00 61.56 354 TYR A C 1
ATOM 2969 O O . TYR A 1 354 ? -30.245 6.462 30.141 1.00 61.56 354 TYR A O 1
ATOM 2977 N N . LEU A 1 355 ? -29.065 8.342 29.956 1.00 53.25 355 LEU A N 1
ATOM 2978 C CA . LEU A 1 355 ? -27.809 7.750 30.435 1.00 53.25 355 LEU A CA 1
ATOM 2979 C C . LEU A 1 355 ? -27.852 7.262 31.891 1.00 53.25 355 LEU A C 1
ATOM 2981 O O . LEU A 1 355 ? -26.960 6.524 32.303 1.00 53.25 355 LEU A O 1
ATOM 2985 N N . LYS A 1 356 ? -28.839 7.695 32.685 1.00 59.22 356 LYS A N 1
ATOM 2986 C CA . LYS A 1 356 ? -29.042 7.197 34.054 1.00 59.22 356 LYS A CA 1
ATOM 2987 C C . LYS A 1 356 ? -29.793 5.869 34.089 1.00 59.22 356 LYS A C 1
ATOM 2989 O O . LYS A 1 356 ? -29.870 5.268 35.156 1.00 59.22 356 LYS A O 1
ATOM 2994 N N . HIS A 1 357 ? -30.350 5.427 32.965 1.00 59.41 357 HIS A N 1
ATOM 2995 C CA . HIS A 1 357 ? -30.933 4.102 32.852 1.00 59.41 357 HIS A CA 1
ATOM 2996 C C . HIS A 1 357 ? -29.812 3.057 32.775 1.00 59.41 357 HIS A C 1
ATOM 2998 O O . HIS A 1 357 ? -28.957 3.102 31.893 1.00 59.41 357 HIS A O 1
ATOM 3004 N N . ASP A 1 358 ? -29.790 2.147 33.746 1.00 52.31 358 ASP A N 1
ATOM 3005 C CA . ASP A 1 358 ? -28.866 1.015 33.807 1.00 52.31 358 ASP A CA 1
ATOM 3006 C C . ASP A 1 358 ? -29.482 -0.229 33.130 1.00 52.31 358 ASP A C 1
ATOM 3008 O O . ASP A 1 358 ? -30.533 -0.152 32.489 1.00 52.31 358 ASP A O 1
ATOM 3012 N N . ALA A 1 359 ? -28.837 -1.392 33.259 1.00 52.44 359 ALA A N 1
ATOM 3013 C CA . ALA A 1 359 ? -29.337 -2.656 32.708 1.00 52.44 359 ALA A CA 1
ATOM 3014 C C . ALA A 1 359 ? -30.794 -2.976 33.116 1.00 52.44 359 ALA A C 1
ATOM 3016 O O . ALA A 1 359 ? -31.513 -3.614 32.347 1.00 52.44 359 ALA A O 1
ATOM 3017 N N . SER A 1 360 ? -31.267 -2.467 34.264 1.00 57.12 360 SER A N 1
ATOM 3018 C CA . SER A 1 360 ? -32.636 -2.698 34.740 1.00 57.12 360 SER A CA 1
ATOM 3019 C C . SER A 1 360 ? -33.706 -2.031 33.872 1.00 57.12 360 SER A C 1
ATOM 3021 O O . SER A 1 360 ? -34.832 -2.522 33.808 1.00 57.12 360 SER A O 1
ATOM 3023 N N . PHE A 1 361 ? -33.366 -0.953 33.154 1.00 64.81 361 PHE A N 1
ATOM 3024 C CA . PHE A 1 361 ? -34.269 -0.342 32.177 1.00 64.81 361 PHE A CA 1
ATOM 3025 C C . PHE A 1 361 ? -34.565 -1.305 31.031 1.00 64.81 361 PHE A C 1
ATOM 3027 O O . PHE A 1 361 ? -35.727 -1.530 30.701 1.00 64.81 361 PHE A O 1
ATOM 3034 N N . TRP A 1 362 ? -33.517 -1.912 30.469 1.00 60.50 362 TRP A N 1
ATOM 3035 C CA . TRP A 1 362 ? -33.646 -2.875 29.379 1.00 60.50 362 TRP A CA 1
ATOM 3036 C C . TRP A 1 362 ? -34.394 -4.125 29.836 1.00 60.50 362 TRP A C 1
ATOM 3038 O O . TRP A 1 362 ? -35.279 -4.598 29.129 1.00 60.50 362 TRP A O 1
ATOM 3048 N N . ASP A 1 363 ? -34.125 -4.607 31.051 1.00 60.84 363 ASP A N 1
ATOM 3049 C CA . ASP A 1 363 ? -34.875 -5.720 31.641 1.00 60.84 363 ASP A CA 1
ATOM 3050 C C . ASP A 1 363 ? -36.366 -5.418 31.838 1.00 60.84 363 ASP A C 1
ATOM 3052 O O . ASP A 1 363 ? -37.190 -6.331 31.723 1.00 60.84 363 ASP A O 1
ATOM 3056 N N . GLY A 1 364 ? -36.710 -4.152 32.095 1.00 66.12 364 GLY A N 1
ATOM 3057 C CA . GLY A 1 364 ? -38.086 -3.684 32.247 1.00 66.12 364 GLY A CA 1
ATOM 3058 C C . GLY A 1 364 ? -38.881 -3.634 30.941 1.00 66.12 364 GLY A C 1
ATOM 3059 O O . GLY A 1 364 ? -40.094 -3.825 30.978 1.00 66.12 364 GLY A O 1
ATOM 3060 N N . ILE A 1 365 ? -38.216 -3.430 29.798 1.00 62.91 365 ILE A N 1
ATOM 3061 C CA . ILE A 1 365 ? -38.876 -3.311 28.484 1.00 62.91 365 ILE A CA 1
ATOM 3062 C C . ILE A 1 365 ? -38.736 -4.554 27.598 1.00 62.91 365 ILE A C 1
ATOM 3064 O O . ILE A 1 365 ? -39.392 -4.629 26.564 1.00 62.91 365 ILE A O 1
ATOM 3068 N N . LYS A 1 366 ? -37.927 -5.550 27.990 1.00 64.38 366 LYS A N 1
ATOM 3069 C CA . LYS A 1 366 ? -37.754 -6.822 27.256 1.00 64.38 366 LYS A CA 1
ATOM 3070 C C . LYS A 1 366 ? -39.075 -7.527 26.961 1.00 64.38 366 LYS A C 1
ATOM 3072 O O . LYS A 1 366 ? -39.266 -8.009 25.851 1.00 64.38 366 LYS A O 1
ATOM 3077 N N . ASP A 1 367 ? -39.977 -7.571 27.940 1.00 65.62 367 ASP A N 1
ATOM 3078 C CA . ASP A 1 367 ? -41.274 -8.235 27.787 1.00 65.62 367 ASP A CA 1
ATOM 3079 C C . ASP A 1 367 ? -42.193 -7.462 26.820 1.00 65.62 367 ASP A C 1
ATOM 3081 O O . ASP A 1 367 ? -42.901 -8.084 26.032 1.00 65.62 367 ASP A O 1
ATOM 3085 N N . GLU A 1 368 ? -42.141 -6.121 26.820 1.00 70.88 368 GLU A N 1
ATOM 3086 C CA . GLU A 1 368 ? -42.874 -5.285 25.852 1.00 70.88 368 GLU A CA 1
ATOM 3087 C C . GLU A 1 368 ? -42.291 -5.439 24.439 1.00 70.88 368 GLU A C 1
ATOM 3089 O O . GLU A 1 368 ? -43.040 -5.653 23.491 1.00 70.88 368 GLU A O 1
ATOM 3094 N N . LEU A 1 369 ? -40.962 -5.404 24.289 1.00 64.94 369 LEU A N 1
ATOM 3095 C CA . LEU A 1 369 ? -40.286 -5.614 23.003 1.00 64.94 369 LEU A CA 1
ATOM 3096 C C . LEU A 1 369 ? -40.542 -7.014 22.437 1.00 64.94 369 LEU A C 1
ATOM 3098 O O . LEU A 1 369 ? -40.761 -7.149 21.238 1.00 64.94 369 LEU A O 1
ATOM 3102 N N . LEU A 1 370 ? -40.545 -8.047 23.287 1.00 65.38 370 LEU A N 1
ATOM 3103 C CA . LEU A 1 370 ? -40.888 -9.411 22.890 1.00 65.38 370 LEU A CA 1
ATOM 3104 C C . LEU A 1 370 ? -42.347 -9.524 22.463 1.00 65.38 370 LEU A C 1
ATOM 3106 O O . LEU A 1 370 ? -42.618 -10.149 21.444 1.00 65.38 370 LEU A O 1
ATOM 3110 N N . ALA A 1 371 ? -43.273 -8.916 23.207 1.00 69.25 371 ALA A N 1
ATOM 3111 C CA . ALA A 1 371 ? -44.680 -8.896 22.825 1.00 69.25 371 ALA A CA 1
ATOM 3112 C C . ALA A 1 371 ? -44.870 -8.239 21.451 1.00 69.25 371 ALA A C 1
ATOM 3114 O O . ALA A 1 371 ? -45.515 -8.832 20.593 1.00 69.25 371 ALA A O 1
ATOM 3115 N N . TYR A 1 372 ? -44.229 -7.091 21.213 1.00 67.25 372 TYR A N 1
ATOM 3116 C CA . TYR A 1 372 ? -44.271 -6.421 19.912 1.00 67.25 372 TYR A CA 1
ATOM 3117 C C . TYR A 1 372 ? -43.628 -7.244 18.804 1.00 67.25 372 TYR A C 1
ATOM 3119 O O . TYR A 1 372 ? -44.218 -7.378 17.740 1.00 67.25 372 TYR A O 1
ATOM 3127 N N . TYR A 1 373 ? -42.444 -7.811 19.043 1.00 63.97 373 TYR A N 1
ATOM 3128 C CA . TYR A 1 373 ? -41.775 -8.657 18.060 1.00 63.97 373 TYR A CA 1
ATOM 3129 C C . TYR A 1 373 ? -42.668 -9.836 17.662 1.00 63.97 373 TYR A C 1
ATOM 3131 O O . TYR A 1 373 ? -42.822 -10.099 16.479 1.00 63.97 373 TYR A O 1
ATOM 3139 N N . LEU A 1 374 ? -43.293 -10.510 18.634 1.00 64.81 374 LEU A N 1
ATOM 3140 C CA . LEU A 1 374 ? -44.182 -11.647 18.388 1.00 64.81 374 LEU A CA 1
ATOM 3141 C C . LEU A 1 374 ? -45.493 -11.251 17.693 1.00 64.81 374 LEU A C 1
ATOM 3143 O O . LEU A 1 374 ? -45.955 -12.014 16.852 1.00 64.81 374 LEU A O 1
ATOM 3147 N N . GLU A 1 375 ? -46.066 -10.088 18.021 1.00 67.56 375 GLU A N 1
ATOM 3148 C CA . GLU A 1 375 ? -47.263 -9.544 17.360 1.00 67.56 375 GLU A CA 1
ATOM 3149 C C . GLU A 1 375 ? -46.969 -9.186 15.897 1.00 67.56 375 GLU A C 1
ATOM 3151 O O . GLU A 1 375 ? -47.735 -9.549 15.013 1.00 67.56 375 GLU A O 1
ATOM 3156 N N . PHE A 1 376 ? -45.812 -8.576 15.626 1.00 62.59 376 PHE A N 1
ATOM 3157 C CA . PHE A 1 376 ? -45.353 -8.279 14.266 1.00 62.59 376 PHE A CA 1
ATOM 3158 C C . PHE A 1 376 ? -45.022 -9.555 13.470 1.00 62.59 376 PHE A C 1
ATOM 3160 O O . PHE A 1 376 ? -45.205 -9.601 12.259 1.00 62.59 376 PHE A O 1
ATOM 3167 N N . TYR A 1 377 ? -44.543 -10.606 14.146 1.00 58.44 377 TYR A N 1
ATOM 3168 C CA . TYR A 1 377 ? -44.193 -11.889 13.526 1.00 58.44 377 TYR A CA 1
ATOM 3169 C C . TYR A 1 377 ? -45.424 -12.698 13.088 1.00 58.44 377 TYR A C 1
ATOM 3171 O O . TYR A 1 377 ? -45.343 -13.451 12.118 1.00 58.44 377 TYR A O 1
ATOM 3179 N N . ASP A 1 378 ? -46.556 -12.563 13.790 1.00 57.38 378 ASP A N 1
ATOM 3180 C CA . ASP A 1 378 ? -47.799 -13.280 13.465 1.00 57.38 378 ASP A CA 1
ATOM 3181 C C . ASP A 1 378 ? -48.394 -12.870 12.107 1.00 57.38 378 ASP A C 1
ATOM 3183 O O . ASP A 1 378 ? -49.040 -13.689 11.455 1.00 57.38 378 ASP A O 1
ATOM 3187 N N . ASP A 1 379 ? -48.100 -11.659 11.631 1.00 53.56 379 ASP A N 1
ATOM 3188 C CA . ASP A 1 379 ? -48.533 -11.183 10.312 1.00 53.56 379 ASP A CA 1
ATOM 3189 C C . ASP A 1 379 ? -47.635 -11.682 9.152 1.00 53.56 379 ASP A C 1
ATOM 3191 O O . ASP A 1 379 ? -48.014 -11.563 7.986 1.00 53.56 379 ASP A O 1
ATOM 3195 N N . PHE A 1 380 ? -46.464 -12.271 9.439 1.00 46.81 380 PHE A N 1
ATOM 3196 C CA . PHE A 1 380 ? -45.421 -12.570 8.440 1.00 46.81 380 PHE A CA 1
ATOM 3197 C C . PHE A 1 380 ? -45.127 -14.063 8.202 1.00 46.81 380 PHE A C 1
ATOM 3199 O O . PHE A 1 380 ? -44.371 -14.384 7.279 1.00 46.81 380 PHE A O 1
ATOM 3206 N N . GLU A 1 381 ? -45.742 -14.990 8.953 1.00 48.41 381 GLU A N 1
ATOM 3207 C CA . GLU A 1 381 ? -45.562 -16.448 8.762 1.00 48.41 381 GLU A CA 1
ATOM 3208 C C . GLU A 1 381 ? -45.933 -16.933 7.340 1.00 48.41 381 GLU A C 1
ATOM 3210 O O . GLU A 1 381 ? -45.494 -18.004 6.924 1.00 48.41 381 GLU A O 1
ATOM 3215 N N . GLU A 1 382 ? -46.689 -16.149 6.562 1.00 45.06 382 GLU A N 1
ATOM 3216 C CA . GLU A 1 382 ? -47.052 -16.487 5.178 1.00 45.06 382 GLU A CA 1
ATOM 3217 C C . GLU A 1 382 ? -45.982 -16.155 4.117 1.00 45.06 382 GLU A C 1
ATOM 3219 O O . GLU A 1 382 ? -46.101 -16.653 2.995 1.00 45.06 382 GLU A O 1
ATOM 3224 N N . TYR A 1 383 ? -44.942 -15.359 4.417 1.00 41.03 383 TYR A N 1
ATOM 3225 C CA . TYR A 1 383 ? -44.144 -14.710 3.357 1.00 41.03 383 TYR A CA 1
ATOM 3226 C C . TYR A 1 383 ? -42.644 -15.034 3.287 1.00 41.03 383 TYR A C 1
ATOM 3228 O O . TYR A 1 383 ? -42.023 -14.655 2.292 1.00 41.03 383 TYR A O 1
ATOM 3236 N N . LEU A 1 384 ? -42.031 -15.724 4.258 1.00 42.00 384 LEU A N 1
ATOM 3237 C CA . LEU A 1 384 ? -40.562 -15.841 4.298 1.00 42.00 384 LEU A CA 1
ATOM 3238 C C . LEU A 1 384 ? -40.036 -17.259 4.574 1.00 42.00 384 LEU A C 1
ATOM 3240 O O . LEU A 1 384 ? -40.381 -17.895 5.566 1.00 42.00 384 LEU A O 1
ATOM 3244 N N . ASP A 1 385 ? -39.118 -17.704 3.711 1.00 43.94 385 ASP A N 1
ATOM 3245 C CA . ASP A 1 385 ? -38.295 -18.910 3.860 1.00 43.94 385 ASP A CA 1
ATOM 3246 C C . ASP A 1 385 ? -37.039 -18.532 4.677 1.00 43.94 385 ASP A C 1
ATOM 3248 O O . ASP A 1 385 ? -36.009 -18.128 4.133 1.00 43.94 385 ASP A O 1
ATOM 3252 N N . MET A 1 386 ? -37.164 -18.516 6.009 1.00 45.00 386 MET A N 1
ATOM 3253 C CA . MET A 1 386 ? -36.118 -18.036 6.928 1.00 45.00 386 MET A CA 1
ATOM 3254 C C . MET A 1 386 ? -35.244 -19.172 7.500 1.00 45.00 386 MET A C 1
ATOM 3256 O O . MET A 1 386 ? -35.735 -20.285 7.692 1.00 45.00 386 MET A O 1
ATOM 3260 N N . PRO A 1 387 ? -33.967 -18.905 7.855 1.00 45.25 387 PRO A N 1
ATOM 3261 C CA . PRO A 1 387 ? -33.093 -19.880 8.514 1.00 45.25 387 PRO A CA 1
ATOM 3262 C C . PRO A 1 387 ? -33.664 -20.381 9.856 1.00 45.25 387 PRO A C 1
ATOM 3264 O O . PRO A 1 387 ? -34.169 -19.589 10.655 1.00 45.25 387 PRO A O 1
ATOM 3267 N N . ASP A 1 388 ? -33.495 -21.677 10.158 1.00 49.69 388 ASP A N 1
ATOM 3268 C CA . ASP A 1 388 ? -34.034 -22.375 11.349 1.00 49.69 388 ASP A CA 1
ATOM 3269 C C . ASP A 1 388 ? -33.742 -21.690 12.710 1.00 49.69 388 ASP A C 1
ATOM 3271 O O . ASP A 1 388 ? -34.442 -21.911 13.708 1.00 49.69 388 ASP A O 1
ATOM 3275 N N . THR A 1 389 ? -32.718 -20.835 12.777 1.00 43.12 389 THR A N 1
ATOM 3276 C CA . THR A 1 389 ? -32.289 -20.111 13.983 1.00 43.12 389 THR A CA 1
ATOM 3277 C C . THR A 1 389 ? -33.200 -18.949 14.387 1.00 43.12 389 THR A C 1
ATOM 3279 O O . THR A 1 389 ? -33.161 -18.558 15.552 1.00 43.12 389 THR A O 1
ATOM 3282 N N . LEU A 1 390 ? -34.045 -18.431 13.488 1.00 47.19 390 LEU A N 1
ATOM 3283 C CA . LEU A 1 390 ? -34.902 -17.255 13.725 1.00 47.19 390 LEU A CA 1
ATOM 3284 C C . LEU A 1 390 ? -36.401 -17.579 13.780 1.00 47.19 390 LEU A C 1
ATOM 3286 O O . LEU A 1 390 ? -37.228 -16.676 13.694 1.00 47.19 390 LEU A O 1
ATOM 3290 N N . THR A 1 391 ? -36.771 -18.851 13.931 1.00 54.56 391 THR A N 1
ATOM 3291 C CA . THR A 1 391 ? -38.180 -19.257 14.050 1.00 54.56 391 THR A CA 1
ATOM 3292 C C . THR A 1 391 ? -38.797 -18.788 15.374 1.00 54.56 391 THR A C 1
ATOM 3294 O O . THR A 1 391 ? -38.120 -18.722 16.402 1.00 54.56 391 THR A O 1
ATOM 3297 N N . LYS A 1 392 ? -40.120 -18.560 15.393 1.00 52.72 392 LYS A N 1
ATOM 3298 C CA . LYS A 1 392 ? -40.914 -18.194 16.590 1.00 52.72 392 LYS A CA 1
ATOM 3299 C C . LYS A 1 392 ? -40.666 -19.104 17.810 1.00 52.72 392 LYS A C 1
ATOM 3301 O O . LYS A 1 392 ? -40.872 -18.698 18.948 1.00 52.72 392 LYS A O 1
ATOM 3306 N N . LYS A 1 393 ? -40.193 -20.339 17.587 1.00 50.81 393 LYS A N 1
ATOM 3307 C CA . LYS A 1 393 ? -39.827 -21.312 18.635 1.00 50.81 393 LYS A CA 1
ATOM 3308 C C . LYS A 1 393 ? -38.509 -21.011 19.357 1.00 50.81 393 LYS A C 1
ATOM 3310 O O . LYS A 1 393 ? -38.328 -21.511 20.465 1.00 50.81 393 LYS A O 1
ATOM 3315 N N . ASN A 1 394 ? -37.613 -20.233 18.752 1.00 52.69 394 ASN A N 1
ATOM 3316 C CA . ASN A 1 394 ? -36.262 -19.977 19.259 1.00 52.69 394 ASN A CA 1
ATOM 3317 C C . ASN A 1 394 ? -36.073 -18.548 19.803 1.00 52.69 394 ASN A C 1
ATOM 3319 O O . ASN A 1 394 ? -35.032 -18.262 20.396 1.00 52.69 394 ASN A O 1
ATOM 3323 N N . VAL A 1 395 ? -37.070 -17.667 19.664 1.00 53.44 395 VAL A N 1
ATOM 3324 C CA . VAL A 1 395 ? -37.057 -16.313 20.241 1.00 53.44 395 VAL A CA 1
ATOM 3325 C C . VAL A 1 395 ? -37.647 -16.341 21.652 1.00 53.44 395 VAL A C 1
ATOM 3327 O O . VAL A 1 395 ? -38.761 -16.811 21.872 1.00 53.44 395 VAL A O 1
ATOM 3330 N N . ASN A 1 396 ? -36.892 -15.854 22.630 1.00 60.94 396 ASN A N 1
ATOM 3331 C CA . ASN A 1 396 ? -37.285 -15.757 24.028 1.00 60.94 396 ASN A CA 1
ATOM 3332 C C . ASN A 1 396 ? -36.912 -14.384 24.614 1.00 60.94 396 ASN A C 1
ATOM 3334 O O . ASN A 1 396 ? -36.283 -13.540 23.976 1.00 60.94 396 ASN A O 1
ATOM 3338 N N . ARG A 1 397 ? -37.311 -14.162 25.868 1.00 47.94 397 ARG A N 1
ATOM 3339 C CA . ARG A 1 397 ? -37.059 -12.917 26.609 1.00 47.94 397 ARG A CA 1
ATOM 3340 C C . ARG A 1 397 ? -35.583 -12.509 26.627 1.00 47.94 397 ARG A C 1
ATOM 3342 O O . ARG A 1 397 ? -35.278 -11.318 26.616 1.00 47.94 397 ARG A O 1
ATOM 3349 N N . ASP A 1 398 ? -34.682 -13.482 26.661 1.00 50.72 398 ASP A N 1
ATOM 3350 C CA . ASP A 1 398 ? -33.258 -13.244 26.856 1.00 50.72 398 ASP A CA 1
ATOM 3351 C C . ASP A 1 398 ? -32.538 -12.899 25.547 1.00 50.72 398 ASP A C 1
ATOM 3353 O O . ASP A 1 398 ? -31.487 -12.264 25.599 1.00 50.72 398 ASP A O 1
ATOM 3357 N N . ASN A 1 399 ? -33.115 -13.240 24.386 1.00 55.34 399 ASN A N 1
ATOM 3358 C CA . ASN A 1 399 ? -32.502 -12.988 23.080 1.00 55.34 399 ASN A CA 1
ATOM 3359 C C . ASN A 1 399 ? -33.230 -11.953 22.196 1.00 55.34 399 ASN A C 1
ATOM 3361 O O . ASN A 1 399 ? -32.668 -11.539 21.182 1.00 55.34 399 ASN A O 1
ATOM 3365 N N . VAL A 1 400 ? -34.414 -11.450 22.569 1.00 53.09 400 VAL A N 1
ATOM 3366 C CA . VAL A 1 400 ? -35.130 -10.467 21.726 1.00 53.09 400 VAL A CA 1
ATOM 3367 C C . VAL A 1 400 ? -34.356 -9.154 21.530 1.00 53.09 400 VAL A C 1
ATOM 3369 O O . VAL A 1 400 ? -34.337 -8.593 20.439 1.00 53.09 400 VAL A O 1
ATOM 3372 N N . VAL A 1 401 ? -33.642 -8.691 22.560 1.00 49.91 401 VAL A N 1
ATOM 3373 C CA . VAL A 1 401 ? -32.816 -7.468 22.495 1.00 49.91 401 VAL A CA 1
ATOM 3374 C C . VAL A 1 401 ? -31.571 -7.683 21.634 1.00 49.91 401 VAL A C 1
ATOM 3376 O O . VAL A 1 401 ? -31.069 -6.736 21.048 1.00 49.91 401 VAL A O 1
ATOM 3379 N N . SER A 1 402 ? -31.088 -8.924 21.527 1.00 47.97 402 SER A N 1
ATOM 3380 C CA . SER A 1 402 ? -30.002 -9.272 20.604 1.00 47.97 402 SER A CA 1
ATOM 3381 C C . SER A 1 402 ? -30.468 -9.456 19.156 1.00 47.97 402 SER A C 1
ATOM 3383 O O . SER A 1 402 ? -29.638 -9.407 18.257 1.00 47.97 402 SER A O 1
ATOM 3385 N N . ILE A 1 403 ? -31.770 -9.669 18.925 1.00 49.03 403 ILE A N 1
ATOM 3386 C CA . ILE A 1 403 ? -32.367 -9.797 17.584 1.00 49.03 403 ILE A CA 1
ATOM 3387 C C . ILE A 1 403 ? -32.735 -8.417 17.022 1.00 49.03 403 ILE A C 1
ATOM 3389 O O . ILE A 1 403 ? -32.544 -8.157 15.836 1.00 49.03 403 ILE A O 1
ATOM 3393 N N . LEU A 1 404 ? -33.232 -7.515 17.871 1.00 52.44 404 LEU A N 1
ATOM 3394 C CA . LEU A 1 404 ? -33.492 -6.126 17.508 1.00 52.44 404 LEU A CA 1
ATOM 3395 C C . LEU A 1 404 ? -32.184 -5.333 17.517 1.00 52.44 404 LEU A C 1
ATOM 3397 O O . LEU A 1 404 ? -31.685 -4.933 18.569 1.00 52.44 404 LEU A O 1
ATOM 3401 N N . THR A 1 405 ? -31.635 -5.067 16.331 1.00 53.91 405 THR A N 1
ATOM 3402 C CA . THR A 1 405 ? -30.442 -4.224 16.223 1.00 53.91 405 THR A CA 1
ATOM 3403 C C . THR A 1 405 ? -30.867 -2.769 16.363 1.00 53.91 405 THR A C 1
ATOM 3405 O O . THR A 1 405 ? -31.393 -2.151 15.440 1.00 53.91 405 THR A O 1
ATOM 3408 N N . PHE A 1 406 ? -30.668 -2.213 17.552 1.00 58.22 406 PHE A N 1
ATOM 3409 C CA . PHE A 1 406 ? -30.885 -0.798 17.813 1.00 58.22 406 PHE A CA 1
ATOM 3410 C C . PHE A 1 406 ? -29.764 0.030 17.164 1.00 58.22 406 PHE A C 1
ATOM 3412 O O . PHE A 1 406 ? -28.668 0.147 17.715 1.00 58.22 406 PHE A O 1
ATOM 3419 N N . THR A 1 407 ? -30.012 0.595 15.981 1.00 49.22 407 THR A N 1
ATOM 3420 C CA . THR A 1 407 ? -28.956 1.205 15.154 1.00 49.22 407 THR A CA 1
ATOM 3421 C C . THR A 1 407 ? -28.822 2.710 15.338 1.00 49.22 407 THR A C 1
ATOM 3423 O O . THR A 1 407 ? -27.723 3.257 15.186 1.00 49.22 407 THR A O 1
ATOM 3426 N N . LYS A 1 408 ? -29.917 3.414 15.657 1.00 59.59 408 LYS A N 1
ATOM 3427 C CA . LYS A 1 408 ? -29.916 4.884 15.748 1.00 59.59 408 LYS A CA 1
ATOM 3428 C C . LYS A 1 408 ? -30.762 5.391 16.912 1.00 59.59 408 LYS A C 1
ATOM 3430 O O . LYS A 1 408 ? -31.886 4.941 17.118 1.00 59.59 408 LYS A O 1
ATOM 3435 N N . LEU A 1 409 ? -30.231 6.380 17.630 1.00 58.72 409 LEU A N 1
ATOM 3436 C CA . LEU A 1 409 ? -30.957 7.134 18.652 1.00 58.72 409 LEU A CA 1
ATOM 3437 C C . LEU A 1 409 ? -31.315 8.513 18.095 1.00 58.72 409 LEU A C 1
ATOM 3439 O O . LEU A 1 409 ? -30.439 9.272 17.673 1.00 58.72 409 LEU A O 1
ATOM 3443 N N . PHE A 1 410 ? -32.595 8.849 18.142 1.00 60.47 410 PHE A N 1
ATOM 3444 C CA . PHE A 1 410 ? -33.134 10.145 17.765 1.00 60.47 410 PHE A CA 1
ATOM 3445 C C . PHE A 1 410 ? -33.535 10.911 19.016 1.00 60.47 410 PHE A C 1
ATOM 3447 O O . PHE A 1 410 ? -34.213 10.377 19.894 1.00 60.47 410 PHE A O 1
ATOM 3454 N N . ILE A 1 411 ? -33.131 12.178 19.081 1.00 61.03 411 ILE A N 1
ATOM 3455 C CA . ILE A 1 411 ? -33.622 13.116 20.088 1.00 61.03 411 ILE A CA 1
ATOM 3456 C C . ILE A 1 411 ? -34.326 14.240 19.339 1.00 61.03 411 ILE A C 1
ATOM 3458 O O . ILE A 1 411 ? -33.689 15.003 18.610 1.00 61.03 411 ILE A O 1
ATOM 3462 N N . GLY A 1 412 ? -35.646 14.306 19.491 1.00 56.91 412 GLY A N 1
ATOM 3463 C CA . GLY A 1 412 ? -36.477 15.340 18.886 1.00 56.91 412 GLY A CA 1
ATOM 3464 C C . GLY A 1 412 ? -36.116 16.738 19.390 1.00 56.91 412 GLY A C 1
ATOM 3465 O O . GLY A 1 412 ? -35.458 16.910 20.421 1.00 56.91 412 GLY A O 1
ATOM 3466 N N . SER A 1 413 ? -36.564 17.765 18.669 1.00 56.66 413 SER A N 1
ATOM 3467 C CA . SER A 1 413 ? -36.442 19.171 19.093 1.00 56.66 413 SER A CA 1
ATOM 3468 C C . SER A 1 413 ? -37.150 19.453 20.425 1.00 56.66 413 SER A C 1
ATOM 3470 O O . SER A 1 413 ? -36.741 20.336 21.172 1.00 56.66 413 SER A O 1
ATOM 3472 N N . ASP A 1 414 ? -38.145 18.637 20.770 1.00 65.50 414 ASP A N 1
ATOM 3473 C CA . ASP A 1 414 ? -38.865 18.635 22.047 1.00 65.50 414 ASP A CA 1
ATOM 3474 C C . ASP A 1 414 ? -38.283 17.669 23.096 1.00 65.50 414 ASP A C 1
ATOM 3476 O O . ASP A 1 414 ? -38.957 17.303 24.060 1.00 65.50 414 ASP A O 1
ATOM 3480 N N . ALA A 1 415 ? -37.038 17.229 22.895 1.00 57.19 415 ALA A N 1
ATOM 3481 C CA . ALA A 1 415 ? -36.300 16.343 23.789 1.00 57.19 415 ALA A CA 1
ATOM 3482 C C . ALA A 1 415 ? -36.915 14.941 23.985 1.00 57.19 415 ALA A C 1
ATOM 3484 O O . ALA A 1 415 ? -36.510 14.206 24.891 1.00 57.19 415 ALA A O 1
ATOM 3485 N N . ARG A 1 416 ? -37.842 14.515 23.116 1.00 66.94 416 ARG A N 1
ATOM 3486 C CA . ARG A 1 416 ? -38.296 13.119 23.077 1.00 66.94 416 ARG A CA 1
ATOM 3487 C C . ARG A 1 416 ? -37.226 12.206 22.497 1.00 66.94 416 ARG A C 1
ATOM 3489 O O . ARG A 1 416 ? -36.588 12.546 21.506 1.00 66.94 416 ARG A O 1
ATOM 3496 N N . ILE A 1 417 ? -37.072 11.028 23.096 1.00 62.00 417 ILE A N 1
ATOM 3497 C CA . ILE A 1 417 ? -36.104 10.021 22.663 1.00 62.00 417 ILE A CA 1
ATOM 3498 C C . ILE A 1 417 ? -36.833 8.928 21.892 1.00 62.00 417 ILE A C 1
ATOM 3500 O O . ILE A 1 417 ? -37.768 8.314 22.416 1.00 62.00 417 ILE A O 1
ATOM 3504 N N . ALA A 1 418 ? -36.379 8.682 20.667 1.00 66.25 418 ALA A N 1
ATOM 3505 C CA . ALA A 1 418 ? -36.824 7.572 19.846 1.00 66.25 418 ALA A CA 1
ATOM 3506 C C . ALA A 1 418 ? -35.640 6.699 19.424 1.00 66.25 418 ALA A C 1
ATOM 3508 O O . ALA A 1 418 ? -34.540 7.191 19.184 1.00 66.25 418 ALA A O 1
ATOM 3509 N N . TRP A 1 419 ? -35.865 5.398 19.327 1.00 65.62 419 TRP A N 1
ATOM 3510 C CA . TRP A 1 419 ? -34.880 4.442 18.840 1.00 65.62 419 TRP A CA 1
ATOM 3511 C C . TRP A 1 419 ? -35.323 3.846 17.532 1.00 65.62 419 TRP A C 1
ATOM 3513 O O . TRP A 1 419 ? -36.420 3.313 17.488 1.00 65.62 419 TRP A O 1
ATOM 3523 N N . LEU A 1 420 ? -34.457 3.846 16.530 1.00 60.66 420 LEU A N 1
ATOM 3524 C CA . LEU A 1 420 ? -34.661 3.051 15.331 1.00 60.66 420 LEU A CA 1
ATOM 3525 C C . LEU A 1 420 ? -34.035 1.670 15.526 1.00 60.66 420 LEU A C 1
ATOM 3527 O O . LEU A 1 420 ? -32.827 1.557 15.760 1.00 60.66 420 LEU A O 1
ATOM 3531 N N . CYS A 1 421 ? -34.863 0.640 15.423 1.00 64.56 421 CYS A N 1
ATOM 3532 C CA . CYS A 1 421 ? -34.437 -0.734 15.219 1.00 64.56 421 CYS A CA 1
ATOM 3533 C C . CYS A 1 421 ? -34.446 -1.022 13.726 1.00 64.56 421 CYS A C 1
ATOM 3535 O O . CYS A 1 421 ? -35.485 -0.874 13.088 1.00 64.56 421 CYS A O 1
ATOM 3537 N N . GLU A 1 422 ? -33.319 -1.452 13.176 1.00 54.81 422 GLU A N 1
ATOM 3538 C CA . GLU A 1 422 ? -33.322 -2.056 11.845 1.00 54.81 422 GLU A CA 1
ATOM 3539 C C . GLU A 1 422 ? -33.773 -3.514 12.004 1.00 54.81 422 GLU A C 1
ATOM 3541 O O . GLU A 1 422 ? -33.237 -4.256 12.836 1.00 54.81 422 GLU A O 1
ATOM 3546 N N . SER A 1 423 ? -34.819 -3.896 11.266 1.00 52.94 423 SER A N 1
ATOM 3547 C CA . SER A 1 423 ? -35.206 -5.299 11.147 1.00 52.94 423 SER A CA 1
ATOM 3548 C C . SER A 1 423 ? -34.148 -6.017 10.304 1.00 52.94 423 SER A C 1
ATOM 3550 O O . SER A 1 423 ? -33.695 -5.450 9.311 1.00 52.94 423 SER A O 1
ATOM 3552 N N . PRO A 1 424 ? -33.766 -7.265 10.626 1.00 42.81 424 PRO A N 1
ATOM 3553 C CA . PRO A 1 424 ? -32.876 -8.045 9.767 1.00 42.81 424 PRO A CA 1
ATOM 3554 C C . PRO A 1 424 ? -33.451 -8.320 8.363 1.00 42.81 424 PRO A C 1
ATOM 3556 O O . PRO A 1 424 ? -32.715 -8.810 7.509 1.00 42.81 424 PRO A O 1
ATOM 3559 N N . THR A 1 425 ? -34.737 -8.037 8.117 1.00 43.66 425 THR A N 1
ATOM 3560 C CA . THR A 1 425 ? -35.441 -8.401 6.877 1.00 43.66 425 THR A CA 1
ATOM 3561 C C . THR A 1 425 ? -35.988 -7.227 6.056 1.00 43.66 425 THR A C 1
ATOM 3563 O O . THR A 1 425 ? -36.454 -7.475 4.948 1.00 43.66 425 THR A O 1
ATOM 3566 N N . GLU A 1 426 ? -35.942 -5.976 6.533 1.00 49.81 426 GLU A N 1
ATOM 3567 C CA . GLU A 1 426 ? -36.514 -4.815 5.818 1.00 49.81 426 GLU A CA 1
ATOM 3568 C C . GLU A 1 426 ? -35.580 -3.592 5.818 1.00 49.81 426 GLU A C 1
ATOM 3570 O O . GLU A 1 426 ? -34.857 -3.347 6.785 1.00 49.81 426 GLU A O 1
ATOM 3575 N N . GLU A 1 427 ? -35.632 -2.795 4.740 1.00 46.38 427 GLU A N 1
ATOM 3576 C CA . GLU A 1 427 ? -35.020 -1.452 4.672 1.00 46.38 427 GLU A CA 1
ATOM 3577 C C . GLU A 1 427 ? -35.742 -0.434 5.583 1.00 46.38 427 GLU A C 1
ATOM 3579 O O . GLU A 1 427 ? -35.164 0.597 5.943 1.00 46.38 427 GLU A O 1
ATOM 3584 N N . ASP A 1 428 ? -36.965 -0.747 6.021 1.00 53.38 428 ASP A N 1
ATOM 3585 C CA . ASP A 1 428 ? -37.790 0.101 6.875 1.00 53.38 428 ASP A CA 1
ATOM 3586 C C . ASP A 1 428 ? -37.645 -0.313 8.347 1.00 53.38 428 ASP A C 1
ATOM 3588 O O . ASP A 1 428 ? -38.190 -1.308 8.818 1.00 53.38 428 ASP A O 1
ATOM 3592 N N . GLY A 1 429 ? -36.858 0.449 9.110 1.00 58.97 429 GLY A N 1
ATOM 3593 C CA . GLY A 1 429 ? -36.727 0.228 10.552 1.00 58.97 429 GLY A CA 1
ATOM 3594 C C . GLY A 1 429 ? -38.028 0.488 11.331 1.00 58.97 429 GLY A C 1
ATOM 3595 O O . GLY A 1 429 ? -38.961 1.107 10.842 1.00 58.97 429 GLY A O 1
ATOM 3596 N N . LEU A 1 430 ? -38.098 0.085 12.595 1.00 62.03 430 LEU A N 1
ATOM 3597 C CA . LEU A 1 430 ? -39.166 0.504 13.510 1.00 62.03 430 LEU A CA 1
ATOM 3598 C C . LEU A 1 430 ? -38.618 1.533 14.483 1.00 62.03 430 LEU A C 1
ATOM 3600 O O . LEU A 1 430 ? -37.553 1.327 15.064 1.00 62.03 430 LEU A O 1
ATOM 3604 N N . ALA A 1 431 ? -39.340 2.634 14.684 1.00 63.28 431 ALA A N 1
ATOM 3605 C CA . ALA A 1 431 ? -38.947 3.640 15.653 1.00 63.28 431 ALA A CA 1
ATOM 3606 C C . ALA A 1 431 ? -39.789 3.576 16.927 1.00 63.28 431 ALA A C 1
ATOM 3608 O O . ALA A 1 431 ? -41.004 3.746 16.883 1.00 63.28 431 ALA A O 1
ATOM 3609 N N . PHE A 1 432 ? -39.141 3.406 18.073 1.00 71.12 432 PHE A N 1
ATOM 3610 C CA . PHE A 1 432 ? -39.783 3.303 19.379 1.00 71.12 432 PHE A CA 1
ATOM 3611 C C . PHE A 1 432 ? -39.557 4.576 20.183 1.00 71.12 432 PHE A C 1
ATOM 3613 O O . PHE A 1 432 ? -38.417 4.904 20.507 1.00 71.12 432 PHE A O 1
ATOM 3620 N N . GLN A 1 433 ? -40.627 5.276 20.556 1.00 72.12 433 GLN A N 1
ATOM 3621 C CA . GLN A 1 433 ? -40.551 6.367 21.524 1.00 72.12 433 GLN A CA 1
ATOM 3622 C C . GLN A 1 433 ? -40.716 5.825 22.944 1.00 72.12 433 GLN A C 1
ATOM 3624 O O . GLN A 1 433 ? -41.709 5.161 23.255 1.00 72.12 433 GLN A O 1
ATOM 3629 N N . PHE A 1 434 ? -39.790 6.195 23.829 1.00 67.06 434 PHE A N 1
ATOM 3630 C CA . PHE A 1 434 ? -39.816 5.792 25.235 1.00 67.06 434 PHE A CA 1
ATOM 3631 C C . PHE A 1 434 ? -40.151 6.967 26.154 1.00 67.06 434 PHE A C 1
ATOM 3633 O O . PHE A 1 434 ? -39.737 8.106 25.931 1.00 67.06 434 PHE A O 1
ATOM 3640 N N . THR A 1 435 ? -40.900 6.706 27.223 1.00 65.88 435 THR A N 1
ATOM 3641 C CA . THR A 1 435 ? -41.090 7.658 28.331 1.00 65.88 435 THR A CA 1
ATOM 3642 C C . THR A 1 435 ? -41.294 6.876 29.623 1.00 65.88 435 THR A C 1
ATOM 3644 O O . THR A 1 435 ? -42.112 5.960 29.654 1.00 65.88 435 THR A O 1
ATOM 3647 N N . ASP A 1 436 ? -40.543 7.219 30.673 1.00 64.94 436 ASP A N 1
ATOM 3648 C CA . ASP A 1 436 ? -40.626 6.594 32.004 1.00 64.94 436 ASP A CA 1
ATOM 3649 C C . ASP A 1 436 ? -40.511 5.056 31.999 1.00 64.94 436 ASP A C 1
ATOM 3651 O O . ASP A 1 436 ? -41.221 4.362 32.726 1.00 64.94 436 ASP A O 1
ATOM 3655 N N . GLY A 1 437 ? -39.624 4.505 31.162 1.00 59.88 437 GLY A N 1
ATOM 3656 C CA . GLY A 1 437 ? -39.389 3.057 31.108 1.00 59.88 437 GLY A CA 1
ATOM 3657 C C . GLY A 1 437 ? -40.465 2.252 30.378 1.00 59.88 437 GLY A C 1
ATOM 3658 O O . GLY A 1 437 ? -40.554 1.052 30.606 1.00 59.88 437 GLY A O 1
ATOM 3659 N N . LYS A 1 438 ? -41.286 2.888 29.532 1.00 63.12 438 LYS A N 1
ATOM 3660 C CA . LYS A 1 438 ? -42.306 2.215 28.711 1.00 63.12 438 LYS A CA 1
ATOM 3661 C C . LYS A 1 438 ? -42.265 2.664 27.259 1.00 63.12 438 LYS A C 1
ATOM 3663 O O . LYS A 1 438 ? -41.967 3.834 26.988 1.00 63.12 438 LYS A O 1
ATOM 3668 N N . ILE A 1 439 ? -42.628 1.762 26.347 1.00 68.31 439 ILE A N 1
ATOM 3669 C CA . ILE A 1 439 ? -42.863 2.100 24.939 1.00 68.31 439 ILE A CA 1
ATOM 3670 C C . ILE A 1 439 ? -44.174 2.888 24.854 1.00 68.31 439 ILE A C 1
ATOM 3672 O O . ILE A 1 439 ? -45.248 2.398 25.197 1.00 68.31 439 ILE A O 1
ATOM 3676 N N . LYS A 1 440 ? -44.088 4.148 24.426 1.00 72.69 440 LYS A N 1
ATOM 3677 C CA . LYS A 1 440 ? -45.250 5.036 24.273 1.00 72.69 440 LYS A CA 1
ATOM 3678 C C . LYS A 1 440 ? -45.869 4.938 22.891 1.00 72.69 440 LYS A C 1
ATOM 3680 O O . LYS A 1 440 ? -47.088 5.024 22.774 1.00 72.69 440 LYS A O 1
ATOM 3685 N N . GLN A 1 441 ? -45.030 4.853 21.864 1.00 70.81 441 GLN A N 1
ATOM 3686 C CA . GLN A 1 441 ? -45.466 4.926 20.478 1.00 70.81 441 GLN A CA 1
ATOM 3687 C C . GLN A 1 441 ? -44.443 4.258 19.560 1.00 70.81 441 GLN A C 1
ATOM 3689 O O . GLN A 1 441 ? -43.239 4.367 19.801 1.00 70.8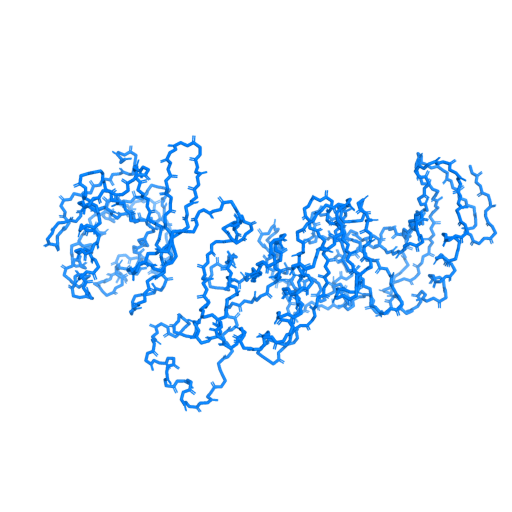1 441 GLN A O 1
ATOM 3694 N N . ILE A 1 442 ? -44.946 3.590 18.523 1.00 66.12 442 ILE A N 1
ATOM 3695 C CA . ILE A 1 442 ? -44.157 3.012 17.435 1.00 66.12 442 ILE A CA 1
ATOM 3696 C C . ILE A 1 442 ? -44.471 3.802 16.168 1.00 66.12 442 ILE A C 1
ATOM 3698 O O . ILE A 1 442 ? -45.636 4.099 15.896 1.00 66.12 442 ILE A O 1
ATOM 3702 N N . PHE A 1 443 ? -43.438 4.161 15.416 1.00 68.38 443 PHE A N 1
ATOM 3703 C CA . PHE A 1 443 ? -43.557 4.854 14.138 1.00 68.38 443 PHE A CA 1
ATOM 3704 C C . PHE A 1 443 ? -42.820 4.069 13.057 1.00 68.38 443 PHE A C 1
ATOM 3706 O O . PHE A 1 443 ? -41.775 3.474 13.331 1.00 68.38 443 PHE A O 1
ATOM 3713 N N . GLN A 1 444 ? -43.328 4.128 11.826 1.00 56.09 444 GLN A N 1
ATOM 3714 C CA . GLN A 1 444 ? -42.508 3.829 10.656 1.00 56.09 444 GLN A CA 1
ATOM 3715 C C . GLN A 1 444 ? -41.559 5.012 10.387 1.00 56.09 444 GLN A C 1
ATOM 3717 O O . GLN A 1 444 ? -41.937 6.161 10.642 1.00 56.09 444 GLN A O 1
ATOM 3722 N N . PRO A 1 445 ? -40.327 4.776 9.904 1.00 49.41 445 PRO A N 1
ATOM 3723 C CA . PRO A 1 445 ? -39.266 5.784 9.857 1.00 49.41 445 PRO A CA 1
ATOM 3724 C C . PRO A 1 445 ? -39.586 6.924 8.899 1.00 49.41 445 PRO A C 1
ATOM 3726 O O . PRO A 1 445 ? -39.107 8.034 9.097 1.00 49.41 445 PRO A O 1
ATOM 3729 N N . GLU A 1 446 ? -40.431 6.664 7.901 1.00 50.09 446 GLU A N 1
ATOM 3730 C CA . GLU A 1 446 ? -40.922 7.648 6.933 1.00 50.09 446 GLU A CA 1
ATOM 3731 C C . GLU A 1 446 ? -41.700 8.809 7.586 1.00 50.09 446 GLU A C 1
ATOM 3733 O O . GLU A 1 446 ? -41.939 9.834 6.948 1.00 50.09 446 GLU A O 1
ATOM 3738 N N . ILE A 1 447 ? -42.095 8.661 8.858 1.00 44.03 447 ILE A N 1
ATOM 3739 C CA . ILE A 1 447 ? -42.930 9.609 9.609 1.00 44.03 447 ILE A CA 1
ATOM 3740 C C . ILE A 1 447 ? -42.093 10.554 10.510 1.00 44.03 447 ILE A C 1
ATOM 3742 O O . ILE A 1 447 ? -42.652 11.507 11.055 1.00 44.03 447 ILE A O 1
ATOM 3746 N N . ILE A 1 448 ? -40.777 10.332 10.677 1.00 40.91 448 ILE A N 1
ATOM 3747 C CA . ILE A 1 448 ? -39.921 11.033 11.673 1.00 40.91 448 ILE A CA 1
ATOM 3748 C C . ILE A 1 448 ? -39.133 12.205 11.098 1.00 40.91 448 ILE A C 1
ATOM 3750 O O . ILE A 1 448 ? -38.409 12.012 10.096 1.00 40.91 448 ILE A O 1
#

Secondary structure (DSSP, 8-state):
-EEETTTEEEEEETTEEEEEEEEEETTEEEEEEEEEE-TTS----HHHHHHHHHHHHHHHHHHHHHHHHHHHHHHHHHHHHHHHH---TT--TTT--HHHHHHHEEEEEEEE-TTS-EEEEEEESS-SS-EEEE--SS--EEEEHHHHHT--EEEETTTEEEEE-SSSEEEEEEEEEETTEEEEEEEEEE--TTS---HHHHHHHHHHHHHHHHHHHHHHHHHHHHHTS-HHHHHHHHHHT-----TTEEEEEEEE-TTS-EEEEEEETTTTEEEEEE--SS--EEEEHHHHHTGGGSEEEEETTTEEEEEEEETTTEEEEEEE--SSS---EEEEEESSSS--HHHHHHHHHHTT--HHHHHHHHHHHHHHHHHHHHTTTTT----GGGSTTT--TTTHHHHSEEEEEEE-TT--EEEEEEPTT-SS-EEEEEETTEEEEEE-GGG-

Radius of gyration: 27.58 Å; chains: 1; bounding box: 71×46×71 Å

Sequence (448 aa):
MMKDKILGELEFDRYVWWRSMNKSMFGADVVVELLVQDENQEGILDVQRKAYQTYLENEERYIKEVPNYLIDYYKWKFEEINKAIELEEGDQKDTITEKAFFEMCKVFFLFICRDGSFGWILGSSWSKEDIAVLFSEQEPRIITRNELRYLHKLKDKSFDTLIHDGEKYWTTWDKMPFYDELVNIRVEVEGSVDEGVNVAQQKAYAQYLLNKNEYLKRLSDYMLPVYLGSRSEAEKVIASGQKVGVKTILPKRLVIDKKGNYGWICYTQWDDSYVGVLLSEEKIQIMTENQLREFEKQEKVKDELFGYLFREFHGWGKTEFVRFFKGEVQTLPLRIRTYDEDVNGEQKAAYAAYLKHDASFWDGIKDELLAYYLEFYDDFEEYLDMPDTLTKKNVNRDNVVSILTFTKLFIGSDARIAWLCESPTEEDGLAFQFTDGKIKQIFQPEII

Foldseek 3Di:
DDADPQPGDWDDDQFWTKDWDWDCALNDTAIAMETEGHNVVPDHDPLLSVLVVVCVVCVVVCSPAVLVVVLLVCLLCVLVLCVVPPDDPVPDSVPDDSVNQVVFKDWHYFYAYNNSWTWTWIDGPSDPFIWTWTDDPPDTDIDTPQLVVQFQWDQDPQQGI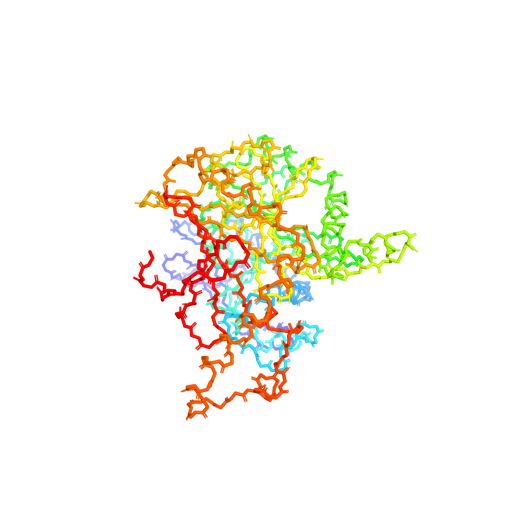WTDSNPFWTWDWDFDDALNDTHIAIETEGDDSVDDQDPLQSVLSVVCVVCVVVQRVQVCLVCQCLVVLHNVVSVVCVVVVPRDRPVQWAFHYWYAYNNSFIWTWIQGNVVSATWTWGDDPPHIDIHRPVCRVCVVVWDWDQDPVQGTFTFDDDPQQKGWGWDFDDDSPHRATEIETEPHNDCDPLLVVLVVVVVPDDVVLVLLCLVVLLVVVVVVVVVPPPPDPDDPCPDPVNDDSVCSVVQFAFHYWYQYPNRWIWTWTDHPPDPWTWIFTDDPSYGDDIDTPVVD